Protein AF-0000000086669649 (afdb_homodimer)

Foldseek 3Di:
DPPQDKWWAWKQADQAPVGDIDTDIDGDDDAEAQKFKWFFQWFFDALCNRCVSNCVDVVADADPGETATQKGWTFTCGGHPPDDPHDGGFTWIAGFWDADPVGRVATAGQRIHQDDDPVSVCCCVPPRVYHDRMRMDMHGPLRTGTAPPVLCVVLPDDRQQCRLLQLLQQLLLFCVVQPDAAAFEEEQPQQWFANNVSNLLNCLLRHYAYEHEEADPVSQVLSCPGHNYHYYYQDPDDPCRLVVLLVVQLVVHPVQFGQEYEYAAELPDDPVQSVVQSNQSRHGQLHEYEYEYNHPDDHDHDPVSCVVRVYYYDYTYGHDSVSSVVSSVCDSVPSRDTDVVSPADDEAEDESVPVVVQSVVSNVFGTYRYTYIYRYDHD/DPPQDKWWAWKQADQAPVGDIDTDIDGDDDAEAQKFKWFFQWFFDALCNRCVSNCVDPVADADPGETATQKGWTFTCGGHPPDDPHDGGFTWIAGFWDADPVGRVATAGQRIHQDDDPVSVCCCVPPRVYHDRMRMDMDGPLRTGTAPPVLCVVLPDDRQQCRLLQLLQQLLLFCVVQPDAAAFEEEQPQQWFANNVSNLLNCLLRHYAYEHEEADVVSQVLSVPGHNYHYYYQDPDDPCRLVVLLVVQLVVHPVQFGQEYEYAAELPDDPVQSVVQSNQSRHGQLHEYEYEYNHPDDHDHDPVSCVVRVYYYDYTYGHDSVSSVVSSVCDSVPSRDTDVVSPADDEAEDESVVVVVQSVVSNVFGTYRYTYIYRYDHD

Secondary structure (DSSP, 8-state):
-----EEEEEEB-S--SS---EEEEEE-PPPPTTEEEEEEEEEE--TTHHHHHHTS-TT----SSB-----EEEEEEE--TT-SS--TT-EEEE-SEEE-SS-TT-EEETTTB--SSHHHHHIIIII----SSBSEEEEEGGGEEE--HHHHHHTT--HHHHTHHHHHHHHHHHHHHTT--TT-EEEESS-SBHHHHHHHHHHHHTT-EEEEEES-HHHHHHHTTSTTEEEEEPP--STTHHHHHHHHHHHHS-TT-EEEEEE---TT-S-HHHHHHHHHHTEEEEEEEEE-S---SEEEEEHHHHHHHT-EEEE--S--HHHHHHHHHHHHTTSS--GGGGTPPPPEEE-GGGHHHHHHHHHT--BTT--EEE-PPP-/-----EEEEEEB-S--SS---EEEEEE-PPPPTTEEEEEEEEEE--TTHHHHHHTS-TT----SSB-----EEEEEEE--TT-SS--TT-EEEE-SEEE-SS-TT-EEETTTB--SSHHHHHIIIII----SSBSEEEEEGGGEEE--HHHHHHTT--HHHHTHHHHHHHHHHHHHHTT--TT-EEEESS-SBHHHHHHHHHHHHTT-EEEEEES-HHHHHHHTTSTTEEEEEPP--STTHHHHHHHHHHHHS-TT-EEEEEE---TT-S-HHHHHHHHHHTEEEEEEEEE-S---SEEEEEHHHHHHHT-EEEE--S--HHHHHHHHHHHHHTSS--GGGGTPPPPEEE-GGGHHHHHHHHHT--BTT--EEE-PPP-

Radius of gyration: 30.17 Å; Cα contacts (8 Å, |Δi|>4): 1855; chains: 2; bounding box: 57×90×69 Å

pLDDT: mean 93.97, std 7.59, range [28.56, 98.88]

InterPro domains:
  IPR011032 GroES-like superfamily [SSF50129] (7-192)
  IPR013149 Alcohol dehydrogenase-like, C-terminal [PF00107] (198-332)
  IPR013154 Alcohol dehydrogenase-like, N-terminal [PF08240] (33-147)
  IPR036291 NAD(P)-binding domain superfamily [SSF51735] (168-338)

Structure (mmCIF, N/CA/C/O backbone):
data_AF-0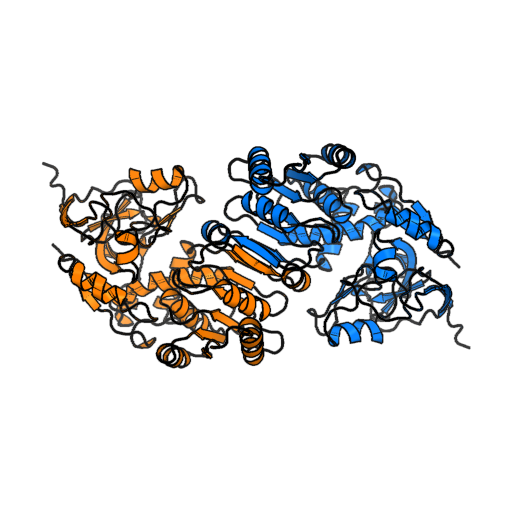000000086669649-model_v1
#
loop_
_entity.id
_entity.type
_entity.pdbx_description
1 polymer 'Alcohol dehydrogenase-like C-terminal domain-containing protein'
#
loop_
_atom_site.group_PDB
_atom_site.id
_atom_site.type_symbol
_atom_site.label_atom_id
_atom_site.label_alt_id
_atom_site.label_comp_id
_atom_site.label_asym_id
_atom_site.label_entity_id
_atom_site.label_seq_id
_atom_site.pdbx_PDB_ins_code
_atom_site.Cartn_x
_atom_site.Cartn_y
_atom_site.Cartn_z
_atom_site.occupancy
_atom_site.B_iso_or_equiv
_atom_site.auth_seq_id
_atom_site.auth_comp_id
_atom_site.auth_asym_id
_atom_site.auth_atom_id
_atom_site.pdbx_PDB_model_num
ATOM 1 N N . MET A 1 1 ? -27.328 37.281 34.406 1 28.8 1 MET A N 1
ATOM 2 C CA . MET A 1 1 ? -26.875 37.875 33.156 1 28.8 1 MET A CA 1
ATOM 3 C C . MET A 1 1 ? -25.594 37.188 32.656 1 28.8 1 MET A C 1
ATOM 5 O O . MET A 1 1 ? -24.531 37.375 33.25 1 28.8 1 MET A O 1
ATOM 9 N N . SER A 1 2 ? -25.594 35.938 32.281 1 37.22 2 SER A N 1
ATOM 10 C CA . SER A 1 2 ? -24.531 34.969 32.094 1 37.22 2 SER A CA 1
ATOM 11 C C . SER A 1 2 ? -23.391 35.562 31.266 1 37.22 2 SER A C 1
ATOM 13 O O . SER A 1 2 ? -23.578 35.969 30.125 1 37.22 2 SER A O 1
ATOM 15 N N . SER A 1 3 ? -22.594 36.438 31.734 1 41.81 3 SER A N 1
ATOM 16 C CA . SER A 1 3 ? -21.516 37.219 31.141 1 41.81 3 SER A CA 1
ATOM 17 C C . SER A 1 3 ? -20.781 36.438 30.062 1 41.81 3 SER A C 1
ATOM 19 O O . SER A 1 3 ? -20.109 35.438 30.344 1 41.81 3 SER A O 1
ATOM 21 N N . THR A 1 4 ? -21.5 36.188 29.016 1 54.47 4 THR A N 1
ATOM 22 C CA . THR A 1 4 ? -20.938 35.469 27.875 1 54.47 4 THR A CA 1
ATOM 23 C C . THR A 1 4 ? -19.547 36 27.516 1 54.47 4 THR A C 1
ATOM 25 O O . THR A 1 4 ? -19.406 37.188 27.203 1 54.47 4 THR A O 1
ATOM 28 N N . ASN A 1 5 ? -18.484 35.438 28.062 1 76.5 5 ASN A N 1
ATOM 29 C CA . ASN A 1 5 ? -17.109 35.844 27.766 1 76.5 5 ASN A CA 1
ATOM 30 C C . ASN A 1 5 ? -16.875 35.969 26.266 1 76.5 5 ASN A C 1
ATOM 32 O O . ASN A 1 5 ? -17.516 35.312 25.469 1 76.5 5 ASN A O 1
ATOM 36 N N . GLN A 1 6 ? -16.594 37.188 25.875 1 88.12 6 GLN A N 1
ATOM 37 C CA . GLN A 1 6 ? -16.234 37.5 24.484 1 88.12 6 GLN A CA 1
ATOM 38 C C . GLN A 1 6 ? -14.734 37.375 24.266 1 88.12 6 GLN A C 1
ATOM 40 O O . GLN A 1 6 ? -13.953 37.406 25.219 1 88.12 6 GLN A O 1
ATOM 45 N N . THR A 1 7 ? -14.422 37 23.031 1 92.19 7 THR A N 1
ATOM 46 C CA . THR A 1 7 ? -13.008 36.906 22.672 1 92.19 7 THR A CA 1
ATOM 47 C C . THR A 1 7 ? -12.75 37.5 21.297 1 92.19 7 THR A C 1
ATOM 49 O O . THR A 1 7 ? -13.656 37.562 20.453 1 92.19 7 THR A O 1
ATOM 52 N N . LYS A 1 8 ? -11.594 38 21.062 1 94.69 8 LYS A N 1
ATOM 53 C CA . LYS A 1 8 ? -11.188 38.5 19.75 1 94.69 8 LYS A CA 1
ATOM 54 C C . LYS A 1 8 ? -11 37.375 18.75 1 94.69 8 LYS A C 1
ATOM 56 O O . LYS A 1 8 ? -10.508 36.281 19.109 1 94.69 8 LYS A O 1
ATOM 61 N N . ALA A 1 9 ? -11.438 37.594 17.5 1 95.88 9 ALA A N 1
ATOM 62 C CA . ALA A 1 9 ? -11.352 36.562 16.453 1 95.88 9 ALA A CA 1
ATOM 63 C C . ALA A 1 9 ? -11.219 37.219 15.07 1 95.88 9 ALA A C 1
ATOM 65 O O . ALA A 1 9 ? -11.539 38.375 14.891 1 95.88 9 ALA A O 1
ATOM 66 N N . LEU A 1 10 ? -10.68 36.5 14.156 1 97.19 10 LEU A N 1
ATOM 67 C CA . LEU A 1 10 ? -10.711 36.812 12.734 1 97.19 10 LEU A CA 1
ATOM 68 C C . LEU A 1 10 ? -11.789 36.031 12.016 1 97.19 10 LEU A C 1
ATOM 70 O O . LEU A 1 10 ? -11.734 34.781 11.977 1 97.19 10 LEU A O 1
ATOM 74 N N . ILE A 1 11 ? -12.719 36.688 11.43 1 97.31 11 ILE A N 1
ATOM 75 C CA . ILE A 1 11 ? -13.812 36.031 10.727 1 97.31 11 ILE A CA 1
ATOM 76 C C . ILE A 1 11 ? -13.656 36.25 9.219 1 97.31 11 ILE A C 1
ATOM 78 O O . ILE A 1 11 ? -13.344 37.344 8.758 1 97.31 11 ILE A O 1
ATOM 82 N N . LEU A 1 12 ? -13.773 35.156 8.469 1 97.31 12 LEU A N 1
ATOM 83 C CA . LEU A 1 12 ? -13.961 35.219 7.023 1 97.31 12 LEU A CA 1
ATOM 84 C C . LEU A 1 12 ? -15.445 35.312 6.676 1 97.31 12 LEU A C 1
ATOM 86 O O . LEU A 1 12 ? -16.156 34.312 6.73 1 97.31 12 LEU A O 1
ATOM 90 N N . PRO A 1 13 ? -15.867 36.469 6.27 1 96.62 13 PRO A N 1
ATOM 91 C CA . PRO A 1 13 ? -17.297 36.562 5.996 1 96.62 13 PRO A CA 1
ATOM 92 C C . PRO A 1 13 ? -17.719 35.844 4.715 1 96.62 13 PRO A C 1
ATOM 94 O O . PRO A 1 13 ? -18.781 35.25 4.664 1 96.62 13 PRO A O 1
ATOM 97 N N . SER A 1 14 ? -16.875 35.969 3.707 1 95.44 14 SER A N 1
ATOM 98 C CA . SER A 1 14 ? -17.078 35.344 2.41 1 95.44 14 SER A CA 1
ATOM 99 C C . SER A 1 14 ? -15.766 35.188 1.654 1 95.44 14 SER A C 1
ATOM 101 O O . SER A 1 14 ? -14.797 35.906 1.927 1 95.44 14 SER A O 1
ATOM 103 N N . VAL A 1 15 ? -15.836 34.219 0.779 1 94.06 15 VAL A N 1
ATOM 104 C CA . VAL A 1 15 ? -14.68 34.062 -0.091 1 94.06 15 VAL A CA 1
ATOM 105 C C . VAL A 1 15 ? -14.664 35.156 -1.15 1 94.06 15 VAL A C 1
ATOM 107 O O . VAL A 1 15 ? -15.625 35.312 -1.909 1 94.06 15 VAL A O 1
ATOM 110 N N . SER A 1 16 ? -13.586 35.938 -1.114 1 92.5 16 SER A N 1
ATOM 111 C CA . SER A 1 16 ? -13.5 37.062 -2.055 1 92.5 16 SER A CA 1
ATOM 112 C C . SER A 1 16 ? -12.055 37.406 -2.369 1 92.5 16 SER A C 1
ATOM 114 O O . SER A 1 16 ? -11.141 37.031 -1.628 1 92.5 16 SER A O 1
ATOM 116 N N . SER A 1 17 ? -11.906 38.094 -3.529 1 90.81 17 SER A N 1
ATOM 117 C CA . SER A 1 17 ? -10.641 38.688 -3.947 1 90.81 17 SER A CA 1
ATOM 118 C C . SER A 1 17 ? -10.812 40.156 -4.328 1 90.81 17 SER A C 1
ATOM 120 O O . SER A 1 17 ? -11.508 40.469 -5.297 1 90.81 17 SER A O 1
ATOM 122 N N . PRO A 1 18 ? -10.273 41.031 -3.51 1 92.69 18 PRO A N 1
ATOM 123 C CA . PRO A 1 18 ? -9.258 40.844 -2.477 1 92.69 18 PRO A CA 1
ATOM 124 C C . PRO A 1 18 ? -9.828 40.219 -1.198 1 92.69 18 PRO A C 1
ATOM 126 O O . PRO A 1 18 ? -11.031 40.312 -0.944 1 92.69 18 PRO A O 1
ATOM 129 N N . LEU A 1 19 ? -8.93 39.594 -0.477 1 95 19 LEU A N 1
ATOM 130 C CA . LEU A 1 19 ? -9.281 38.938 0.781 1 95 19 LEU A CA 1
ATOM 131 C C . LEU A 1 19 ? -9.734 39.969 1.813 1 95 19 LEU A C 1
ATOM 133 O O . LEU A 1 19 ? -9.125 41.031 1.937 1 95 19 LEU A O 1
ATOM 137 N N . SER A 1 20 ? -10.75 39.625 2.467 1 93.62 20 SER A N 1
ATOM 138 C CA . SER A 1 20 ? -11.195 40.469 3.574 1 93.62 20 SER A CA 1
ATOM 139 C C . SER A 1 20 ? -11.516 39.656 4.809 1 93.62 20 SER A C 1
ATOM 141 O O . SER A 1 20 ? -12.391 38.781 4.77 1 93.62 20 SER A O 1
ATOM 143 N N . LEU A 1 21 ? -10.75 39.906 5.859 1 96.88 21 LEU A N 1
ATOM 144 C CA . LEU A 1 21 ? -11.031 39.344 7.172 1 96.88 21 LEU A CA 1
ATOM 145 C C . LEU A 1 21 ? -11.5 40.406 8.148 1 96.88 21 LEU A C 1
ATOM 147 O O . LEU A 1 21 ? -11.016 41.531 8.109 1 96.88 21 LEU A O 1
ATOM 151 N N . THR A 1 22 ? -12.422 40.031 8.969 1 97 22 THR A N 1
ATOM 152 C CA . THR A 1 22 ? -12.93 40.969 9.961 1 97 22 THR A CA 1
ATOM 153 C C . THR A 1 22 ? -12.383 40.625 11.352 1 97 22 THR A C 1
ATOM 155 O O . THR A 1 22 ? -12.609 39.531 11.859 1 97 22 THR A O 1
ATOM 158 N N . HIS A 1 23 ? -11.633 41.531 11.883 1 96.38 23 HIS A N 1
ATOM 159 C CA . HIS A 1 23 ? -11.219 41.438 13.281 1 96.38 23 HIS A CA 1
ATOM 160 C C . HIS A 1 23 ? -12.32 41.906 14.219 1 96.38 23 HIS A C 1
ATOM 162 O O . HIS A 1 23 ? -12.648 43.094 14.227 1 96.38 23 HIS A O 1
ATOM 168 N N . THR A 1 24 ? -12.852 40.969 14.93 1 94.56 24 THR A N 1
ATOM 169 C CA . THR A 1 24 ? -14.016 41.312 15.742 1 94.56 24 THR A CA 1
ATOM 170 C C . THR A 1 24 ? -14.039 40.5 17.031 1 94.56 24 THR A C 1
ATOM 172 O O . THR A 1 24 ? -13.055 39.812 17.359 1 94.56 24 THR A O 1
ATOM 175 N N . THR A 1 25 ? -15.125 40.688 17.797 1 92.94 25 THR A N 1
ATOM 176 C CA . THR A 1 25 ? -15.344 39.906 19.016 1 92.94 25 THR A CA 1
ATOM 177 C C . THR A 1 25 ? -16.469 38.906 18.812 1 92.94 25 THR A C 1
ATOM 179 O O . THR A 1 25 ? -17.484 39.219 18.172 1 92.94 25 THR A O 1
ATOM 182 N N . VAL A 1 26 ? -16.188 37.719 19.328 1 90.62 26 VAL A N 1
ATOM 183 C CA . VAL A 1 26 ? -17.203 36.656 19.25 1 90.62 26 VAL A CA 1
ATOM 184 C C . VAL A 1 26 ? -17.406 36.062 20.625 1 90.62 26 VAL A C 1
ATOM 186 O O . VAL A 1 26 ? -16.531 36.125 21.5 1 90.62 26 VAL A O 1
ATOM 189 N N . PRO A 1 27 ? -18.609 35.5 20.875 1 88.12 27 PRO A N 1
ATOM 190 C CA . PRO A 1 27 ? -18.844 34.844 22.156 1 88.12 27 PRO A CA 1
ATOM 191 C C . PRO A 1 27 ? -18 33.594 22.359 1 88.12 27 PRO A C 1
ATOM 193 O O . PRO A 1 27 ? -17.688 32.906 21.406 1 88.12 27 PRO A O 1
ATOM 196 N N . VAL A 1 28 ? -17.578 33.375 23.562 1 85.62 28 VAL A N 1
ATOM 197 C CA . VAL A 1 28 ? -16.953 32.125 23.969 1 85.62 28 VAL A CA 1
ATOM 198 C C . VAL A 1 28 ? -17.969 31.25 24.672 1 85.62 28 VAL A C 1
ATOM 200 O O . VAL A 1 28 ? -18.422 31.578 25.766 1 85.62 28 VAL A O 1
ATOM 203 N N . PRO A 1 29 ? -18.266 30.156 24.062 1 78.44 29 PRO A N 1
ATOM 204 C CA . PRO A 1 29 ? -19.281 29.328 24.703 1 78.44 29 PRO A CA 1
ATOM 205 C C . PRO A 1 29 ? -18.766 28.578 25.922 1 78.44 29 PRO A C 1
ATOM 207 O O . PRO A 1 29 ? -17.547 28.406 26.078 1 78.44 29 PRO A O 1
ATOM 210 N N . SER A 1 30 ? -19.766 28.281 26.859 1 82.94 30 SER A N 1
ATOM 211 C CA . SER A 1 30 ? -19.422 27.312 27.891 1 82.94 30 SER A CA 1
ATOM 212 C C . SER A 1 30 ? -19.156 25.938 27.312 1 82.94 30 SER A C 1
ATOM 214 O O . SER A 1 30 ? -19.844 25.516 26.375 1 82.94 30 SER A O 1
ATOM 216 N N . PRO A 1 31 ? -18.188 25.281 27.96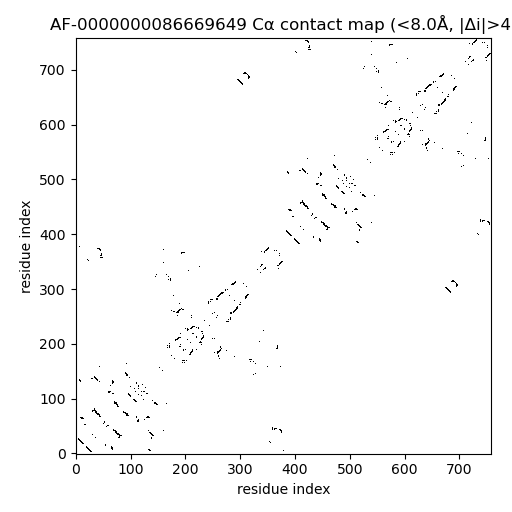9 1 84.75 31 PRO A N 1
ATOM 217 C CA . PRO A 1 31 ? -17.859 23.984 27.375 1 84.75 31 PRO A CA 1
ATOM 218 C C . PRO A 1 31 ? -18.938 22.938 27.609 1 84.75 31 PRO A C 1
ATOM 220 O O . PRO A 1 31 ? -19.469 22.812 28.719 1 84.75 31 PRO A O 1
ATOM 223 N N . LEU A 1 32 ? -19.328 22.281 26.625 1 88.44 32 LEU A N 1
ATOM 224 C CA . LEU A 1 32 ? -20.156 21.094 26.656 1 88.44 32 LEU A CA 1
ATOM 225 C C . LEU A 1 32 ? -19.297 19.828 26.719 1 88.44 32 LEU A C 1
ATOM 227 O O . LEU A 1 32 ? -18.078 19.906 26.578 1 88.44 32 LEU A O 1
ATOM 231 N N . PRO A 1 33 ? -20 18.672 27.078 1 90.38 33 PRO A N 1
ATOM 232 C CA . PRO A 1 33 ? -19.203 17.453 26.969 1 90.38 33 PRO A CA 1
ATOM 233 C C . PRO A 1 33 ? -18.5 17.312 25.609 1 90.38 33 PRO A C 1
ATOM 235 O O . PRO A 1 33 ? -19.109 17.594 24.578 1 90.38 33 PRO A O 1
ATOM 238 N N . GLY A 1 34 ? -17.203 16.984 25.719 1 93.5 34 GLY A N 1
ATOM 239 C CA . GLY A 1 34 ? -16.438 16.797 24.5 1 93.5 34 GLY A CA 1
ATOM 240 C C . GLY A 1 34 ? -15.797 18.094 24 1 93.5 34 GLY A C 1
ATOM 241 O O . GLY A 1 34 ? -15.039 18.078 23.031 1 93.5 34 GLY A O 1
ATOM 242 N N . GLN A 1 35 ? -16.094 19.156 24.719 1 94.56 35 GLN A N 1
ATOM 243 C CA . GLN A 1 35 ? -15.602 20.469 24.281 1 94.56 35 GLN A CA 1
ATOM 244 C C . GLN A 1 35 ? -14.711 21.094 25.359 1 94.56 35 GLN A C 1
ATOM 246 O O . GLN A 1 35 ? -15.094 21.172 26.516 1 94.56 35 GLN A O 1
ATOM 251 N N . THR A 1 36 ? -13.57 21.484 24.922 1 95.19 36 THR A N 1
ATOM 252 C CA . THR A 1 36 ? -12.641 22.188 25.797 1 95.19 36 THR A CA 1
ATOM 253 C C . THR A 1 36 ? -12.422 23.609 25.328 1 95.19 36 THR A C 1
ATOM 255 O O . THR A 1 36 ? -12.273 23.859 24.125 1 95.19 36 THR A O 1
ATOM 258 N N . ILE A 1 37 ? -12.453 24.531 26.266 1 96.06 37 ILE A N 1
ATOM 259 C CA . ILE A 1 37 ? -12.125 25.906 25.938 1 96.06 37 ILE A CA 1
ATOM 260 C C . ILE A 1 37 ? -10.648 26.172 26.219 1 96.06 37 ILE A C 1
ATOM 262 O O . ILE A 1 37 ? -10.148 25.859 27.297 1 96.06 37 ILE A O 1
ATOM 266 N N . VAL A 1 38 ? -10.023 26.719 25.234 1 96.56 38 VAL A N 1
ATOM 267 C CA . VAL A 1 38 ? -8.594 26.969 25.375 1 96.56 38 VAL A CA 1
ATOM 268 C C . VAL A 1 38 ? -8.305 28.438 25.109 1 96.56 38 VAL A C 1
ATOM 270 O O . VAL A 1 38 ? -9.062 29.109 24.406 1 96.56 38 VAL A O 1
ATOM 273 N N . SER A 1 39 ? -7.285 28.953 25.734 1 96.69 39 SER A N 1
ATOM 274 C CA . SER A 1 39 ? -6.688 30.234 25.422 1 96.69 39 SER A CA 1
ATOM 275 C C . SER A 1 39 ? -5.535 30.094 24.422 1 96.69 39 SER A C 1
ATOM 277 O O . SER A 1 39 ? -4.516 29.484 24.75 1 96.69 39 SER A O 1
ATOM 279 N N . VAL A 1 40 ? -5.699 30.688 23.281 1 97.75 40 VAL A N 1
ATOM 280 C CA . VAL A 1 40 ? -4.711 30.516 22.219 1 97.75 40 VAL A CA 1
ATOM 281 C C . VAL A 1 40 ? -3.494 31.391 22.484 1 97.75 40 VAL A C 1
ATOM 283 O O . VAL A 1 40 ? -3.627 32.625 22.641 1 97.75 40 VAL A O 1
ATOM 286 N N . LEU A 1 41 ? -2.395 30.766 22.562 1 98.06 41 LEU A N 1
ATOM 287 C CA . LEU A 1 41 ? -1.149 31.484 22.797 1 98.06 41 LEU A CA 1
ATOM 288 C C . LEU A 1 41 ? -0.455 31.812 21.469 1 98.06 41 LEU A C 1
ATOM 290 O O . LEU A 1 41 ? 0.147 32.875 21.328 1 98.06 41 LEU A O 1
ATOM 294 N N . ALA A 1 42 ? -0.521 30.953 20.531 1 98.25 42 ALA A N 1
ATOM 295 C CA . ALA A 1 42 ? -0.026 31.094 19.156 1 98.25 42 ALA A CA 1
ATOM 296 C C . ALA A 1 42 ? -0.803 30.203 18.203 1 98.25 42 ALA A C 1
ATOM 298 O O . ALA A 1 42 ? -1.136 29.062 18.531 1 98.25 42 ALA A O 1
ATOM 299 N N . SER A 1 43 ? -1.126 30.703 17.047 1 98.38 43 SER A N 1
ATOM 300 C CA . SER A 1 43 ? -1.819 29.922 16.016 1 98.38 43 SER A CA 1
ATOM 301 C C . SER A 1 43 ? -1.081 29.984 14.688 1 98.38 43 SER A C 1
ATOM 303 O O . SER A 1 43 ? -0.495 31.016 14.336 1 98.38 43 SER A O 1
ATOM 305 N N . ALA A 1 44 ? -1.147 28.922 13.977 1 97.88 44 ALA A N 1
ATOM 306 C CA . ALA A 1 44 ? -0.363 28.781 12.758 1 97.88 44 ALA A CA 1
ATOM 307 C C . ALA A 1 44 ? -1.022 29.516 11.594 1 97.88 44 ALA A C 1
ATOM 309 O O . ALA A 1 44 ? -2.25 29.625 11.531 1 97.88 44 ALA A O 1
ATOM 310 N N . ILE A 1 45 ? -0.187 30.047 10.727 1 97.94 45 ILE A N 1
ATOM 311 C CA . ILE A 1 45 ? -0.607 30.578 9.438 1 97.94 45 ILE A CA 1
ATOM 312 C C . ILE A 1 45 ? 0.039 29.781 8.305 1 97.94 45 ILE A C 1
ATOM 314 O O . ILE A 1 45 ? 1.268 29.719 8.211 1 97.94 45 ILE A O 1
ATOM 318 N N . SER A 1 46 ? -0.777 29.141 7.504 1 95.19 46 SER A N 1
ATOM 319 C CA . SER A 1 46 ? -0.255 28.422 6.34 1 95.19 46 SER A CA 1
ATOM 320 C C . SER A 1 46 ? 0.252 29.406 5.285 1 95.19 46 SER A C 1
ATOM 322 O O . SER A 1 46 ? -0.365 30.438 5.047 1 95.19 46 SER A O 1
ATOM 324 N N . PRO A 1 47 ? 1.349 29.016 4.586 1 94.38 47 PRO A N 1
ATOM 325 C CA . PRO A 1 47 ? 1.791 29.859 3.482 1 94.38 47 PRO A CA 1
ATOM 326 C C . PRO A 1 47 ? 0.75 29.969 2.371 1 94.38 47 PRO A C 1
ATOM 328 O O . PRO A 1 47 ? 0.801 30.906 1.563 1 94.38 47 PRO A O 1
ATOM 331 N N . THR A 1 48 ? -0.145 29.031 2.342 1 92.19 48 THR A N 1
ATOM 332 C CA . THR A 1 48 ? -1.156 29.047 1.29 1 92.19 48 THR A CA 1
ATOM 333 C C . THR A 1 48 ? -2.475 29.609 1.811 1 92.19 48 THR A C 1
ATOM 335 O O . THR A 1 48 ? -3.514 29.469 1.163 1 92.19 48 THR A O 1
ATOM 338 N N . ALA A 1 49 ? -2.486 30.25 2.93 1 95.12 49 ALA A N 1
ATOM 339 C CA . ALA A 1 49 ? -3.717 30.734 3.557 1 95.12 49 ALA A CA 1
ATOM 340 C C . ALA A 1 49 ? -4.445 31.719 2.646 1 95.12 49 ALA A C 1
ATOM 342 O O . ALA A 1 49 ? -5.648 31.578 2.408 1 95.12 49 ALA A O 1
ATOM 343 N N . SER A 1 50 ? -3.729 32.625 2.074 1 94.5 50 SER A N 1
ATOM 344 C CA . SER A 1 50 ? -4.367 33.594 1.189 1 94.5 50 SER A CA 1
ATOM 345 C C . SER A 1 50 ? -5.023 32.906 -0.004 1 94.5 50 SER A C 1
ATOM 347 O O . SER A 1 50 ? -6.117 33.281 -0.42 1 94.5 50 SER A O 1
ATOM 349 N N . SER A 1 51 ? -4.379 31.906 -0.483 1 92.12 51 SER A N 1
ATOM 350 C CA . SER A 1 51 ? -4.859 31.219 -1.673 1 92.12 51 SER A CA 1
ATOM 351 C C . SER A 1 51 ? -6.16 30.469 -1.389 1 92.12 51 SER A C 1
ATOM 353 O O . SER A 1 51 ? -7.102 30.531 -2.178 1 92.12 51 SER A O 1
ATOM 355 N N . TYR A 1 52 ? -6.207 29.797 -0.249 1 91.25 52 TYR A N 1
ATOM 356 C CA . TYR A 1 52 ? -7.434 29.031 -0.038 1 91.25 52 TYR A CA 1
ATOM 357 C C . TYR A 1 52 ? -8.547 29.922 0.502 1 91.25 52 TYR A C 1
ATOM 359 O O . TYR A 1 52 ? -9.727 29.672 0.251 1 91.25 52 TYR A O 1
ATOM 367 N N . LEU A 1 53 ? -8.219 31.016 1.146 1 95.56 53 LEU A N 1
ATOM 368 C CA . LEU A 1 53 ? -9.242 31.906 1.699 1 95.56 53 LEU A CA 1
ATOM 369 C C . LEU A 1 53 ? -9.852 32.781 0.61 1 95.56 53 LEU A C 1
ATOM 371 O O . LEU A 1 53 ? -10.969 33.281 0.76 1 95.56 53 LEU A O 1
ATOM 375 N N . THR A 1 54 ? -9.141 32.969 -0.5 1 94.5 54 THR A N 1
ATOM 376 C CA . THR A 1 54 ? -9.656 33.75 -1.612 1 94.5 54 THR A CA 1
ATOM 377 C C . THR A 1 54 ? -10.359 32.844 -2.629 1 94.5 54 THR A C 1
ATOM 379 O O . THR A 1 54 ? -10.977 33.344 -3.574 1 94.5 54 THR A O 1
ATOM 382 N N . GLY A 1 55 ? -10.156 31.547 -2.479 1 90.12 55 GLY A N 1
ATOM 383 C CA . GLY A 1 55 ? -10.773 30.609 -3.406 1 90.12 55 GLY A CA 1
ATOM 384 C C . GLY A 1 55 ? -9.859 30.234 -4.559 1 90.12 55 GLY A C 1
ATOM 385 O O . GLY A 1 55 ? -10.266 29.5 -5.457 1 90.12 55 GLY A O 1
ATOM 386 N N . ALA A 1 56 ? -8.719 30.703 -4.508 1 87.19 56 ALA A N 1
ATOM 387 C CA . ALA A 1 56 ? -7.781 30.359 -5.57 1 87.19 56 ALA A CA 1
ATOM 388 C C . ALA A 1 56 ? -7.383 28.891 -5.5 1 87.19 56 ALA A C 1
ATOM 390 O O . ALA A 1 56 ? -7.164 28.25 -6.531 1 87.19 56 ALA A O 1
ATOM 391 N N . LEU A 1 57 ? -7.23 28.391 -4.344 1 83.44 57 LEU A N 1
ATOM 392 C CA . LEU A 1 57 ? -7.035 26.969 -4.137 1 83.44 57 LEU A CA 1
ATOM 393 C C . LEU A 1 57 ? -8.359 26.266 -3.83 1 83.44 57 LEU A C 1
ATOM 395 O O . LEU A 1 57 ? -8.93 26.453 -2.752 1 83.44 57 LEU A O 1
ATOM 399 N N . THR A 1 58 ? -8.781 25.438 -4.734 1 79.56 58 THR A N 1
ATOM 400 C CA . THR A 1 58 ? -10.148 24.938 -4.684 1 79.56 58 THR A CA 1
ATOM 401 C C . THR A 1 58 ? -10.188 23.531 -4.062 1 79.56 58 THR A C 1
ATOM 403 O O . THR A 1 58 ? -11.266 23 -3.811 1 79.56 58 THR A O 1
ATOM 406 N N . ALA A 1 59 ? -9.07 23.062 -3.73 1 78.44 59 ALA A N 1
ATOM 407 C CA . ALA A 1 59 ? -9.039 21.703 -3.178 1 78.44 59 ALA A CA 1
ATOM 408 C C . ALA A 1 59 ? -9.578 21.688 -1.749 1 78.44 59 ALA A C 1
ATOM 410 O O . ALA A 1 59 ? -9.914 20.625 -1.223 1 78.44 59 ALA A O 1
ATOM 411 N N . LEU A 1 60 ? -9.641 22.781 -1.178 1 84.94 60 LEU A N 1
ATOM 412 C CA . LEU A 1 60 ? -10.172 22.938 0.172 1 84.94 60 LEU A CA 1
ATOM 413 C C . LEU A 1 60 ? -11.516 23.656 0.15 1 84.94 60 LEU A C 1
ATOM 415 O O . LEU A 1 60 ? -11.703 24.594 -0.627 1 84.94 60 LEU A O 1
ATOM 419 N N . SER A 1 61 ? -12.391 23.172 0.963 1 91.12 61 SER A N 1
ATOM 420 C CA . SER A 1 61 ? -13.703 23.797 1.052 1 91.12 61 SER A CA 1
ATOM 421 C C . SER A 1 61 ? -14.102 24.047 2.504 1 91.12 61 SER A C 1
ATOM 423 O O . SER A 1 61 ? -13.703 23.281 3.395 1 91.12 61 SER A O 1
ATOM 425 N N . PHE A 1 62 ? -14.844 25.062 2.756 1 94.12 62 PHE A N 1
ATOM 426 C CA . PHE A 1 62 ? -15.383 25.453 4.051 1 94.12 62 PHE A CA 1
ATOM 427 C C . PHE A 1 62 ? -16.578 26.391 3.877 1 94.12 62 PHE A C 1
ATOM 429 O O . PHE A 1 62 ? -16.688 27.094 2.871 1 94.12 62 PHE A O 1
ATOM 436 N N . PRO A 1 63 ? -17.422 26.375 4.82 1 93.44 63 PRO A N 1
ATOM 437 C CA . PRO A 1 63 ? -18.531 27.312 4.777 1 93.44 63 PRO A CA 1
ATOM 438 C C . PRO A 1 63 ? -18.141 28.719 5.242 1 93.44 63 PRO A C 1
ATOM 440 O O . PRO A 1 63 ? -17.094 28.891 5.875 1 93.44 63 PRO A O 1
ATOM 443 N N . THR A 1 64 ? -18.875 29.734 4.863 1 93.44 64 THR A N 1
ATOM 444 C CA . THR A 1 64 ? -18.734 31.078 5.387 1 93.44 64 THR A CA 1
ATOM 445 C C . THR A 1 64 ? -20.047 31.594 5.945 1 93.44 64 THR A C 1
ATOM 447 O O . THR A 1 64 ? -21.125 31.188 5.492 1 93.44 64 THR A O 1
ATOM 450 N N . PRO A 1 65 ? -19.969 32.438 6.949 1 93.69 65 PRO A N 1
ATOM 451 C CA . PRO A 1 65 ? -18.766 32.938 7.617 1 93.69 65 PRO A CA 1
ATOM 452 C C . PRO A 1 65 ? -18.125 31.906 8.531 1 93.69 65 PRO A C 1
ATOM 454 O O . PRO A 1 65 ? -18.812 31 9.031 1 93.69 65 PRO A O 1
ATOM 457 N N . PHE A 1 66 ? -16.828 31.906 8.68 1 92.25 66 PHE A N 1
ATOM 458 C CA . PHE A 1 66 ? -16.203 31.078 9.703 1 92.25 66 PHE A CA 1
ATOM 459 C C . PHE A 1 66 ? -14.852 31.641 10.125 1 92.25 66 PHE A C 1
ATOM 461 O O . PHE A 1 66 ? -14.359 32.594 9.516 1 92.25 66 PHE A O 1
ATOM 468 N N . VAL A 1 67 ? -14.32 31.25 11.227 1 95.25 67 VAL A N 1
ATOM 469 C CA . VAL A 1 67 ? -13 31.594 11.734 1 95.25 67 VAL A CA 1
ATOM 470 C C . VAL A 1 67 ? -11.969 30.578 11.25 1 95.25 67 VAL A C 1
ATOM 472 O O . VAL A 1 67 ? -12.039 29.391 11.617 1 95.25 67 VAL A O 1
ATOM 475 N N . PRO A 1 68 ? -10.945 31 10.438 1 97.56 68 PRO A N 1
ATOM 476 C CA . PRO A 1 68 ? -9.883 30.078 10.016 1 97.56 68 PRO A CA 1
ATOM 477 C C . PRO A 1 68 ? -8.891 29.766 11.125 1 97.56 68 PRO A C 1
ATOM 479 O O . PRO A 1 68 ? -9 30.312 12.227 1 97.56 68 PRO A O 1
ATOM 482 N N . GLY A 1 69 ? -7.887 28.984 10.82 1 97.62 69 GLY A N 1
ATOM 483 C CA . GLY A 1 69 ? -6.828 28.578 11.734 1 97.62 69 GLY A CA 1
ATOM 484 C C . GLY A 1 69 ? -6.844 27.094 12.055 1 97.62 69 GLY A C 1
ATOM 485 O O . GLY A 1 69 ? -7.797 26.594 12.648 1 97.62 69 GLY A O 1
ATOM 486 N N . HIS A 1 70 ? -5.738 26.422 11.797 1 97.5 70 HIS A N 1
ATOM 487 C CA . HIS A 1 70 ? -5.816 24.969 11.789 1 97.5 70 HIS A CA 1
ATOM 488 C C . HIS A 1 70 ? -4.918 24.359 12.867 1 97.5 70 HIS A C 1
ATOM 490 O O . HIS A 1 70 ? -4.816 23.141 12.984 1 97.5 70 HIS A O 1
ATOM 496 N N . ALA A 1 71 ? -4.23 25.188 13.656 1 98.12 71 ALA A N 1
ATOM 497 C CA . ALA A 1 71 ? -3.373 24.672 14.719 1 98.12 71 ALA A CA 1
ATOM 498 C C . ALA A 1 71 ? -3.016 25.766 15.719 1 98.12 71 ALA A C 1
ATOM 500 O O . ALA A 1 71 ? -2.875 26.938 15.344 1 98.12 71 ALA A O 1
ATOM 501 N N . ALA A 1 72 ? -2.816 25.312 16.984 1 98.56 72 ALA A N 1
ATOM 502 C CA . ALA A 1 72 ? -2.465 26.312 18 1 98.56 72 ALA A CA 1
ATOM 503 C C . ALA A 1 72 ? -1.758 25.656 19.188 1 98.56 72 ALA A C 1
ATOM 505 O O . ALA A 1 72 ? -1.959 24.469 19.453 1 98.56 72 ALA A O 1
ATOM 506 N N . ILE A 1 73 ? -0.879 26.391 19.734 1 98.69 73 ILE A N 1
ATOM 507 C CA . ILE A 1 73 ? -0.471 26.172 21.125 1 98.69 73 ILE A CA 1
ATOM 508 C C . ILE A 1 73 ? -1.361 27 22.047 1 98.69 73 ILE A C 1
ATOM 510 O O . ILE A 1 73 ? -1.575 28.188 21.828 1 98.69 73 ILE A O 1
ATOM 514 N N . ALA A 1 74 ? -1.869 26.297 23.047 1 98.12 74 ALA A N 1
ATOM 515 C CA . ALA A 1 74 ? -2.877 26.953 23.859 1 98.12 74 ALA A CA 1
ATOM 516 C C . ALA A 1 74 ? -2.785 26.5 25.312 1 98.12 74 ALA A C 1
ATOM 518 O O . ALA A 1 74 ? -2.035 25.578 25.641 1 98.12 74 ALA A O 1
ATOM 519 N N . ARG A 1 75 ? -3.482 27.234 26.094 1 97.5 75 ARG A N 1
ATOM 520 C CA . ARG A 1 75 ? -3.682 26.859 27.484 1 97.5 75 ARG A CA 1
ATOM 521 C C . ARG A 1 75 ? -5.141 26.5 27.75 1 97.5 75 ARG A C 1
ATOM 523 O O . ARG A 1 75 ? -6.047 27.203 27.297 1 97.5 75 ARG A O 1
ATOM 530 N N . VAL A 1 76 ? -5.289 25.406 28.5 1 97.06 76 VAL A N 1
ATOM 531 C CA . VAL A 1 76 ? -6.652 25.016 28.844 1 97.06 76 VAL A CA 1
ATOM 532 C C . VAL A 1 76 ? -7.27 26.047 29.781 1 97.06 76 VAL A C 1
ATOM 534 O O . VAL A 1 76 ? -6.723 26.344 30.844 1 97.06 76 VAL A O 1
ATOM 537 N N . LEU A 1 77 ? -8.375 26.641 29.359 1 95.38 77 LEU A N 1
ATOM 538 C CA . LEU A 1 77 ? -9.133 27.547 30.219 1 95.38 77 LEU A CA 1
ATOM 539 C C . LEU A 1 77 ? -10.172 26.781 31.031 1 95.38 77 LEU A C 1
ATOM 541 O O . LEU A 1 77 ? -10.203 26.875 32.25 1 95.38 77 LEU A O 1
ATOM 545 N N . GLN A 1 78 ? -11.008 26.094 30.328 1 95.25 78 GLN A N 1
ATOM 546 C CA . GLN A 1 78 ? -12.055 25.281 30.906 1 95.25 78 GLN A CA 1
ATOM 547 C C . GLN A 1 78 ? -12.125 23.906 30.25 1 95.25 78 GLN A C 1
ATOM 549 O O . GLN A 1 78 ? -12.562 23.781 29.094 1 95.25 78 GLN A O 1
ATOM 554 N N . PRO A 1 79 ? -11.695 22.875 30.969 1 94.75 79 PRO A N 1
ATOM 555 C CA . PRO A 1 79 ? -11.805 21.531 30.406 1 94.75 79 PRO A CA 1
ATOM 556 C C . PRO A 1 79 ? -13.25 21.094 30.188 1 94.75 79 PRO A C 1
ATOM 558 O O . PRO A 1 79 ? -14.156 21.594 30.859 1 94.75 79 PRO A O 1
ATOM 561 N N . ALA A 1 80 ? -13.391 20.156 29.234 1 91.88 80 ALA A N 1
ATOM 562 C CA . ALA A 1 80 ? -14.703 19.531 29.094 1 91.88 80 ALA A CA 1
ATOM 563 C C . ALA A 1 80 ? -15.133 18.875 30.406 1 91.88 80 ALA A C 1
ATOM 565 O O . ALA A 1 80 ? -14.32 18.281 31.109 1 91.88 80 ALA A O 1
ATOM 566 N N . PRO A 1 81 ? -16.438 18.938 30.641 1 92 81 PRO A N 1
ATOM 567 C CA . PRO A 1 81 ? -16.906 18.297 31.875 1 92 81 PRO A CA 1
ATOM 568 C C . PRO A 1 81 ? -16.578 16.812 31.938 1 92 81 PRO A C 1
ATOM 570 O O . PRO A 1 81 ? -16.5 16.25 33.031 1 92 81 PRO A O 1
ATOM 573 N N . ASP A 1 82 ? -16.391 16.219 30.828 1 91.12 82 ASP A N 1
ATOM 574 C CA . ASP A 1 82 ? -16.109 14.781 30.797 1 91.12 82 ASP A CA 1
ATOM 575 C C . ASP A 1 82 ? -14.633 14.508 30.562 1 91.12 82 ASP A C 1
ATOM 577 O O . ASP A 1 82 ? -14.25 13.375 30.25 1 91.12 82 ASP A O 1
ATOM 581 N N . ALA A 1 83 ? -13.859 15.531 30.594 1 91.88 83 ALA A N 1
ATOM 582 C CA . ALA A 1 83 ? -12.406 15.344 30.531 1 91.88 83 ALA A CA 1
ATOM 583 C C . ALA A 1 83 ? -11.859 14.875 31.875 1 91.88 83 ALA A C 1
ATOM 585 O O . ALA A 1 83 ? -12.227 15.414 32.938 1 91.88 83 ALA A O 1
ATOM 586 N N . VAL A 1 84 ? -10.969 13.883 31.859 1 91.88 84 VAL A N 1
ATOM 587 C CA . VAL A 1 84 ? -10.492 13.312 33.125 1 91.88 84 VAL A CA 1
ATOM 588 C C . VAL A 1 84 ? -9.016 13.656 33.312 1 91.88 84 VAL A C 1
ATOM 590 O O . VAL A 1 84 ? -8.5 13.562 34.438 1 91.88 84 VAL A O 1
ATOM 593 N N . SER A 1 85 ? -8.391 14.086 32.312 1 92.88 85 SER A N 1
ATOM 594 C CA . SER A 1 85 ? -6.949 14.273 32.438 1 92.88 85 SER A CA 1
ATOM 595 C C . SER A 1 85 ? -6.559 15.727 32.188 1 92.88 85 SER A C 1
ATOM 597 O O . SER A 1 85 ? -5.574 16.219 32.75 1 92.88 85 SER A O 1
ATOM 599 N N . LEU A 1 86 ? -7.277 16.469 31.391 1 95.69 86 LEU A N 1
ATOM 600 C CA . LEU A 1 86 ? -6.973 17.875 31.109 1 95.69 86 LEU A CA 1
ATOM 601 C C . LEU A 1 86 ? -7.281 18.75 32.312 1 95.69 86 LEU A C 1
ATOM 603 O O . LEU A 1 86 ? -8.297 18.562 32.969 1 95.69 86 LEU A O 1
ATOM 607 N N . GLN A 1 87 ? -6.371 19.734 32.562 1 95.81 87 GLN A N 1
ATOM 608 C CA . GLN A 1 87 ? -6.527 20.656 33.688 1 95.81 87 GLN A CA 1
ATOM 609 C C . GLN A 1 87 ? -6.453 22.109 33.219 1 95.81 87 GLN A C 1
ATOM 611 O O . GLN A 1 87 ? -5.75 22.422 32.281 1 95.81 87 GLN A O 1
ATOM 616 N N . PRO A 1 88 ? -7.176 22.953 34.031 1 96.25 88 PRO A N 1
ATOM 617 C CA . PRO A 1 88 ? -7.016 24.375 33.719 1 96.25 88 PRO A CA 1
ATOM 618 C C . PRO A 1 88 ? -5.562 24.844 33.844 1 96.25 88 PRO A C 1
ATOM 620 O O . PRO A 1 88 ? -4.844 24.422 34.75 1 96.25 88 PRO A O 1
ATOM 623 N N . GLY A 1 89 ? -5.152 25.578 32.812 1 97.31 89 GLY A N 1
ATOM 624 C CA . GLY A 1 89 ? -3.803 26.125 32.844 1 97.31 89 GLY A CA 1
ATOM 625 C C . GLY A 1 89 ? -2.811 25.266 32.094 1 97.31 89 GLY A C 1
ATOM 626 O O . GLY A 1 89 ? -1.706 25.703 31.766 1 97.31 89 GLY A O 1
ATOM 627 N N . GLN A 1 90 ? -3.205 24.109 31.75 1 97.81 90 GLN A N 1
ATOM 628 C CA . GLN A 1 90 ? -2.314 23.156 31.094 1 97.81 90 GLN A CA 1
ATOM 629 C C . GLN A 1 90 ? -1.987 23.594 29.672 1 97.81 90 GLN A C 1
ATOM 631 O O . GLN A 1 90 ? -2.867 24.062 28.938 1 97.81 90 GLN A O 1
ATOM 636 N N . LEU A 1 91 ? -0.695 23.484 29.297 1 98.56 91 LEU A N 1
ATOM 637 C CA . LEU A 1 91 ? -0.272 23.75 27.922 1 98.56 91 LEU A CA 1
ATOM 638 C C . LEU A 1 91 ? -0.64 22.594 27 1 98.56 91 LEU A C 1
ATOM 640 O O . LEU A 1 91 ? -0.417 21.422 27.344 1 98.56 91 LEU A O 1
ATOM 644 N N . VAL A 1 92 ? -1.229 22.891 25.844 1 98.75 92 VAL A N 1
ATOM 645 C CA . VAL A 1 92 ? -1.651 21.844 24.922 1 98.75 92 VAL A CA 1
ATOM 646 C C . VAL A 1 92 ? -1.342 22.25 23.484 1 98.75 92 VAL A C 1
ATOM 648 O O . VAL A 1 92 ? -1.265 23.438 23.172 1 98.75 92 VAL A O 1
ATOM 651 N N . LEU A 1 93 ? -1.063 21.328 22.641 1 98.81 93 LEU A N 1
ATOM 652 C CA . LEU A 1 93 ? -1.166 21.453 21.203 1 98.81 93 LEU A CA 1
ATOM 653 C C . LEU A 1 93 ? -2.58 21.141 20.719 1 98.81 93 LEU A C 1
ATOM 655 O O . LEU A 1 93 ? -3.137 20.094 21.078 1 98.81 93 LEU A O 1
ATOM 659 N N . VAL A 1 94 ? -3.188 22.016 20.016 1 98.5 94 VAL A N 1
ATOM 660 C CA . VAL A 1 94 ? -4.465 21.734 19.375 1 98.5 94 VAL A CA 1
ATOM 661 C C . VAL A 1 94 ? -4.242 21.438 17.891 1 98.5 94 VAL A C 1
ATOM 663 O O . VAL A 1 94 ? -3.793 22.297 17.141 1 98.5 94 VAL A O 1
ATOM 666 N N . ASP A 1 95 ? -4.527 20.219 17.469 1 97.62 95 ASP A N 1
ATOM 667 C CA . ASP A 1 95 ? -4.379 19.875 16.047 1 97.62 95 ASP A CA 1
ATOM 668 C C . ASP A 1 95 ? -5.723 19.938 15.328 1 97.62 95 ASP A C 1
ATOM 670 O O . ASP A 1 95 ? -6.766 20.125 15.961 1 97.62 95 ASP A O 1
ATOM 674 N N . SER A 1 96 ? -5.672 19.781 14.031 1 95.94 96 SER A N 1
ATOM 675 C CA . SER A 1 96 ? -6.863 20.094 13.242 1 95.94 96 SER A CA 1
ATOM 676 C C . SER A 1 96 ? -7.547 18.828 12.75 1 95.94 96 SER A C 1
ATOM 678 O O . SER A 1 96 ? -8.656 18.875 12.211 1 95.94 96 SER A O 1
ATOM 680 N N . TYR A 1 97 ? -6.922 17.719 12.859 1 97.31 97 TYR A N 1
ATOM 681 C CA . TYR A 1 97 ? -7.496 16.5 12.273 1 97.31 97 TYR A CA 1
ATOM 682 C C . TYR A 1 97 ? -8.547 15.898 13.195 1 97.31 97 TYR A C 1
ATOM 684 O O . TYR A 1 97 ? -8.234 15.078 14.062 1 97.31 97 TYR A O 1
ATOM 692 N N . VAL A 1 98 ? -9.844 16.234 12.969 1 96.56 98 VAL A N 1
ATOM 693 C CA . VAL A 1 98 ? -10.945 15.914 13.867 1 96.56 98 VAL A CA 1
ATOM 694 C C . VAL A 1 98 ? -11.773 14.781 13.289 1 96.56 98 VAL A C 1
ATOM 696 O O . VAL A 1 98 ? -12.234 14.859 12.141 1 96.56 98 VAL A O 1
ATOM 699 N N . ALA A 1 99 ? -11.938 13.789 14.055 1 94.12 99 ALA A N 1
ATOM 700 C CA . ALA A 1 99 ? -12.781 12.664 13.648 1 94.12 99 ALA A CA 1
ATOM 701 C C . ALA A 1 99 ? -14.164 12.758 14.297 1 94.12 99 ALA A C 1
ATOM 703 O O . ALA A 1 99 ? -14.289 13.18 15.453 1 94.12 99 ALA A O 1
ATOM 704 N N . ALA A 1 100 ? -15.18 12.336 13.531 1 93.56 100 ALA A N 1
ATOM 705 C CA . ALA A 1 100 ? -16.469 12.117 14.172 1 93.56 100 ALA A CA 1
ATOM 706 C C . ALA A 1 100 ? -16.375 11.023 15.234 1 93.56 100 ALA A C 1
ATOM 708 O O . ALA A 1 100 ? -15.773 9.977 15.008 1 93.56 100 ALA A O 1
ATOM 709 N N . ARG A 1 101 ? -17.031 11.273 16.328 1 90.25 101 ARG A N 1
ATOM 710 C CA . ARG A 1 101 ? -16.875 10.375 17.469 1 90.25 101 ARG A CA 1
ATOM 711 C C . ARG A 1 101 ? -17.594 9.055 17.234 1 90.25 101 ARG A C 1
ATOM 713 O O . ARG A 1 101 ? -17.172 8.008 17.75 1 90.25 101 ARG A O 1
ATOM 720 N N . ASP A 1 102 ? -18.688 9.047 16.422 1 90.25 102 ASP A N 1
ATOM 721 C CA . ASP A 1 102 ? -19.438 7.812 16.188 1 90.25 102 ASP A CA 1
ATOM 722 C C . ASP A 1 102 ? -19.016 7.152 14.875 1 90.25 102 ASP A C 1
ATOM 724 O O . ASP A 1 102 ? -19.438 6.039 14.57 1 90.25 102 ASP A O 1
ATOM 728 N N . ASP A 1 103 ? -18.172 7.848 14.07 1 89.88 103 ASP A N 1
ATOM 729 C CA . ASP A 1 103 ? -17.672 7.297 12.812 1 89.88 103 ASP A CA 1
ATOM 730 C C . ASP A 1 103 ? -16.25 7.773 12.539 1 89.88 103 ASP A C 1
ATOM 732 O O . ASP A 1 103 ? -16.047 8.812 11.914 1 89.88 103 ASP A O 1
ATOM 736 N N . PRO A 1 104 ? -15.266 6.969 12.844 1 86.81 104 PRO A N 1
ATOM 737 C CA . PRO A 1 104 ? -13.867 7.395 12.758 1 86.81 104 PRO A CA 1
ATOM 738 C C . PRO A 1 104 ? -13.375 7.543 11.312 1 86.81 104 PRO A C 1
ATOM 740 O O . PRO A 1 104 ? -12.273 8.039 11.086 1 86.81 104 PRO A O 1
ATOM 743 N N . ASP A 1 105 ? -14.211 7.234 10.352 1 86.44 105 ASP A N 1
ATOM 744 C CA . ASP A 1 105 ? -13.844 7.414 8.953 1 86.44 105 ASP A CA 1
ATOM 745 C C . ASP A 1 105 ? -14.195 8.82 8.469 1 86.44 105 ASP A C 1
ATOM 747 O O . ASP A 1 105 ? -13.766 9.234 7.391 1 86.44 105 ASP A O 1
ATOM 751 N N . VAL A 1 106 ? -14.961 9.516 9.266 1 90.94 106 VAL A N 1
ATOM 752 C CA . VAL A 1 106 ? -15.367 10.867 8.922 1 90.94 106 VAL A CA 1
ATOM 753 C C . VAL A 1 106 ? -14.484 11.883 9.648 1 90.94 106 VAL A C 1
ATOM 755 O O . VAL A 1 106 ? -14.594 12.039 10.867 1 90.94 106 VAL A O 1
ATOM 758 N N . HIS A 1 107 ? -13.602 12.5 8.859 1 94.81 107 HIS A N 1
ATOM 759 C CA . HIS A 1 107 ? -12.672 13.477 9.422 1 94.81 107 HIS A CA 1
ATOM 760 C C . HIS A 1 107 ? -12.82 14.836 8.75 1 94.81 107 HIS A C 1
ATOM 762 O O . HIS A 1 107 ? -13.102 14.914 7.551 1 94.81 107 HIS A O 1
ATOM 768 N N . ILE A 1 108 ? -12.648 15.836 9.5 1 95.94 108 ILE A N 1
ATOM 769 C CA . ILE A 1 108 ? -12.531 17.188 8.977 1 95.94 108 ILE A CA 1
ATOM 770 C C . ILE A 1 108 ? -11.211 17.812 9.438 1 95.94 108 ILE A C 1
ATOM 772 O O . ILE A 1 108 ? -10.516 17.234 10.281 1 95.94 108 ILE A O 1
ATOM 776 N N . LEU A 1 109 ? -10.828 18.891 8.836 1 96.88 109 LEU A N 1
ATOM 777 C CA . LEU A 1 109 ? -9.75 19.734 9.344 1 96.88 109 LEU A CA 1
ATOM 778 C C . LEU A 1 109 ? -10.305 21.016 9.977 1 96.88 109 LEU A C 1
ATOM 780 O O . LEU A 1 109 ? -10.789 21.891 9.266 1 96.88 109 LEU A O 1
ATOM 784 N N . LEU A 1 110 ? -10.164 21.047 11.25 1 96.56 110 LEU A N 1
ATOM 785 C CA . LEU A 1 110 ? -10.656 22.203 12 1 96.56 110 LEU A CA 1
ATOM 786 C C . LEU A 1 110 ? -10.109 23.5 11.43 1 96.56 110 LEU A C 1
ATOM 788 O O . LEU A 1 110 ? -8.898 23.625 11.219 1 96.56 110 LEU A O 1
ATOM 792 N N . GLY A 1 111 ? -11.047 24.422 11.078 1 96.19 111 GLY A N 1
ATOM 793 C CA . GLY A 1 111 ? -10.648 25.75 10.633 1 96.19 111 GLY A CA 1
ATOM 794 C C . GLY A 1 111 ? -10.039 25.75 9.242 1 96.19 111 GLY A C 1
ATOM 795 O O . GLY A 1 111 ? -9.383 26.719 8.844 1 96.19 111 GLY A O 1
ATOM 796 N N . LEU A 1 112 ? -10.258 24.641 8.469 1 95.75 112 LEU A N 1
ATOM 797 C CA . LEU A 1 112 ? -9.539 24.578 7.203 1 95.75 112 LEU A CA 1
ATOM 798 C C . LEU A 1 112 ? -10.383 23.891 6.137 1 95.75 112 LEU A C 1
ATOM 800 O O . LEU A 1 112 ? -10.57 24.438 5.043 1 95.75 112 LEU A O 1
ATOM 804 N N . HIS A 1 113 ? -10.938 22.672 6.395 1 95.06 113 HIS A N 1
ATOM 805 C CA . HIS A 1 113 ? -11.562 21.891 5.332 1 95.06 113 HIS A CA 1
ATOM 806 C C . HIS A 1 113 ? -12.734 21.078 5.859 1 95.06 113 HIS A C 1
ATOM 808 O O . HIS A 1 113 ? -12.57 20.281 6.793 1 95.06 113 HIS A O 1
ATOM 814 N N . ASP A 1 114 ? -13.867 21.172 5.156 1 94.75 114 ASP A N 1
ATOM 815 C CA . ASP A 1 114 ? -15.086 20.547 5.676 1 94.75 114 ASP A CA 1
ATOM 816 C C . ASP A 1 114 ? -15.336 19.188 5.008 1 94.75 114 ASP A C 1
ATOM 818 O O . ASP A 1 114 ? -16.391 18.578 5.211 1 94.75 114 ASP A O 1
ATOM 822 N N . GLY A 1 115 ? -14.43 18.75 4.172 1 90.88 115 GLY A N 1
ATOM 823 C CA . GLY A 1 115 ? -14.484 17.391 3.646 1 90.88 115 GLY A CA 1
ATOM 824 C C . GLY A 1 115 ? -15.391 17.266 2.436 1 90.88 115 GLY A C 1
ATOM 825 O O . GLY A 1 115 ? -15.883 18.266 1.906 1 90.88 115 GLY A O 1
ATOM 826 N N . ALA A 1 116 ? -15.641 15.977 2.041 1 86.75 116 ALA A N 1
ATOM 827 C CA . ALA A 1 116 ? -16.234 15.734 0.73 1 86.75 116 ALA A CA 1
ATOM 828 C C . ALA A 1 116 ? -17.688 15.312 0.863 1 86.75 116 ALA A C 1
ATOM 830 O O . ALA A 1 116 ? -18.516 15.617 -0.004 1 86.75 116 ALA A O 1
ATOM 831 N N . THR A 1 117 ? -18.062 14.656 1.86 1 89.81 117 THR A N 1
ATOM 832 C CA . THR A 1 117 ? -19.391 14.047 1.953 1 89.81 117 THR A CA 1
ATOM 833 C C . THR A 1 117 ? -20.312 14.891 2.822 1 89.81 117 THR A C 1
ATOM 835 O O . THR A 1 117 ? -19.844 15.758 3.566 1 89.81 117 THR A O 1
ATOM 838 N N . PRO A 1 118 ? -21.609 14.609 2.791 1 93 118 PRO A N 1
ATOM 839 C CA . PRO A 1 118 ? -22.562 15.336 3.648 1 93 118 PRO A CA 1
ATOM 840 C C . PRO A 1 118 ? -22.25 15.164 5.133 1 93 118 PRO A C 1
ATOM 842 O O . PRO A 1 118 ? -22.453 16.094 5.918 1 93 118 PRO A O 1
ATOM 845 N N . GLN A 1 119 ? -21.75 14.008 5.48 1 92.88 119 GLN A N 1
ATOM 846 C CA . GLN A 1 119 ? -21.422 13.758 6.879 1 92.88 119 GLN A CA 1
ATOM 847 C C . GLN A 1 119 ? -20.266 14.648 7.344 1 92.88 119 GLN A C 1
ATOM 849 O O . GLN A 1 119 ? -20.297 15.172 8.461 1 92.88 119 GLN A O 1
ATOM 854 N N . HIS A 1 120 ? -19.328 14.836 6.492 1 94.5 120 HIS A N 1
ATOM 855 C CA . HIS A 1 120 ? -18.219 15.742 6.797 1 94.5 120 HIS A CA 1
ATOM 856 C C . HIS A 1 120 ? -18.719 17.172 6.992 1 94.5 120 HIS A C 1
ATOM 858 O O . HIS A 1 120 ? -18.375 17.828 7.977 1 94.5 120 HIS A O 1
ATOM 864 N N . LYS A 1 121 ? -19.531 17.547 6.047 1 95.44 121 LYS A N 1
ATOM 865 C CA . LYS A 1 121 ? -20.031 18.922 6.051 1 95.44 121 LYS A CA 1
ATOM 866 C C . LYS A 1 121 ? -20.891 19.188 7.289 1 95.44 121 LYS A C 1
ATOM 868 O O . LYS A 1 121 ? -20.812 20.266 7.871 1 95.44 121 LYS A O 1
ATOM 873 N N . GLU A 1 122 ? -21.641 18.234 7.629 1 94.81 122 GLU A N 1
ATOM 874 C CA . GLU A 1 122 ? -22.453 18.359 8.836 1 94.81 122 GLU A CA 1
ATOM 875 C C . GLU A 1 122 ? -21.578 18.484 10.078 1 94.81 122 GLU A C 1
ATOM 877 O O . GLU A 1 122 ? -21.859 19.328 10.945 1 94.81 122 GLU A O 1
ATOM 882 N N . LEU A 1 123 ? -20.531 17.688 10.18 1 93.94 123 LEU A N 1
ATOM 883 C CA . LEU A 1 123 ? -19.625 17.734 11.312 1 93.94 123 LEU A CA 1
ATOM 884 C C . LEU A 1 123 ? -18.969 19.094 11.43 1 93.94 123 LEU A C 1
ATOM 886 O O . LEU A 1 123 ? -18.891 19.672 12.523 1 93.94 123 LEU A O 1
ATOM 890 N N . PHE A 1 124 ? -18.578 19.641 10.328 1 95.5 124 PHE A N 1
ATOM 891 C CA . PHE A 1 124 ? -17.906 20.938 10.305 1 95.5 124 PHE A CA 1
ATOM 892 C C . PHE A 1 124 ? -18.891 22.062 10.617 1 95.5 124 PHE A C 1
ATOM 894 O O . PHE A 1 124 ? -18.672 22.844 11.555 1 95.5 124 PHE A O 1
ATOM 901 N N . ARG A 1 125 ? -19.969 22.125 9.961 1 92.56 125 ARG A N 1
ATOM 902 C CA . ARG A 1 125 ? -20.938 23.203 10.039 1 92.56 125 ARG A CA 1
ATOM 903 C C . ARG A 1 125 ? -21.625 23.234 11.398 1 92.56 125 ARG A C 1
ATOM 905 O O . ARG A 1 125 ? -21.781 24.297 12 1 92.56 125 ARG A O 1
ATOM 912 N N . ASP A 1 126 ? -21.984 22.094 11.859 1 91.62 126 ASP A N 1
ATOM 913 C CA . ASP A 1 126 ? -22.906 22.047 12.984 1 91.62 126 ASP A CA 1
ATOM 914 C C . ASP A 1 126 ? -22.172 21.828 14.297 1 91.62 126 ASP A C 1
ATOM 916 O O . ASP A 1 126 ? -22.688 22.156 15.375 1 91.62 126 ASP A O 1
ATOM 920 N N . VAL A 1 127 ? -20.938 21.281 14.18 1 90.25 127 VAL A N 1
ATOM 921 C CA . VAL A 1 127 ? -20.297 20.891 15.438 1 90.25 127 VAL A CA 1
ATOM 922 C C . VAL A 1 127 ? -19.031 21.703 15.664 1 90.25 127 VAL A C 1
ATOM 924 O O . VAL A 1 127 ? -18.828 22.25 16.75 1 90.25 127 VAL A O 1
ATOM 927 N N . TRP A 1 128 ? -18.188 21.797 14.664 1 92.88 128 TRP A N 1
ATOM 928 C CA . TRP A 1 128 ? -16.922 22.484 14.805 1 92.88 128 TRP A CA 1
ATOM 929 C C . TRP A 1 128 ? -16.75 23.547 13.719 1 92.88 128 TRP A C 1
ATOM 931 O O . TRP A 1 128 ? -15.797 23.484 12.938 1 92.88 128 TRP A O 1
ATOM 941 N N . PRO A 1 129 ? -17.5 24.578 13.781 1 89.06 129 PRO A N 1
ATOM 942 C CA . PRO A 1 129 ? -17.562 25.516 12.656 1 89.06 129 PRO A CA 1
ATOM 943 C C . PRO A 1 129 ? -16.391 26.5 12.648 1 89.06 129 PRO A C 1
ATOM 945 O O . PRO A 1 129 ? -16.172 27.203 11.664 1 89.06 129 PRO A O 1
ATOM 948 N N . HIS A 1 130 ? -15.617 26.609 13.75 1 91.06 130 HIS A N 1
ATOM 949 C CA . HIS A 1 130 ? -14.641 27.688 13.828 1 91.06 130 HIS A CA 1
ATOM 950 C C . HIS A 1 130 ? -13.258 27.156 14.18 1 91.06 130 HIS A C 1
ATOM 952 O O . HIS A 1 130 ? -13.133 26.203 14.969 1 91.06 130 HIS A O 1
ATOM 958 N N . GLY A 1 131 ? -12.258 27.875 13.609 1 96.25 131 GLY A N 1
ATOM 959 C CA . GLY A 1 131 ? -10.867 27.5 13.836 1 96.25 131 GLY A CA 1
ATOM 960 C C . GLY A 1 131 ? -10.211 28.281 14.953 1 96.25 131 GLY A C 1
ATOM 961 O O . GLY A 1 131 ? -10.859 28.609 15.953 1 96.25 131 GLY A O 1
ATOM 962 N N . LEU A 1 132 ? -8.961 28.562 14.805 1 97.56 132 LEU A N 1
ATOM 963 C CA . LEU A 1 132 ? -8.156 28.922 15.969 1 97.56 132 LEU A CA 1
ATOM 964 C C . LEU A 1 132 ? -7.57 30.312 15.828 1 97.56 132 LEU A C 1
ATOM 966 O O . LEU A 1 132 ? -6.77 30.75 16.656 1 97.56 132 LEU A O 1
ATOM 970 N N . TRP A 1 133 ? -7.926 31.062 14.773 1 97.94 133 TRP A N 1
ATOM 971 C CA . TRP A 1 133 ? -7.508 32.438 14.695 1 97.94 133 TRP A CA 1
ATOM 972 C C . TRP A 1 133 ? -8.367 33.344 15.594 1 97.94 133 TRP A C 1
ATOM 974 O O . TRP A 1 133 ? -9.008 34.281 15.125 1 97.94 133 TRP A O 1
ATOM 984 N N . LYS A 1 134 ? -8.32 33.125 16.859 1 95.69 134 LYS A N 1
ATOM 985 C CA . LYS A 1 134 ? -9.039 33.812 17.938 1 95.69 134 LYS A CA 1
ATOM 986 C C . LYS A 1 134 ? -8.281 33.656 19.266 1 95.69 134 LYS A C 1
ATOM 988 O O . LYS A 1 134 ? -7.344 32.875 19.375 1 95.69 134 LYS A O 1
ATOM 993 N N . ALA A 1 135 ? -8.68 34.469 20.203 1 96.12 135 ALA A N 1
ATOM 994 C CA . ALA A 1 135 ? -7.98 34.469 21.484 1 96.12 135 ALA A CA 1
ATOM 995 C C . ALA A 1 135 ? -8.414 33.312 22.359 1 96.12 135 ALA A C 1
ATOM 997 O O . ALA A 1 135 ? -7.602 32.719 23.078 1 96.12 135 ALA A O 1
ATOM 998 N N . ALA A 1 136 ? -9.672 32.969 22.344 1 95.31 136 ALA A N 1
ATOM 999 C CA . ALA A 1 136 ? -10.219 31.797 23.016 1 95.31 136 ALA A CA 1
ATOM 1000 C C . ALA A 1 136 ? -11.023 30.938 22.047 1 95.31 136 ALA A C 1
ATOM 1002 O O . ALA A 1 136 ? -11.742 31.453 21.188 1 95.31 136 ALA A O 1
ATOM 1003 N N . ALA A 1 137 ? -10.891 29.625 22.219 1 94.88 137 ALA A N 1
ATOM 1004 C CA . ALA A 1 137 ? -11.531 28.75 21.234 1 94.88 137 ALA A CA 1
ATOM 1005 C C . ALA A 1 137 ? -12.109 27.516 21.922 1 94.88 137 ALA A C 1
ATOM 1007 O O . ALA A 1 137 ? -11.547 27.016 22.891 1 94.88 137 ALA A O 1
ATOM 1008 N N . SER A 1 138 ? -13.227 27.078 21.391 1 94.81 138 SER A N 1
ATOM 1009 C CA . SER A 1 138 ? -13.773 25.766 21.734 1 94.81 138 SER A CA 1
ATOM 1010 C C . SER A 1 138 ? -13.234 24.688 20.797 1 94.81 138 SER A C 1
ATOM 1012 O O . SER A 1 138 ? -13.336 24.812 19.578 1 94.81 138 SER A O 1
ATOM 1014 N N . VAL A 1 139 ? -12.648 23.625 21.344 1 96.31 139 VAL A N 1
ATOM 1015 C CA . VAL A 1 139 ? -12.039 22.594 20.516 1 96.31 139 VAL A CA 1
ATOM 1016 C C . VAL A 1 139 ? -12.414 21.203 21.062 1 96.31 139 VAL A C 1
ATOM 1018 O O . VAL A 1 139 ? -12.773 21.078 22.234 1 96.31 139 VAL A O 1
ATOM 1021 N N . PRO A 1 140 ? -12.398 20.156 20.172 1 95.75 140 PRO A N 1
ATOM 1022 C CA . PRO A 1 140 ? -12.641 18.812 20.703 1 95.75 140 PRO A CA 1
ATOM 1023 C C . PRO A 1 140 ? -11.602 18.375 21.734 1 95.75 140 PRO A C 1
ATOM 1025 O O . PRO A 1 140 ? -10.406 18.609 21.547 1 95.75 140 PRO A O 1
ATOM 1028 N N . VAL A 1 141 ? -12.039 17.688 22.719 1 95.5 141 VAL A N 1
ATOM 1029 C CA . VAL A 1 141 ? -11.164 17.281 23.812 1 95.5 141 VAL A CA 1
ATOM 1030 C C . VAL A 1 141 ? -10.062 16.375 23.281 1 95.5 141 VAL A C 1
ATOM 1032 O O . VAL A 1 141 ? -8.922 16.438 23.75 1 95.5 141 VAL A O 1
ATOM 1035 N N . GLU A 1 142 ? -10.359 15.508 22.266 1 94.75 142 GLU A N 1
ATOM 1036 C CA . GLU A 1 142 ? -9.406 14.531 21.75 1 94.75 142 GLU A CA 1
ATOM 1037 C C . GLU A 1 142 ? -8.344 15.195 20.891 1 94.75 142 GLU A C 1
ATOM 1039 O O . GLU A 1 142 ? -7.316 14.578 20.578 1 94.75 142 GLU A O 1
ATOM 1044 N N . ASN A 1 143 ? -8.57 16.469 20.531 1 97.19 143 ASN A N 1
ATOM 1045 C CA . ASN A 1 143 ? -7.598 17.172 19.703 1 97.19 143 ASN A CA 1
ATOM 1046 C C . ASN A 1 143 ? -6.738 18.125 20.547 1 97.19 143 ASN A C 1
ATOM 1048 O O . ASN A 1 143 ? -5.953 18.906 20 1 97.19 143 ASN A O 1
ATOM 1052 N N . CYS A 1 144 ? -6.914 18.062 21.859 1 97.31 144 CYS A N 1
ATOM 1053 C CA . CYS A 1 144 ? -6.051 18.766 22.797 1 97.31 144 CYS A CA 1
ATOM 1054 C C . CYS A 1 144 ? -4.965 17.844 23.328 1 97.31 144 CYS A C 1
ATOM 1056 O O . CYS A 1 144 ? -5.242 16.969 24.156 1 97.31 144 CYS A O 1
ATOM 1058 N N . HIS A 1 145 ? -3.766 18.078 22.938 1 98.44 145 HIS A N 1
ATOM 1059 C CA . HIS A 1 145 ? -2.666 17.219 23.344 1 98.44 145 HIS A CA 1
ATOM 1060 C C . HIS A 1 145 ? -1.798 17.875 24.391 1 98.44 145 HIS A C 1
ATOM 1062 O O . HIS A 1 145 ? -1.156 18.891 24.125 1 98.44 145 HIS A O 1
ATOM 1068 N N . PRO A 1 146 ? -1.734 17.266 25.531 1 98 146 PRO A N 1
ATOM 1069 C CA . PRO A 1 146 ? -0.946 17.875 26.594 1 98 146 PRO A CA 1
ATOM 1070 C C . PRO A 1 146 ? 0.544 17.938 26.266 1 98 146 PRO A C 1
ATOM 1072 O O . PRO A 1 146 ? 1.086 17.016 25.656 1 98 146 PRO A O 1
ATOM 1075 N N . LEU A 1 147 ? 1.148 19.031 26.703 1 98.62 147 LEU A N 1
ATOM 1076 C CA . LEU A 1 147 ? 2.584 19.25 26.562 1 98.62 147 LEU A CA 1
ATOM 1077 C C . LEU A 1 147 ? 3.256 19.375 27.922 1 98.62 147 LEU A C 1
ATOM 1079 O O . LEU A 1 147 ? 2.703 20 28.828 1 98.62 147 LEU A O 1
ATOM 1083 N N . ASP A 1 148 ? 4.391 18.812 28.078 1 98.25 148 ASP A N 1
ATOM 1084 C CA . ASP A 1 148 ? 5.199 19.031 29.281 1 98.25 148 ASP A CA 1
ATOM 1085 C C . ASP A 1 148 ? 5.883 20.391 29.234 1 98.25 148 ASP A C 1
ATOM 1087 O O . ASP A 1 148 ? 7 20.516 28.734 1 98.25 148 ASP A O 1
ATOM 1091 N N . GLU A 1 149 ? 5.223 21.312 29.781 1 97.62 149 GLU A N 1
ATOM 1092 C CA . GLU A 1 149 ? 5.66 22.703 29.672 1 97.62 149 GLU A CA 1
ATOM 1093 C C . GLU A 1 149 ? 7.035 22.906 30.297 1 97.62 149 GLU A C 1
ATOM 1095 O O . GLU A 1 149 ? 7.891 23.594 29.734 1 97.62 149 GLU A O 1
ATOM 1100 N N . ASP A 1 150 ? 7.215 22.312 31.406 1 97.62 150 ASP A N 1
ATOM 1101 C CA . ASP A 1 150 ? 8.5 22.453 32.094 1 97.62 150 ASP A CA 1
ATOM 1102 C C . ASP A 1 150 ? 9.641 21.906 31.234 1 97.62 150 ASP A C 1
ATOM 1104 O O . ASP A 1 150 ? 10.672 22.562 31.078 1 97.62 150 ASP A O 1
ATOM 1108 N N . ARG A 1 151 ? 9.438 20.75 30.688 1 97.38 151 ARG A N 1
ATOM 1109 C CA . ARG A 1 151 ? 10.445 20.125 29.844 1 97.38 151 ARG A CA 1
ATOM 1110 C C . ARG A 1 151 ? 10.719 20.969 28.609 1 97.38 151 ARG A C 1
ATOM 1112 O O . ARG A 1 151 ? 11.875 21.172 28.219 1 97.38 151 ARG A O 1
ATOM 1119 N N . LEU A 1 152 ? 9.695 21.484 28.062 1 97.88 152 LEU A N 1
ATOM 1120 C CA . LEU A 1 152 ? 9.82 22.234 26.812 1 97.88 152 LEU A CA 1
ATOM 1121 C C . LEU A 1 152 ? 10.461 23.594 27.062 1 97.88 152 LEU A C 1
ATOM 1123 O O . LEU A 1 152 ? 11.25 24.078 26.25 1 97.88 152 LEU A O 1
ATOM 1127 N N . CYS A 1 153 ? 10.141 24.141 28.188 1 96.38 153 CYS A N 1
ATOM 1128 C CA . CYS A 1 153 ? 10.797 25.375 28.594 1 96.38 153 CYS A CA 1
ATOM 1129 C C . CYS A 1 153 ? 12.281 25.141 28.828 1 96.38 153 CYS A C 1
ATOM 1131 O O . CYS A 1 153 ? 13.109 25.969 28.453 1 96.38 153 CYS A O 1
ATOM 1133 N N . ALA A 1 154 ? 12.578 24.062 29.453 1 97.06 154 ALA A N 1
ATOM 1134 C CA . ALA A 1 154 ? 13.977 23.734 29.719 1 97.06 154 ALA A CA 1
ATOM 1135 C C . ALA A 1 154 ? 14.75 23.547 28.406 1 97.06 154 ALA A C 1
ATOM 1137 O O . ALA A 1 154 ? 15.945 23.844 28.344 1 97.06 154 ALA A O 1
ATOM 1138 N N . LEU A 1 155 ? 14.086 23.172 27.391 1 96.12 155 LEU A N 1
ATOM 1139 C CA . LEU A 1 155 ? 14.711 22.984 26.078 1 96.12 155 LEU A CA 1
ATOM 1140 C C . LEU A 1 155 ? 14.773 24.297 25.312 1 96.12 155 LEU A C 1
ATOM 1142 O O . LEU A 1 155 ? 15.375 24.359 24.234 1 96.12 155 LEU A O 1
ATOM 1146 N N . GLY A 1 156 ? 14.07 25.297 25.875 1 96.25 156 GLY A N 1
ATOM 1147 C CA . GLY A 1 156 ? 14.195 26.641 25.344 1 96.25 156 GLY A CA 1
ATOM 1148 C C . GLY A 1 156 ? 13.227 26.938 24.219 1 96.25 156 GLY A C 1
ATOM 1149 O O . GLY A 1 156 ? 13.469 27.828 23.391 1 96.25 156 GLY A O 1
ATOM 1150 N N . TYR A 1 157 ? 12.188 26.25 24.094 1 97.25 157 TYR A N 1
ATOM 1151 C CA . TYR A 1 157 ? 11.266 26.422 22.969 1 97.25 157 TYR A CA 1
ATOM 1152 C C . TYR A 1 157 ? 10.211 27.484 23.297 1 97.25 157 TYR A C 1
ATOM 1154 O O . TYR A 1 157 ? 9.656 27.484 24.391 1 97.25 157 TYR A O 1
ATOM 1162 N N . SER A 1 158 ? 9.969 28.406 22.344 1 97.12 158 SER A N 1
ATOM 1163 C CA . SER A 1 158 ? 8.844 29.328 22.438 1 97.12 158 SER A CA 1
ATOM 1164 C C . SER A 1 158 ? 7.543 28.672 22 1 97.12 158 SER A C 1
ATOM 1166 O O . SER A 1 158 ? 7.562 27.594 21.391 1 97.12 158 SER A O 1
ATOM 1168 N N . TYR A 1 159 ? 6.41 29.281 22.312 1 97.25 159 TYR A N 1
ATOM 1169 C CA . TYR A 1 159 ? 5.117 28.766 21.875 1 97.25 159 TYR A CA 1
ATOM 1170 C C . TYR A 1 159 ? 5.039 28.734 20.344 1 97.25 159 TYR A C 1
ATOM 1172 O O . TYR A 1 159 ? 4.504 27.781 19.766 1 97.25 159 TYR A O 1
ATOM 1180 N N . ALA A 1 160 ? 5.586 29.719 19.719 1 96.88 160 ALA A N 1
ATOM 1181 C CA . ALA A 1 160 ? 5.594 29.781 18.25 1 96.88 160 ALA A CA 1
ATOM 1182 C C . ALA A 1 160 ? 6.387 28.609 17.672 1 96.88 160 ALA A C 1
ATOM 1184 O O . ALA A 1 160 ? 5.977 28.016 16.672 1 96.88 160 ALA A O 1
ATOM 1185 N N . GLU A 1 161 ? 7.492 28.312 18.266 1 97.25 161 GLU A N 1
ATOM 1186 C CA . GLU A 1 161 ? 8.312 27.203 17.781 1 97.25 161 GLU A CA 1
ATOM 1187 C C . GLU A 1 161 ? 7.602 25.859 18 1 97.25 161 GLU A C 1
ATOM 1189 O O . GLU A 1 161 ? 7.738 24.953 17.172 1 97.25 161 GLU A O 1
ATOM 1194 N N . LEU A 1 162 ? 6.801 25.766 19.047 1 97.94 162 LEU A N 1
ATOM 1195 C CA . LEU A 1 162 ? 6.098 24.531 19.359 1 97.94 162 LEU A CA 1
ATOM 1196 C C . LEU A 1 162 ? 5.035 24.219 18.312 1 97.94 162 LEU A C 1
ATOM 1198 O O . LEU A 1 162 ? 4.617 23.078 18.156 1 97.94 162 LEU A O 1
ATOM 1202 N N . LEU A 1 163 ? 4.621 25.219 17.547 1 97.31 163 LEU A N 1
ATOM 1203 C CA . LEU A 1 163 ? 3.635 25 16.5 1 97.31 163 LEU A CA 1
ATOM 1204 C C . LEU A 1 163 ? 4.188 24.078 15.406 1 97.31 163 LEU A C 1
ATOM 1206 O O . LEU A 1 163 ? 3.424 23.516 14.633 1 97.31 163 LEU A O 1
ATOM 1210 N N . TYR A 1 164 ? 5.504 23.969 15.383 1 97.44 164 TYR A N 1
ATOM 1211 C CA . TYR A 1 164 ? 6.141 23.094 14.414 1 97.44 164 TYR A CA 1
ATOM 1212 C C . TYR A 1 164 ? 5.719 21.641 14.625 1 97.44 164 TYR A C 1
ATOM 1214 O O . TYR A 1 164 ? 5.836 20.812 13.719 1 97.44 164 TYR A O 1
ATOM 1222 N N . LEU A 1 165 ? 5.168 21.328 15.828 1 98.06 165 LEU A N 1
ATOM 1223 C CA . LEU A 1 165 ? 4.688 19.984 16.156 1 98.06 165 LEU A CA 1
ATOM 1224 C C . LEU A 1 165 ? 3.625 19.531 15.156 1 98.06 165 LEU A C 1
ATOM 1226 O O . LEU A 1 165 ? 3.533 18.359 14.836 1 98.06 165 LEU A O 1
ATOM 1230 N N . ASN A 1 166 ? 2.873 20.453 14.672 1 96.62 166 ASN A N 1
ATOM 1231 C CA . ASN A 1 166 ? 1.84 20.109 13.703 1 96.62 166 ASN A CA 1
ATOM 1232 C C . ASN A 1 166 ? 2.445 19.609 12.391 1 96.62 166 ASN A C 1
ATOM 1234 O O . ASN A 1 166 ? 1.937 18.672 11.773 1 96.62 166 ASN A O 1
ATOM 1238 N N . ARG A 1 167 ? 3.49 20.234 11.914 1 96.88 167 ARG A N 1
ATOM 1239 C CA . ARG A 1 167 ? 4.18 19.797 10.703 1 96.88 167 ARG A CA 1
ATOM 1240 C C . ARG A 1 167 ? 4.832 18.438 10.898 1 96.88 167 ARG A C 1
ATOM 1242 O O . ARG A 1 167 ? 4.789 17.594 10 1 96.88 167 ARG A O 1
ATOM 1249 N N . LEU A 1 168 ? 5.402 18.281 12.102 1 98.19 168 LEU A N 1
ATOM 1250 C CA . LEU A 1 168 ? 6.027 17 12.414 1 98.19 168 LEU A CA 1
ATOM 1251 C C . LEU A 1 168 ? 4.988 15.891 12.453 1 98.19 168 LEU A C 1
ATOM 1253 O O . LEU A 1 168 ? 5.277 14.75 12.078 1 98.19 168 LEU A O 1
ATOM 1257 N N . ALA A 1 169 ? 3.771 16.219 12.945 1 98.31 169 ALA A N 1
ATOM 1258 C CA . ALA A 1 169 ? 2.723 15.211 13 1 98.31 169 ALA A CA 1
ATOM 1259 C C . ALA A 1 169 ? 2.354 14.719 11.602 1 98.31 169 ALA A C 1
ATOM 1261 O O . ALA A 1 169 ? 2.209 13.516 11.375 1 98.31 169 ALA A O 1
ATOM 1262 N N . VAL A 1 170 ? 2.242 15.648 10.672 1 97.88 170 VAL A N 1
ATOM 1263 C CA . VAL A 1 170 ? 1.941 15.289 9.297 1 97.88 170 VAL A CA 1
ATOM 1264 C C . VAL A 1 170 ? 3.066 14.422 8.734 1 97.88 170 VAL A C 1
ATOM 1266 O O . VAL A 1 170 ? 2.811 13.359 8.156 1 97.88 170 VAL A O 1
ATOM 1269 N N . ALA A 1 171 ? 4.305 14.836 8.938 1 98.25 171 ALA A N 1
ATOM 1270 C CA . ALA A 1 171 ? 5.469 14.086 8.477 1 98.25 171 ALA A CA 1
ATOM 1271 C C . ALA A 1 171 ? 5.48 12.68 9.07 1 98.25 171 ALA A C 1
ATOM 1273 O O . ALA A 1 171 ? 5.777 11.703 8.375 1 98.25 171 ALA A O 1
ATOM 1274 N N . TYR A 1 172 ? 5.156 12.641 10.352 1 98.5 172 TYR A N 1
ATOM 1275 C CA . TYR A 1 172 ? 5.199 11.367 11.055 1 98.5 172 TYR A CA 1
ATOM 1276 C C . TYR A 1 172 ? 4.137 10.406 10.523 1 98.5 172 TYR A C 1
ATOM 1278 O O . TYR A 1 172 ? 4.352 9.195 10.484 1 98.5 172 TYR A O 1
ATOM 1286 N N . GLY A 1 173 ? 2.996 10.961 10.125 1 98.25 173 GLY A N 1
ATOM 1287 C CA . GLY A 1 173 ? 2.025 10.117 9.445 1 98.25 173 GLY A CA 1
ATOM 1288 C C . GLY A 1 173 ? 2.611 9.367 8.266 1 98.25 173 GLY A C 1
ATOM 1289 O O . GLY A 1 173 ? 2.354 8.172 8.094 1 98.25 173 GLY A O 1
ATOM 1290 N N . GLY A 1 174 ? 3.424 10.031 7.461 1 98.44 174 GLY A N 1
ATOM 1291 C CA . GLY A 1 174 ? 4.09 9.398 6.328 1 98.44 174 GLY A CA 1
ATOM 1292 C C . GLY A 1 174 ? 5.145 8.391 6.742 1 98.44 174 GLY A C 1
ATOM 1293 O O . GLY A 1 174 ? 5.211 7.293 6.188 1 98.44 174 GLY A O 1
ATOM 1294 N N . VAL A 1 175 ? 5.961 8.781 7.719 1 98 175 VAL A N 1
ATOM 1295 C CA . VAL A 1 175 ? 7.043 7.934 8.203 1 98 175 VAL A CA 1
ATOM 1296 C C . VAL A 1 175 ? 6.473 6.621 8.734 1 98 175 VAL A C 1
ATOM 1298 O O . VAL A 1 175 ? 7 5.543 8.445 1 98 175 VAL A O 1
ATOM 1301 N N . ARG A 1 176 ? 5.367 6.734 9.461 1 97.38 176 ARG A N 1
ATOM 1302 C CA . ARG A 1 176 ? 4.734 5.535 10 1 97.38 176 ARG A CA 1
ATOM 1303 C C . ARG A 1 176 ? 4.043 4.742 8.898 1 97.38 176 ARG A C 1
ATOM 1305 O O . ARG A 1 176 ? 4.012 3.51 8.938 1 97.38 176 ARG A O 1
ATOM 1312 N N . ALA A 1 177 ? 3.516 5.453 7.938 1 97.81 177 ALA A N 1
ATOM 1313 C CA . ALA A 1 177 ? 2.82 4.789 6.836 1 97.81 177 ALA A CA 1
ATOM 1314 C C . ALA A 1 177 ? 3.766 3.871 6.066 1 97.81 177 ALA A C 1
ATOM 1316 O O . ALA A 1 177 ? 3.363 2.799 5.609 1 97.81 177 ALA A O 1
ATOM 1317 N N . VAL A 1 178 ? 5.043 4.25 5.953 1 98.25 178 VAL A N 1
ATOM 1318 C CA . VAL A 1 178 ? 5.988 3.443 5.188 1 98.25 178 VAL A CA 1
ATOM 1319 C C . VAL A 1 178 ? 6.789 2.551 6.137 1 98.25 178 VAL A C 1
ATOM 1321 O O . VAL A 1 178 ? 7.719 1.862 5.711 1 98.25 178 VAL A O 1
ATOM 1324 N N . GLY A 1 179 ? 6.531 2.584 7.445 1 97.88 179 GLY A N 1
ATOM 1325 C CA . GLY A 1 179 ? 7.199 1.726 8.406 1 97.88 179 GLY A CA 1
ATOM 1326 C C . GLY A 1 179 ? 8.703 1.941 8.461 1 97.88 179 GLY A C 1
ATOM 1327 O O . GLY A 1 179 ? 9.469 0.979 8.508 1 97.88 179 GLY A O 1
ATOM 1328 N N . LEU A 1 180 ? 9.117 3.162 8.359 1 97.5 180 LEU A N 1
ATOM 1329 C CA . LEU A 1 180 ? 10.539 3.482 8.312 1 97.5 180 LEU A CA 1
ATOM 1330 C C . LEU A 1 180 ? 11.227 3.115 9.625 1 97.5 180 LEU A C 1
ATOM 1332 O O . LEU A 1 180 ? 10.703 3.396 10.703 1 97.5 180 LEU A O 1
ATOM 1336 N N . LYS A 1 181 ? 12.391 2.475 9.531 1 95.81 181 LYS A N 1
ATOM 1337 C CA . LYS A 1 181 ? 13.195 2.102 10.695 1 95.81 181 LYS A CA 1
ATOM 1338 C C . LYS A 1 181 ? 14.578 2.746 10.625 1 95.81 181 LYS A C 1
ATOM 1340 O O . LYS A 1 181 ? 15.023 3.164 9.555 1 95.81 181 LYS A O 1
ATOM 1345 N N . ALA A 1 182 ? 15.164 2.812 11.812 1 95.88 182 ALA A N 1
ATOM 1346 C CA . ALA A 1 182 ? 16.531 3.297 11.875 1 95.88 182 ALA A CA 1
ATOM 1347 C C . ALA A 1 182 ? 17.438 2.492 10.945 1 95.88 182 ALA A C 1
ATOM 1349 O O . ALA A 1 182 ? 17.312 1.271 10.844 1 95.88 182 ALA A O 1
ATOM 1350 N N . GLY A 1 183 ? 18.344 3.197 10.25 1 96.81 183 GLY A N 1
ATOM 1351 C CA . GLY A 1 183 ? 19.297 2.553 9.367 1 96.81 183 GLY A CA 1
ATOM 1352 C C . GLY A 1 183 ? 18.797 2.418 7.938 1 96.81 183 GLY A C 1
ATOM 1353 O O . GLY A 1 183 ? 19.594 2.213 7.016 1 96.81 183 GLY A O 1
ATOM 1354 N N . GLN A 1 184 ? 17.469 2.486 7.73 1 97.94 184 GLN A N 1
ATOM 1355 C CA . GLN A 1 184 ? 16.906 2.418 6.383 1 97.94 184 GLN A CA 1
ATOM 1356 C C . GLN A 1 184 ? 17.078 3.746 5.652 1 97.94 184 GLN A C 1
ATOM 1358 O O . GLN A 1 184 ? 17.391 4.766 6.27 1 97.94 184 GLN A O 1
ATOM 1363 N N . THR A 1 185 ? 16.891 3.713 4.336 1 98.56 185 THR A N 1
ATOM 1364 C CA . THR A 1 185 ? 17.062 4.898 3.504 1 98.56 185 THR A CA 1
ATOM 1365 C C . THR A 1 185 ? 15.711 5.406 3.004 1 98.56 185 THR A C 1
ATOM 1367 O O . THR A 1 185 ? 14.938 4.648 2.406 1 98.56 185 THR A O 1
ATOM 1370 N N . LEU A 1 186 ? 15.469 6.66 3.232 1 98.81 186 LEU A N 1
ATOM 1371 C CA . LEU A 1 186 ? 14.242 7.332 2.811 1 98.81 186 LEU A CA 1
ATOM 1372 C C . LEU A 1 186 ? 14.539 8.406 1.769 1 98.81 186 LEU A C 1
ATOM 1374 O O . LEU A 1 186 ? 15.453 9.211 1.948 1 98.81 186 LEU A O 1
ATOM 1378 N N . VAL A 1 187 ? 13.781 8.367 0.668 1 98.88 187 VAL A N 1
ATOM 1379 C CA . VAL A 1 187 ? 13.766 9.484 -0.272 1 98.88 187 VAL A CA 1
ATOM 1380 C C . VAL A 1 187 ? 12.609 10.43 0.064 1 98.88 187 VAL A C 1
ATOM 1382 O O . VAL A 1 187 ? 11.477 9.992 0.25 1 98.88 187 VAL A O 1
ATOM 1385 N N . VAL A 1 188 ? 12.898 11.656 0.221 1 98.81 188 VAL A N 1
ATOM 1386 C CA . VAL A 1 188 ? 11.875 12.695 0.314 1 98.81 188 VAL A CA 1
ATOM 1387 C C . VAL A 1 188 ? 11.984 13.633 -0.883 1 98.81 188 VAL A C 1
ATOM 1389 O O . VAL A 1 188 ? 13 14.305 -1.066 1 98.81 188 VAL A O 1
ATOM 1392 N N . ALA A 1 189 ? 10.945 13.641 -1.719 1 97.38 189 ALA A N 1
ATOM 1393 C CA . ALA A 1 189 ? 10.938 14.453 -2.932 1 97.38 189 ALA A CA 1
ATOM 1394 C C . ALA A 1 189 ? 9.539 15 -3.219 1 97.38 189 ALA A C 1
ATOM 1396 O O . ALA A 1 189 ? 8.609 14.227 -3.467 1 97.38 189 ALA A O 1
ATOM 1397 N N . PRO A 1 190 ? 9.359 16.375 -3.232 1 95.81 190 PRO A N 1
ATOM 1398 C CA . PRO A 1 190 ? 10.367 17.375 -2.885 1 95.81 190 PRO A CA 1
ATOM 1399 C C . PRO A 1 190 ? 10.648 17.438 -1.386 1 95.81 190 PRO A C 1
ATOM 1401 O O . PRO A 1 190 ? 9.867 16.906 -0.587 1 95.81 190 PRO A O 1
ATOM 1404 N N . ALA A 1 191 ? 11.773 18.062 -1.073 1 97.69 191 ALA A N 1
ATOM 1405 C CA . ALA A 1 191 ? 12.188 17.984 0.326 1 97.69 191 ALA A CA 1
ATOM 1406 C C . ALA A 1 191 ? 12.258 19.375 0.958 1 97.69 191 ALA A C 1
ATOM 1408 O O . ALA A 1 191 ? 12.484 19.5 2.164 1 97.69 191 ALA A O 1
ATOM 1409 N N . THR A 1 192 ? 11.984 20.422 0.21 1 96 192 THR A N 1
ATOM 1410 C CA . THR A 1 192 ? 12.383 21.734 0.696 1 96 192 THR A CA 1
ATOM 1411 C C . THR A 1 192 ? 11.18 22.516 1.217 1 96 192 THR A C 1
ATOM 1413 O O . THR A 1 192 ? 11.312 23.656 1.655 1 96 192 THR A O 1
ATOM 1416 N N . GLY A 1 193 ? 10.031 21.891 1.209 1 94.88 193 GLY A N 1
ATOM 1417 C CA . GLY A 1 193 ? 8.836 22.531 1.709 1 94.88 193 GLY A CA 1
ATOM 1418 C C . GLY A 1 193 ? 8.672 22.406 3.213 1 94.88 193 GLY A C 1
ATOM 1419 O O . GLY A 1 193 ? 9.508 21.812 3.885 1 94.88 193 GLY A O 1
ATOM 1420 N N . GLN A 1 194 ? 7.602 23 3.703 1 94.44 194 GLN A N 1
ATOM 1421 C CA . GLN A 1 194 ? 7.355 23.016 5.141 1 94.44 194 GLN A CA 1
ATOM 1422 C C . GLN A 1 194 ? 7.16 21.594 5.676 1 94.44 194 GLN A C 1
ATOM 1424 O O . GLN A 1 194 ? 7.812 21.188 6.641 1 94.44 194 GLN A O 1
ATOM 1429 N N . TYR A 1 195 ? 6.32 20.859 5.004 1 96.12 195 TYR A N 1
ATOM 1430 C CA . TYR A 1 195 ? 6.02 19.531 5.492 1 96.12 195 TYR A CA 1
ATOM 1431 C C . TYR A 1 195 ? 7.086 18.531 5.043 1 96.12 195 TYR A C 1
ATOM 1433 O O . TYR A 1 195 ? 7.477 17.641 5.805 1 96.12 195 TYR A O 1
ATOM 1441 N N . SER A 1 196 ? 7.578 18.688 3.854 1 97.56 196 SER A N 1
ATOM 1442 C CA . SER A 1 196 ? 8.57 17.75 3.346 1 97.56 196 SER A CA 1
ATOM 1443 C C . SER A 1 196 ? 9.906 17.906 4.07 1 97.56 196 SER A C 1
ATOM 1445 O O . SER A 1 196 ? 10.594 16.906 4.332 1 97.56 196 SER A O 1
ATOM 1447 N N . GLY A 1 197 ? 10.258 19.125 4.375 1 97.44 197 GLY A N 1
ATOM 1448 C CA . GLY A 1 197 ? 11.445 19.328 5.195 1 97.44 197 GLY A CA 1
ATOM 1449 C C . GLY A 1 197 ? 11.312 18.734 6.582 1 97.44 197 GLY A C 1
ATOM 1450 O O . GLY A 1 197 ? 12.289 18.203 7.133 1 97.44 197 GLY A O 1
ATOM 1451 N N . ALA A 1 198 ? 10.125 18.797 7.109 1 97.88 198 ALA A N 1
ATOM 1452 C CA . ALA A 1 198 ? 9.867 18.172 8.406 1 97.88 198 ALA A CA 1
ATOM 1453 C C . ALA A 1 198 ? 10.055 16.672 8.328 1 97.88 198 ALA A C 1
ATOM 1455 O O . ALA A 1 198 ? 10.531 16.047 9.281 1 97.88 198 ALA A O 1
ATOM 1456 N N . ALA A 1 199 ? 9.695 16.094 7.215 1 98.56 199 ALA A N 1
ATOM 1457 C CA . ALA A 1 199 ? 9.891 14.656 7.031 1 98.56 199 ALA A CA 1
ATOM 1458 C C . ALA A 1 199 ? 11.375 14.305 7.023 1 98.56 199 ALA A C 1
ATOM 1460 O O . ALA A 1 199 ? 11.781 13.297 7.602 1 98.56 199 ALA A O 1
ATOM 1461 N N . VAL A 1 200 ? 12.164 15.156 6.418 1 98.44 200 VAL A N 1
ATOM 1462 C CA . VAL A 1 200 ? 13.609 14.945 6.367 1 98.44 200 VAL A CA 1
ATOM 1463 C C . VAL A 1 200 ? 14.188 14.992 7.781 1 98.44 200 VAL A C 1
ATOM 1465 O O . VAL A 1 200 ? 14.906 14.078 8.195 1 98.44 200 VAL A O 1
ATOM 1468 N N . GLU A 1 201 ? 13.844 16.016 8.5 1 97.31 201 GLU A N 1
ATOM 1469 C CA . GLU A 1 201 ? 14.398 16.219 9.828 1 97.31 201 GLU A CA 1
ATOM 1470 C C . GLU A 1 201 ? 13.977 15.102 10.781 1 97.31 201 GLU A C 1
ATOM 1472 O O . GLU A 1 201 ? 14.781 14.602 11.562 1 97.31 201 GLU A O 1
ATOM 1477 N N . LEU A 1 202 ? 12.711 14.75 10.68 1 97.75 202 LEU A N 1
ATOM 1478 C CA . LEU A 1 202 ? 12.172 13.703 11.539 1 97.75 202 LEU A CA 1
ATOM 1479 C C . LEU A 1 202 ? 12.828 12.359 11.234 1 97.75 202 LEU A C 1
ATOM 1481 O O . LEU A 1 202 ? 13.273 11.656 12.148 1 97.75 202 LEU A O 1
ATOM 1485 N N . ALA A 1 203 ? 12.93 11.992 9.984 1 98.44 203 ALA A N 1
ATOM 1486 C CA . ALA A 1 203 ? 13.547 10.727 9.586 1 98.44 203 ALA A CA 1
ATOM 1487 C C . ALA A 1 203 ? 15.008 10.656 10.023 1 98.44 203 ALA A C 1
ATOM 1489 O O . ALA A 1 203 ? 15.461 9.633 10.539 1 98.44 203 ALA A O 1
ATOM 1490 N N . SER A 1 204 ? 15.703 11.727 9.828 1 97.88 204 SER A N 1
ATOM 1491 C CA . SER A 1 204 ? 17.094 11.805 10.266 1 97.88 204 SER A CA 1
ATOM 1492 C C . SER A 1 204 ? 17.203 11.617 11.773 1 97.88 204 SER A C 1
ATOM 1494 O O . SER A 1 204 ? 18.062 10.867 12.25 1 97.88 204 SER A O 1
ATOM 1496 N N . ALA A 1 205 ? 16.359 12.242 12.469 1 97 205 ALA A N 1
ATOM 1497 C CA . ALA A 1 205 ? 16.406 12.234 13.922 1 97 205 ALA A CA 1
ATOM 1498 C C . ALA A 1 205 ? 16.172 10.836 14.477 1 97 205 ALA A C 1
ATOM 1500 O O . ALA A 1 205 ? 16.719 10.469 15.516 1 97 205 ALA A O 1
ATOM 1501 N N . ILE A 1 206 ? 15.391 10.039 13.789 1 96.31 206 ILE A N 1
ATOM 1502 C CA . ILE A 1 206 ? 15.078 8.727 14.344 1 96.31 206 ILE A CA 1
ATOM 1503 C C . ILE A 1 206 ? 16.062 7.695 13.805 1 96.31 206 ILE A C 1
ATOM 1505 O O . ILE A 1 206 ? 15.883 6.492 14.016 1 96.31 206 ILE A O 1
ATOM 1509 N N . GLY A 1 207 ? 17.016 8.148 13.031 1 97.5 207 GLY A N 1
ATOM 1510 C CA . GLY A 1 207 ? 18.156 7.281 12.742 1 97.5 207 GLY A CA 1
ATOM 1511 C C . GLY A 1 207 ? 18.156 6.754 11.32 1 97.5 207 GLY A C 1
ATOM 1512 O O . GLY A 1 207 ? 18.938 5.863 10.977 1 97.5 207 GLY A O 1
ATOM 1513 N N . ALA A 1 208 ? 17.328 7.285 10.492 1 98 208 ALA A N 1
ATOM 1514 C CA . ALA A 1 208 ? 17.312 6.852 9.094 1 98 208 ALA A CA 1
ATOM 1515 C C . ALA A 1 208 ? 18.297 7.66 8.258 1 98 208 ALA A C 1
ATOM 1517 O O . ALA A 1 208 ? 18.719 8.75 8.664 1 98 208 ALA A O 1
ATOM 1518 N N . ASN A 1 209 ? 18.703 7.07 7.125 1 98.25 209 ASN A N 1
ATOM 1519 C CA . ASN A 1 209 ? 19.375 7.816 6.062 1 98.25 209 ASN A CA 1
ATOM 1520 C C . ASN A 1 209 ? 18.359 8.5 5.141 1 98.25 209 ASN A C 1
ATOM 1522 O O . ASN A 1 209 ? 17.328 7.918 4.812 1 98.25 209 ASN A O 1
ATOM 1526 N N . VAL A 1 210 ? 18.672 9.75 4.809 1 98.81 210 VAL A N 1
ATOM 1527 C CA . VAL A 1 210 ? 17.688 10.477 4.012 1 98.81 210 VAL A CA 1
ATOM 1528 C C . VAL A 1 210 ? 18.344 11.039 2.758 1 98.81 210 VAL A C 1
ATOM 1530 O O . VAL A 1 210 ? 19.453 11.578 2.824 1 98.81 210 VAL A O 1
ATOM 1533 N N . ILE A 1 211 ? 17.734 10.828 1.605 1 98.81 211 ILE A N 1
ATOM 1534 C CA . ILE A 1 211 ? 18.047 11.555 0.381 1 98.81 211 ILE A CA 1
ATOM 1535 C C . ILE A 1 211 ? 17 12.641 0.148 1 98.81 211 ILE A C 1
ATOM 1537 O O . ILE A 1 211 ? 15.859 12.344 -0.216 1 98.81 211 ILE A O 1
ATOM 1541 N N . ALA A 1 212 ? 17.391 13.867 0.368 1 98.75 212 ALA A N 1
ATOM 1542 C CA . ALA A 1 212 ? 16.516 15.023 0.201 1 98.75 212 ALA A CA 1
ATOM 1543 C C . ALA A 1 212 ? 16.625 15.602 -1.205 1 98.75 212 ALA A C 1
ATOM 1545 O O . ALA A 1 212 ? 17.703 16.062 -1.604 1 98.75 212 ALA A O 1
ATOM 1546 N N . VAL A 1 213 ? 15.5 15.617 -1.919 1 98.06 213 VAL A N 1
ATOM 1547 C CA . VAL A 1 213 ? 15.492 16.062 -3.311 1 98.06 213 VAL A CA 1
ATOM 1548 C C . VAL A 1 213 ? 14.742 17.375 -3.434 1 98.06 213 VAL A C 1
ATOM 1550 O O . VAL A 1 213 ? 13.688 17.562 -2.828 1 98.06 213 VAL A O 1
ATOM 1553 N N . GLY A 1 214 ? 15.25 18.312 -4.121 1 95.06 214 GLY A N 1
ATOM 1554 C CA . GLY A 1 214 ? 14.547 19.562 -4.32 1 95.06 214 GLY A CA 1
ATOM 1555 C C . GLY A 1 214 ? 15.219 20.469 -5.336 1 95.06 214 GLY A C 1
ATOM 1556 O O . GLY A 1 214 ? 16.234 20.094 -5.934 1 95.06 214 GLY A O 1
ATOM 1557 N N . ARG A 1 215 ? 14.688 21.625 -5.551 1 91.25 215 ARG A N 1
ATOM 1558 C CA . ARG A 1 215 ? 15.195 22.578 -6.551 1 91.25 215 ARG A CA 1
ATOM 1559 C C . ARG A 1 215 ? 15.953 23.719 -5.891 1 91.25 215 ARG A C 1
ATOM 1561 O O . ARG A 1 215 ? 16.844 24.312 -6.504 1 91.25 215 ARG A O 1
ATOM 1568 N N . ASN A 1 216 ? 15.617 24.031 -4.645 1 91.38 216 ASN A N 1
ATOM 1569 C CA . ASN A 1 216 ? 16.203 25.172 -3.949 1 91.38 216 ASN A CA 1
ATOM 1570 C C . ASN A 1 216 ? 17.547 24.812 -3.32 1 91.38 216 ASN A C 1
ATOM 1572 O O . ASN A 1 216 ? 17.594 24.125 -2.293 1 91.38 216 ASN A O 1
ATOM 1576 N N . PRO A 1 217 ? 18.625 25.344 -3.881 1 93.12 217 PRO A N 1
ATOM 1577 C CA . PRO A 1 217 ? 19.938 24.938 -3.389 1 93.12 217 PRO A CA 1
ATOM 1578 C C . PRO A 1 217 ? 20.219 25.422 -1.968 1 93.12 217 PRO A C 1
ATOM 1580 O O . PRO A 1 217 ? 20.891 24.734 -1.195 1 93.12 217 PRO A O 1
ATOM 1583 N N . ASP A 1 218 ? 19.719 26.562 -1.666 1 94.38 218 ASP A N 1
ATOM 1584 C CA . ASP A 1 218 ? 19.969 27.109 -0.332 1 94.38 218 ASP A CA 1
ATOM 1585 C C . ASP A 1 218 ? 19.297 26.25 0.738 1 94.38 218 ASP A C 1
ATOM 1587 O O . ASP A 1 218 ? 19.922 25.906 1.748 1 94.38 218 ASP A O 1
ATOM 1591 N N . THR A 1 219 ? 18.109 25.891 0.5 1 94.75 219 THR A N 1
ATOM 1592 C CA . THR A 1 219 ? 17.406 25.047 1.458 1 94.75 219 THR A CA 1
ATOM 1593 C C . THR A 1 219 ? 18.031 23.656 1.509 1 94.75 219 THR A C 1
ATOM 1595 O O . THR A 1 219 ? 18.172 23.062 2.584 1 94.75 219 THR A O 1
ATOM 1598 N N . LEU A 1 220 ? 18.438 23.125 0.391 1 97.12 220 LEU A N 1
ATOM 1599 C CA . LEU A 1 220 ? 19.094 21.812 0.35 1 97.12 220 LEU A CA 1
ATOM 1600 C C . LEU A 1 220 ? 20.391 21.844 1.15 1 97.12 220 LEU A C 1
ATOM 1602 O O . LEU A 1 220 ? 20.703 20.875 1.867 1 97.12 220 LEU A O 1
ATOM 1606 N N . ARG A 1 221 ? 21.109 22.906 1.03 1 96.12 221 ARG A N 1
ATOM 1607 C CA . ARG A 1 221 ? 22.359 23.047 1.793 1 96.12 221 ARG A CA 1
ATOM 1608 C C . ARG A 1 221 ? 22.078 23.016 3.293 1 96.12 221 ARG A C 1
ATOM 1610 O O . ARG A 1 221 ? 22.797 22.344 4.043 1 96.12 221 ARG A O 1
ATOM 1617 N N . LYS A 1 222 ? 21.078 23.688 3.682 1 94.75 222 LYS A N 1
ATOM 1618 C CA . LYS A 1 222 ? 20.734 23.672 5.098 1 94.75 222 LYS A CA 1
ATOM 1619 C C . LYS A 1 222 ? 20.344 22.281 5.562 1 94.75 222 LYS A C 1
ATOM 1621 O O . LYS A 1 222 ? 20.766 21.828 6.629 1 94.75 222 LYS A O 1
ATOM 1626 N N . LEU A 1 223 ? 19.562 21.594 4.754 1 96.94 223 LEU A N 1
ATOM 1627 C CA . LEU A 1 223 ? 19.109 20.25 5.098 1 96.94 223 LEU A CA 1
ATOM 1628 C C . LEU A 1 223 ? 20.297 19.281 5.184 1 96.94 223 LEU A C 1
ATOM 1630 O O . LEU A 1 223 ? 20.281 18.344 5.984 1 96.94 223 LEU A O 1
ATOM 1634 N N . SER A 1 224 ? 21.359 19.516 4.41 1 96.81 224 SER A N 1
ATOM 1635 C CA . SER A 1 224 ? 22.516 18.625 4.359 1 96.81 224 SER A CA 1
ATOM 1636 C C . SER A 1 224 ? 23.281 18.656 5.68 1 96.81 224 SER A C 1
ATOM 1638 O O . SER A 1 224 ? 24.109 17.766 5.934 1 96.81 224 SER A O 1
ATOM 1640 N N . HIS A 1 225 ? 23 19.625 6.527 1 95.81 225 HIS A N 1
ATOM 1641 C CA . HIS A 1 225 ? 23.688 19.734 7.809 1 95.81 225 HIS A CA 1
ATOM 1642 C C . HIS A 1 225 ? 23.047 18.812 8.844 1 95.81 225 HIS A C 1
ATOM 1644 O O . HIS A 1 225 ? 23.625 18.594 9.914 1 95.81 225 HIS A O 1
ATOM 1650 N N . LEU A 1 226 ? 21.891 18.281 8.555 1 96.31 226 LEU A N 1
ATOM 1651 C CA . LEU A 1 226 ? 21.281 17.312 9.453 1 96.31 226 LEU A CA 1
ATOM 1652 C C . LEU A 1 226 ? 22.016 15.977 9.375 1 96.31 226 LEU A C 1
ATOM 1654 O O . LEU A 1 226 ? 22.594 15.633 8.336 1 96.31 226 LEU A O 1
ATOM 1658 N N . PRO A 1 227 ? 22 15.195 10.398 1 95.06 227 PRO A N 1
ATOM 1659 C CA . PRO A 1 227 ? 22.703 13.906 10.383 1 95.06 227 PRO A CA 1
ATOM 1660 C C . PRO A 1 227 ? 22.156 12.961 9.305 1 95.06 227 PRO A C 1
ATOM 1662 O O . PRO A 1 227 ? 20.953 12.82 9.156 1 95.06 227 PRO A O 1
ATOM 1665 N N . ARG A 1 228 ? 23.031 12.383 8.508 1 96.94 228 ARG A N 1
ATOM 1666 C CA . ARG A 1 228 ? 22.734 11.312 7.559 1 96.94 228 ARG A CA 1
ATOM 1667 C C . ARG A 1 228 ? 21.797 11.805 6.453 1 96.94 228 ARG A C 1
ATOM 1669 O O . ARG A 1 228 ? 20.906 11.078 6.023 1 96.94 228 ARG A O 1
ATOM 1676 N N . VAL A 1 229 ? 21.875 13.055 6.125 1 98.25 229 VAL A N 1
ATOM 1677 C CA . VAL A 1 229 ? 21.094 13.602 5.023 1 98.25 229 VAL A CA 1
ATOM 1678 C C . VAL A 1 229 ? 22 13.906 3.84 1 98.25 229 VAL A C 1
ATOM 1680 O O . VAL A 1 229 ? 22.969 14.656 3.977 1 98.25 229 VAL A O 1
ATOM 1683 N N . ARG A 1 230 ? 21.766 13.297 2.76 1 98.06 230 ARG A N 1
ATOM 1684 C CA . ARG A 1 230 ? 22.328 13.656 1.466 1 98.06 230 ARG A CA 1
ATOM 1685 C C . ARG A 1 230 ? 21.312 14.406 0.611 1 98.06 230 ARG A C 1
ATOM 1687 O O . ARG A 1 230 ? 20.109 14.188 0.742 1 98.06 230 ARG A O 1
ATOM 1694 N N . THR A 1 231 ? 21.797 15.273 -0.238 1 98.25 231 THR A N 1
ATOM 1695 C CA . THR A 1 231 ? 20.875 16.078 -1.035 1 98.25 231 THR A CA 1
ATOM 1696 C C . THR A 1 231 ? 21.078 15.82 -2.525 1 98.25 231 THR A C 1
ATOM 1698 O O . THR A 1 231 ? 22.156 15.383 -2.939 1 98.25 231 THR A O 1
ATOM 1701 N N . LEU A 1 232 ? 20.031 15.984 -3.275 1 97.56 232 LEU A N 1
ATOM 1702 C CA . LEU A 1 232 ? 20.016 15.844 -4.727 1 97.56 232 LEU A CA 1
ATOM 1703 C C . LEU A 1 232 ? 19.203 16.953 -5.375 1 97.56 232 LEU A C 1
ATOM 1705 O O . LEU A 1 232 ? 18.031 17.141 -5.035 1 97.56 232 LEU A O 1
ATOM 1709 N N . THR A 1 233 ? 19.828 17.672 -6.293 1 95.5 233 THR A N 1
ATOM 1710 C CA . THR A 1 233 ? 19.094 18.703 -7.039 1 95.5 233 THR A CA 1
ATOM 1711 C C . THR A 1 233 ? 18.328 18.078 -8.203 1 95.5 233 THR A C 1
ATOM 1713 O O . THR A 1 233 ? 18.859 17.219 -8.914 1 95.5 233 THR A O 1
ATOM 1716 N N . LEU A 1 234 ? 17.141 18.5 -8.352 1 92.5 234 LEU A N 1
ATOM 1717 C CA . LEU A 1 234 ? 16.328 17.984 -9.445 1 92.5 234 LEU A CA 1
ATOM 1718 C C . LEU A 1 234 ? 16.969 18.297 -10.797 1 92.5 234 LEU A C 1
ATOM 1720 O O . LEU A 1 234 ? 17.484 19.406 -10.992 1 92.5 234 LEU A O 1
ATOM 1724 N N . PRO A 1 235 ? 16.875 17.359 -11.633 1 89.38 235 PRO A N 1
ATOM 1725 C CA . PRO A 1 235 ? 17.406 17.641 -12.969 1 89.38 235 PRO A CA 1
ATOM 1726 C C . PRO A 1 235 ? 16.609 18.719 -13.703 1 89.38 235 PRO A C 1
ATOM 1728 O O . PRO A 1 235 ? 15.398 18.844 -13.508 1 89.38 235 PRO A O 1
ATOM 1731 N N . SER A 1 236 ? 17.297 19.453 -14.547 1 80 236 SER A N 1
ATOM 1732 C CA . SER A 1 236 ? 16.672 20.547 -15.289 1 80 236 SER A CA 1
ATOM 1733 C C . SER A 1 236 ? 16.047 20.062 -16.594 1 80 236 SER A C 1
ATOM 1735 O O . SER A 1 236 ? 15.141 20.688 -17.125 1 80 236 SER A O 1
ATOM 1737 N N . ASP A 1 237 ? 16.594 18.969 -17.062 1 73.88 237 ASP A N 1
ATOM 1738 C CA . ASP A 1 237 ? 16.203 18.469 -18.375 1 73.88 237 ASP A CA 1
ATOM 1739 C C . ASP A 1 237 ? 14.836 17.766 -18.312 1 73.88 237 ASP A C 1
ATOM 1741 O O . ASP A 1 237 ? 14.641 16.859 -17.5 1 73.88 237 ASP A O 1
ATOM 1745 N N . SER A 1 238 ? 14.125 18.141 -19.297 1 72.56 238 SER A N 1
ATOM 1746 C CA . SER A 1 238 ? 12.758 17.641 -19.297 1 72.56 238 SER A CA 1
ATOM 1747 C C . SER A 1 238 ? 12.672 16.266 -19.969 1 72.56 238 SER A C 1
ATOM 1749 O O . SER A 1 238 ? 11.922 15.398 -19.531 1 72.56 238 SER A O 1
ATOM 1751 N N . ALA A 1 239 ? 13.523 15.922 -21 1 80.69 239 ALA A N 1
ATOM 1752 C CA . ALA A 1 239 ? 13.305 14.727 -21.812 1 80.69 239 ALA A CA 1
ATOM 1753 C C . ALA A 1 239 ? 13.734 13.469 -21.047 1 80.69 239 ALA A C 1
ATOM 1755 O O . ALA A 1 239 ? 13.055 12.438 -21.109 1 80.69 239 ALA A O 1
ATOM 1756 N N . SER A 1 240 ? 14.648 13.727 -20.25 1 90.75 240 SER A N 1
ATOM 1757 C CA . SER A 1 240 ? 15.172 12.547 -19.578 1 90.75 240 SER A CA 1
ATOM 1758 C C . SER A 1 240 ? 15.047 12.688 -18.062 1 90.75 240 SER A C 1
ATOM 1760 O O . SER A 1 240 ? 15.828 12.094 -17.312 1 90.75 240 SER A O 1
ATOM 1762 N N . PHE A 1 241 ? 14.18 13.508 -17.625 1 92.75 241 PHE A N 1
ATOM 1763 C CA . PHE A 1 241 ? 14.023 13.859 -16.219 1 92.75 241 PHE A CA 1
ATOM 1764 C C . PHE A 1 241 ? 13.875 12.609 -15.367 1 92.75 241 PHE A C 1
ATOM 1766 O O . PHE A 1 241 ? 14.641 12.398 -14.422 1 92.75 241 PHE A O 1
ATOM 1773 N N . GLN A 1 242 ? 12.945 11.742 -15.734 1 92.62 242 GLN A N 1
ATOM 1774 C CA . GLN A 1 242 ? 12.641 10.57 -14.914 1 92.62 242 GLN A CA 1
ATOM 1775 C C . GLN A 1 242 ? 13.828 9.625 -14.836 1 92.62 242 GLN A C 1
ATOM 1777 O O . GLN A 1 242 ? 14.211 9.188 -13.75 1 92.62 242 GLN A O 1
ATOM 1782 N N . GLU A 1 243 ? 14.406 9.344 -15.969 1 94.06 243 GLU A N 1
ATOM 1783 C CA . GLU A 1 243 ? 15.555 8.438 -16.016 1 94.06 243 GLU A CA 1
ATOM 1784 C C . GLU A 1 243 ? 16.734 9.008 -15.242 1 94.06 243 GLU A C 1
ATOM 1786 O O . GLU A 1 243 ? 17.406 8.281 -14.508 1 94.06 243 GLU A O 1
ATOM 1791 N N . THR A 1 244 ? 16.969 10.281 -15.461 1 95.38 244 THR A N 1
ATOM 1792 C CA . THR A 1 244 ? 18.094 10.938 -14.797 1 95.38 244 THR A CA 1
ATOM 1793 C C . THR A 1 244 ? 17.891 10.945 -13.281 1 95.38 244 THR A C 1
ATOM 1795 O O . THR A 1 244 ? 18.812 10.633 -12.531 1 95.38 244 THR A O 1
ATOM 1798 N N . LEU A 1 245 ? 16.719 11.289 -12.852 1 96.25 245 LEU A N 1
ATOM 1799 C CA . LEU A 1 245 ? 16.438 11.32 -11.414 1 96.25 245 LEU A CA 1
ATOM 1800 C C . LEU A 1 245 ? 16.531 9.922 -10.812 1 96.25 245 LEU A C 1
ATOM 1802 O O . LEU A 1 245 ? 17.156 9.734 -9.766 1 96.25 245 LEU A O 1
ATOM 1806 N N . THR A 1 246 ? 15.93 8.938 -11.477 1 96.69 246 THR A N 1
ATOM 1807 C CA . THR A 1 246 ? 15.984 7.562 -10.992 1 96.69 246 THR A CA 1
ATOM 1808 C C . THR A 1 246 ? 17.422 7.098 -10.844 1 96.69 246 THR A C 1
ATOM 1810 O O . THR A 1 246 ? 17.812 6.551 -9.805 1 96.69 246 THR A O 1
ATOM 1813 N N . SER A 1 247 ? 18.234 7.34 -11.859 1 95.88 247 SER A N 1
ATOM 1814 C CA . SER A 1 247 ? 19.625 6.914 -11.844 1 95.88 247 SER A CA 1
ATOM 1815 C C . SER A 1 247 ? 20.406 7.617 -10.734 1 95.88 247 SER A C 1
ATOM 1817 O O . SER A 1 247 ? 21.219 6.996 -10.055 1 95.88 247 SER A O 1
ATOM 1819 N N . SER A 1 248 ? 20.188 8.891 -10.57 1 96.38 248 SER A N 1
ATOM 1820 C CA . SER A 1 248 ? 20.859 9.656 -9.523 1 96.38 248 SER A CA 1
ATOM 1821 C C . SER A 1 248 ? 20.484 9.148 -8.141 1 96.38 248 SER A C 1
ATOM 1823 O O . SER A 1 248 ? 21.328 9.039 -7.254 1 96.38 248 SER A O 1
ATOM 1825 N N . LEU A 1 249 ? 19.188 8.883 -7.949 1 97.88 249 LEU A N 1
ATOM 1826 C CA . LEU A 1 249 ? 18.719 8.352 -6.672 1 97.88 249 LEU A CA 1
ATOM 1827 C C . LEU A 1 249 ? 19.344 6.988 -6.387 1 97.88 249 LEU A C 1
ATOM 1829 O O . LEU A 1 249 ? 19.781 6.723 -5.262 1 97.88 249 LEU A O 1
ATOM 1833 N N . ARG A 1 250 ? 19.391 6.125 -7.352 1 96.19 250 ARG A N 1
ATOM 1834 C CA . ARG A 1 250 ? 19.969 4.797 -7.188 1 96.19 250 ARG A CA 1
ATOM 1835 C C . ARG A 1 250 ? 21.469 4.883 -6.867 1 96.19 250 ARG A C 1
ATOM 1837 O O . ARG A 1 250 ? 21.984 4.059 -6.117 1 96.19 250 ARG A O 1
ATOM 1844 N N . ALA A 1 251 ? 22.125 5.879 -7.438 1 95.81 251 ALA A N 1
ATOM 1845 C CA . ALA A 1 251 ? 23.547 6.082 -7.18 1 95.81 251 ALA A CA 1
ATOM 1846 C C . ALA A 1 251 ? 23.797 6.5 -5.73 1 95.81 251 ALA A C 1
ATOM 1848 O O . ALA A 1 251 ? 24.828 6.172 -5.148 1 95.81 251 ALA A O 1
ATOM 1849 N N . LEU A 1 252 ? 22.828 7.18 -5.145 1 96.25 252 LEU A N 1
ATOM 1850 C CA . LEU A 1 252 ? 22.984 7.684 -3.783 1 96.25 252 LEU A CA 1
ATOM 1851 C C . LEU A 1 252 ? 22.484 6.664 -2.766 1 96.25 252 LEU A C 1
ATOM 1853 O O . LEU A 1 252 ? 22.844 6.723 -1.59 1 96.25 252 LEU A O 1
ATOM 1857 N N . ALA A 1 253 ? 21.594 5.781 -3.201 1 94.56 253 ALA A N 1
ATOM 1858 C CA . ALA A 1 253 ? 21.016 4.773 -2.32 1 94.56 253 ALA A CA 1
ATOM 1859 C C . ALA A 1 253 ? 21.922 3.553 -2.209 1 94.56 253 ALA A C 1
ATOM 1861 O O . ALA A 1 253 ? 22.859 3.393 -3 1 94.56 253 ALA A O 1
ATOM 1862 N N . PRO A 1 254 ? 21.641 2.723 -1.203 1 87.69 254 PRO A N 1
ATOM 1863 C CA . PRO A 1 254 ? 22.359 1.444 -1.199 1 87.69 254 PRO A CA 1
ATOM 1864 C C . PRO A 1 254 ? 22.141 0.638 -2.477 1 87.69 254 PRO A C 1
ATOM 1866 O O . PRO A 1 254 ? 21.234 0.943 -3.25 1 87.69 254 PRO A O 1
ATOM 1869 N N . ARG A 1 255 ? 22.906 -0.311 -2.68 1 79.19 255 ARG A N 1
ATOM 1870 C CA . ARG A 1 255 ? 22.953 -1.068 -3.928 1 79.19 255 ARG A CA 1
ATOM 1871 C C . ARG A 1 255 ? 21.562 -1.589 -4.301 1 79.19 255 ARG A C 1
ATOM 1873 O O . ARG A 1 255 ? 21.188 -1.583 -5.473 1 79.19 255 ARG A O 1
ATOM 1880 N N . LYS A 1 256 ? 20.766 -1.872 -3.471 1 86.81 256 LYS A N 1
ATOM 1881 C CA . LYS A 1 256 ? 19.469 -2.453 -3.803 1 86.81 256 LYS A CA 1
ATOM 1882 C C . LYS A 1 256 ? 18.391 -1.374 -3.93 1 86.81 256 LYS A C 1
ATOM 1884 O O . LYS A 1 256 ? 17.25 -1.664 -4.289 1 86.81 256 LYS A O 1
ATOM 1889 N N . GLY A 1 257 ? 18.766 -0.035 -3.67 1 95.25 257 GLY A N 1
ATOM 1890 C CA . GLY A 1 257 ? 17.797 1.034 -3.766 1 95.25 257 GLY A CA 1
ATOM 1891 C C . GLY A 1 257 ? 17.312 1.531 -2.412 1 95.25 257 GLY A C 1
ATOM 1892 O O . GLY A 1 257 ? 17.734 1.016 -1.374 1 95.25 257 GLY A O 1
ATOM 1893 N N . ALA A 1 258 ? 16.484 2.516 -2.42 1 98.38 258 ALA A N 1
ATOM 1894 C CA . ALA A 1 258 ? 15.945 3.096 -1.191 1 98.38 258 ALA A CA 1
ATOM 1895 C C . ALA A 1 258 ? 14.852 2.211 -0.599 1 98.38 258 ALA A C 1
ATOM 1897 O O . ALA A 1 258 ? 14.164 1.493 -1.327 1 98.38 258 ALA A O 1
ATOM 1898 N N . ASP A 1 259 ? 14.625 2.291 0.681 1 98.25 259 ASP A N 1
ATOM 1899 C CA . ASP A 1 259 ? 13.625 1.487 1.375 1 98.25 259 ASP A CA 1
ATOM 1900 C C . ASP A 1 259 ? 12.242 2.113 1.258 1 98.25 259 ASP A C 1
ATOM 1902 O O . ASP A 1 259 ? 11.234 1.403 1.211 1 98.25 259 ASP A O 1
ATOM 1906 N N . ALA A 1 260 ? 12.266 3.467 1.209 1 98.81 260 ALA A N 1
ATOM 1907 C CA . ALA A 1 260 ? 10.977 4.156 1.263 1 98.81 260 ALA A CA 1
ATOM 1908 C C . ALA A 1 260 ? 11.047 5.5 0.545 1 98.81 260 ALA A C 1
ATOM 1910 O O . ALA A 1 260 ? 12.133 6.043 0.33 1 98.81 260 ALA A O 1
ATOM 1911 N N . TYR A 1 261 ? 9.875 5.969 0.174 1 98.81 261 TYR A N 1
ATOM 1912 C CA . TYR A 1 261 ? 9.664 7.27 -0.448 1 98.81 261 TYR A CA 1
ATOM 1913 C C . TYR A 1 261 ? 8.445 7.969 0.149 1 98.81 261 TYR A C 1
ATOM 1915 O O . TYR A 1 261 ? 7.406 7.344 0.365 1 98.81 261 TYR A O 1
ATOM 1923 N N . ILE A 1 262 ? 8.609 9.273 0.469 1 98.81 262 ILE A N 1
ATOM 1924 C CA . ILE A 1 262 ? 7.488 10.086 0.918 1 98.81 262 ILE A CA 1
ATOM 1925 C C . ILE A 1 262 ? 7.316 11.289 -0.01 1 98.81 262 ILE A C 1
ATOM 1927 O O . ILE A 1 262 ? 8.25 12.07 -0.197 1 98.81 262 ILE A O 1
ATOM 1931 N N . ASP A 1 263 ? 6.137 11.367 -0.568 1 98.31 263 ASP A N 1
ATOM 1932 C CA . ASP A 1 263 ? 5.75 12.5 -1.4 1 98.31 263 ASP A CA 1
ATOM 1933 C C . ASP A 1 263 ? 4.926 13.508 -0.605 1 98.31 263 ASP A C 1
ATOM 1935 O O . ASP A 1 263 ? 3.861 13.172 -0.08 1 98.31 263 ASP A O 1
ATOM 1939 N N . LEU A 1 264 ? 5.367 14.672 -0.524 1 97.06 264 LEU A N 1
ATOM 1940 C CA . LEU A 1 264 ? 4.641 15.797 0.055 1 97.06 264 LEU A CA 1
ATOM 1941 C C . LEU A 1 264 ? 4.633 16.984 -0.901 1 97.06 264 LEU A C 1
ATOM 1943 O O . LEU A 1 264 ? 4.871 18.125 -0.488 1 97.06 264 LEU A O 1
ATOM 1947 N N . SER A 1 265 ? 4.375 16.688 -2.154 1 94 265 SER A N 1
ATOM 1948 C CA . SER A 1 265 ? 4.367 17.703 -3.205 1 94 265 SER A CA 1
ATOM 1949 C C . SER A 1 265 ? 3.328 18.781 -2.922 1 94 265 SER A C 1
ATOM 1951 O O . SER A 1 265 ? 2.205 18.484 -2.514 1 94 265 SER A O 1
ATOM 1953 N N . PRO A 1 266 ? 3.713 19.984 -3.143 1 88.38 266 PRO A N 1
ATOM 1954 C CA . PRO A 1 266 ? 2.719 21.062 -3.062 1 88.38 266 PRO A CA 1
ATOM 1955 C C . PRO A 1 266 ? 1.783 21.094 -4.27 1 88.38 266 PRO A C 1
ATOM 1957 O O . PRO A 1 266 ? 2.125 20.562 -5.332 1 88.38 266 PRO A O 1
ATOM 1960 N N . PRO A 1 267 ? 0.696 21.719 -4.102 1 83.5 267 PRO A N 1
ATOM 1961 C CA . PRO A 1 267 ? -0.244 21.781 -5.223 1 83.5 267 PRO A CA 1
ATOM 1962 C C . PRO A 1 267 ? 0.298 22.609 -6.395 1 83.5 267 PRO A C 1
ATOM 1964 O O . PRO A 1 267 ? -0.209 22.5 -7.512 1 83.5 267 PRO A O 1
ATOM 1967 N N . THR A 1 268 ? 1.298 23.344 -6.188 1 77.44 268 THR A N 1
ATOM 1968 C CA . THR A 1 268 ? 1.812 24.25 -7.203 1 77.44 268 THR A CA 1
ATOM 1969 C C . THR A 1 268 ? 2.916 23.594 -8.016 1 77.44 268 THR A C 1
ATOM 1971 O O . THR A 1 268 ? 3.412 24.172 -8.984 1 77.44 268 THR A O 1
ATOM 1974 N N . LEU A 1 269 ? 3.283 22.391 -7.594 1 80 269 LEU A N 1
ATOM 1975 C CA . LEU A 1 269 ? 4.363 21.719 -8.305 1 80 269 LEU A CA 1
ATOM 1976 C C . LEU A 1 269 ? 3.928 21.328 -9.711 1 80 269 LEU A C 1
ATOM 1978 O O . LEU A 1 269 ? 2.859 20.75 -9.898 1 80 269 LEU A O 1
ATOM 1982 N N . ALA A 1 270 ? 4.902 21.719 -10.617 1 78.44 270 ALA A N 1
ATOM 1983 C CA . ALA A 1 270 ? 4.633 21.375 -12.008 1 78.44 270 ALA A CA 1
ATOM 1984 C C . ALA A 1 270 ? 4.879 19.891 -12.266 1 78.44 270 ALA A C 1
ATOM 1986 O O . ALA A 1 270 ? 5.926 19.359 -11.898 1 78.44 270 ALA A O 1
ATOM 1987 N N . ASP A 1 271 ? 3.982 19.094 -12.719 1 81.38 271 ASP A N 1
ATOM 1988 C CA . ASP A 1 271 ? 3.986 17.703 -13.156 1 81.38 271 ASP A CA 1
ATOM 1989 C C . ASP A 1 271 ? 4.523 16.781 -12.07 1 81.38 271 ASP A C 1
ATOM 1991 O O . ASP A 1 271 ? 5.527 16.094 -12.266 1 81.38 271 ASP A O 1
ATOM 1995 N N . PRO A 1 272 ? 3.975 16.781 -10.984 1 88.62 272 PRO A N 1
ATOM 1996 C CA . PRO A 1 272 ? 4.422 15.93 -9.875 1 88.62 272 PRO A CA 1
ATOM 1997 C C . PRO A 1 272 ? 4.48 14.453 -10.242 1 88.62 272 PRO A C 1
ATOM 1999 O O . PRO A 1 272 ? 5.234 13.688 -9.633 1 88.62 272 PRO A O 1
ATOM 2002 N N . GLY A 1 273 ? 3.84 14.062 -11.266 1 91.62 273 GLY A N 1
ATOM 2003 C CA . GLY A 1 273 ? 3.775 12.664 -11.664 1 91.62 273 GLY A CA 1
ATOM 2004 C C . GLY A 1 273 ? 5.125 12.094 -12.062 1 91.62 273 GLY A C 1
ATOM 2005 O O . GLY A 1 273 ? 5.461 10.969 -11.688 1 91.62 273 GLY A O 1
ATOM 2006 N N . ARG A 1 274 ? 5.957 12.805 -12.797 1 92.25 274 ARG A N 1
ATOM 2007 C CA . ARG A 1 274 ? 7.258 12.32 -13.258 1 92.25 274 ARG A CA 1
ATOM 2008 C C . ARG A 1 274 ? 8.203 12.094 -12.078 1 92.25 274 ARG A C 1
ATOM 2010 O O . ARG A 1 274 ? 8.961 11.125 -12.07 1 92.25 274 ARG A O 1
ATOM 2017 N N . GLN A 1 275 ? 8.125 13 -11.133 1 94.5 275 GLN A N 1
ATOM 2018 C CA . GLN A 1 275 ? 8.969 12.859 -9.945 1 94.5 275 GLN A CA 1
ATOM 2019 C C . GLN A 1 275 ? 8.555 11.648 -9.117 1 94.5 275 GLN A C 1
ATOM 2021 O O . GLN A 1 275 ? 9.398 10.875 -8.68 1 94.5 275 GLN A O 1
ATOM 2026 N N . ILE A 1 276 ? 7.258 11.531 -8.969 1 96.75 276 ILE A N 1
ATOM 2027 C CA . ILE A 1 276 ? 6.727 10.422 -8.18 1 96.75 276 ILE A CA 1
ATOM 2028 C C . ILE A 1 276 ? 7.125 9.094 -8.82 1 96.75 276 ILE A C 1
ATOM 2030 O O . ILE A 1 276 ? 7.617 8.195 -8.141 1 96.75 276 ILE A O 1
ATOM 2034 N N . ARG A 1 277 ? 7.004 8.984 -10.078 1 95.88 277 ARG A N 1
ATOM 2035 C CA . ARG A 1 277 ? 7.352 7.762 -10.805 1 95.88 277 ARG A CA 1
ATOM 2036 C C . ARG A 1 277 ? 8.836 7.453 -10.672 1 95.88 277 ARG A C 1
ATOM 2038 O O . ARG A 1 277 ? 9.227 6.305 -10.445 1 95.88 277 ARG A O 1
ATOM 2045 N N . ALA A 1 278 ? 9.641 8.453 -10.82 1 96.5 278 ALA A N 1
ATOM 2046 C CA . ALA A 1 278 ? 11.086 8.273 -10.711 1 96.5 278 ALA A CA 1
ATOM 2047 C C . ALA A 1 278 ? 11.477 7.785 -9.32 1 96.5 278 ALA A C 1
ATOM 2049 O O . ALA A 1 278 ? 12.328 6.91 -9.18 1 96.5 278 ALA A O 1
ATOM 2050 N N . CYS A 1 279 ? 10.859 8.367 -8.312 1 98.06 279 CYS A N 1
ATOM 2051 C CA . CYS A 1 279 ? 11.18 8 -6.938 1 98.06 279 CYS A CA 1
ATOM 2052 C C . CYS A 1 279 ? 10.727 6.578 -6.637 1 98.06 279 CYS A C 1
ATOM 2054 O O . CYS A 1 279 ? 11.438 5.824 -5.965 1 98.06 279 CYS A O 1
ATOM 2056 N N . ILE A 1 280 ? 9.57 6.203 -7.121 1 97.88 280 ILE A N 1
ATOM 2057 C CA . ILE A 1 280 ? 9.086 4.84 -6.93 1 97.88 280 ILE A CA 1
ATOM 2058 C C . ILE A 1 280 ? 10.008 3.861 -7.656 1 97.88 280 ILE A C 1
ATOM 2060 O O . ILE A 1 280 ? 10.328 2.797 -7.129 1 97.88 280 ILE A O 1
ATOM 2064 N N . ALA A 1 281 ? 10.453 4.234 -8.836 1 96.5 281 ALA A N 1
ATOM 2065 C CA . ALA A 1 281 ? 11.352 3.389 -9.617 1 96.5 281 ALA A CA 1
ATOM 2066 C C . ALA A 1 281 ? 12.68 3.184 -8.906 1 96.5 281 ALA A C 1
ATOM 2068 O O . ALA A 1 281 ? 13.344 2.162 -9.094 1 96.5 281 ALA A O 1
ATOM 2069 N N . ALA A 1 282 ? 13.047 4.07 -8.016 1 97.56 282 ALA A N 1
ATOM 2070 C CA . ALA A 1 282 ? 14.344 4.043 -7.348 1 97.56 282 ALA A CA 1
ATOM 2071 C C . ALA A 1 282 ? 14.289 3.205 -6.074 1 97.56 282 ALA A C 1
ATOM 2073 O O . ALA A 1 282 ? 15.312 2.973 -5.434 1 97.56 282 ALA A O 1
ATOM 2074 N N . LEU A 1 283 ? 13.141 2.717 -5.707 1 97.88 283 LEU A N 1
ATOM 2075 C CA . LEU A 1 283 ? 12.984 1.912 -4.5 1 97.88 283 LEU A CA 1
ATOM 2076 C C . LEU A 1 283 ? 13.594 0.527 -4.688 1 97.88 283 LEU A C 1
ATOM 2078 O O . LEU A 1 283 ? 13.672 0.026 -5.812 1 97.88 283 LEU A O 1
ATOM 2082 N N . ARG A 1 284 ? 14 -0.073 -3.627 1 96.12 284 ARG A N 1
ATOM 2083 C CA . ARG A 1 284 ? 14.383 -1.481 -3.656 1 96.12 284 ARG A CA 1
ATOM 2084 C C . ARG A 1 284 ? 13.148 -2.379 -3.771 1 96.12 284 ARG A C 1
ATOM 2086 O O . ARG A 1 284 ? 12.023 -1.928 -3.555 1 96.12 284 ARG A O 1
ATOM 2093 N N . ASP A 1 285 ? 13.344 -3.619 -4.082 1 94.19 285 ASP A N 1
ATOM 2094 C CA . ASP A 1 285 ? 12.242 -4.574 -4.02 1 94.19 285 ASP A CA 1
ATOM 2095 C C . ASP A 1 285 ? 11.625 -4.605 -2.625 1 94.19 285 ASP A C 1
ATOM 2097 O O . ASP A 1 285 ? 12.336 -4.602 -1.62 1 94.19 285 ASP A O 1
ATOM 2101 N N . GLY A 1 286 ? 10.312 -4.57 -2.607 1 96.19 286 GLY A N 1
ATOM 2102 C CA . GLY A 1 286 ? 9.617 -4.504 -1.334 1 96.19 286 GLY A CA 1
ATOM 2103 C C . GLY A 1 286 ? 9.539 -3.098 -0.769 1 96.19 286 GLY A C 1
ATOM 2104 O O . GLY A 1 286 ? 9.055 -2.9 0.347 1 96.19 286 GLY A O 1
ATOM 2105 N N . GLY A 1 287 ? 10.062 -2.096 -1.538 1 97.75 287 GLY A N 1
ATOM 2106 C CA . GLY A 1 287 ? 10.023 -0.715 -1.084 1 97.75 287 GLY A CA 1
ATOM 2107 C C . GLY A 1 287 ? 8.617 -0.19 -0.891 1 97.75 287 GLY A C 1
ATOM 2108 O O . GLY A 1 287 ? 7.652 -0.779 -1.39 1 97.75 287 GLY A O 1
ATOM 2109 N N . ARG A 1 288 ? 8.508 0.912 -0.191 1 98.5 288 ARG A N 1
ATOM 2110 C CA . ARG A 1 288 ? 7.227 1.502 0.175 1 98.5 288 ARG A CA 1
ATOM 2111 C C . ARG A 1 288 ? 7.211 2.998 -0.115 1 98.5 288 ARG A C 1
ATOM 2113 O O . ARG A 1 288 ? 8.203 3.693 0.119 1 98.5 288 ARG A O 1
ATOM 2120 N N . ALA A 1 289 ? 6.039 3.453 -0.613 1 98.75 289 ALA A N 1
ATOM 2121 C CA . ALA A 1 289 ? 5.852 4.879 -0.881 1 98.75 289 ALA A CA 1
ATOM 2122 C C . ALA A 1 289 ? 4.598 5.406 -0.191 1 98.75 289 ALA A C 1
ATOM 2124 O O . ALA A 1 289 ? 3.557 4.746 -0.193 1 98.75 289 ALA A O 1
ATOM 2125 N N . ALA A 1 290 ? 4.719 6.512 0.415 1 98.75 290 ALA A N 1
ATOM 2126 C CA . ALA A 1 290 ? 3.57 7.25 0.94 1 98.75 290 ALA A CA 1
ATOM 2127 C C . ALA A 1 290 ? 3.303 8.508 0.118 1 98.75 290 ALA A C 1
ATOM 2129 O O . ALA A 1 290 ? 4.18 9.359 -0.021 1 98.75 290 ALA A O 1
ATOM 2130 N N . LEU A 1 291 ? 2.133 8.609 -0.415 1 98.31 291 LEU A N 1
ATOM 2131 C CA . LEU A 1 291 ? 1.702 9.781 -1.179 1 98.31 291 LEU A CA 1
ATOM 2132 C C . LEU A 1 291 ? 0.815 10.688 -0.333 1 98.31 291 LEU A C 1
ATOM 2134 O O . LEU A 1 291 ? -0.322 10.328 -0.017 1 98.31 291 LEU A O 1
ATOM 2138 N N . MET A 1 292 ? 1.335 11.867 -0.035 1 97.69 292 MET A N 1
ATOM 2139 C CA . MET A 1 292 ? 0.658 12.781 0.88 1 97.69 292 MET A CA 1
ATOM 2140 C C . MET A 1 292 ? 0.506 14.164 0.255 1 97.69 292 MET A C 1
ATOM 2142 O O . MET A 1 292 ? -0.083 15.062 0.859 1 97.69 292 MET A O 1
ATOM 2146 N N . GLY A 1 293 ? 0.983 14.383 -0.912 1 93.88 293 GLY A N 1
ATOM 2147 C CA . GLY A 1 293 ? 1.089 15.711 -1.492 1 93.88 293 GLY A CA 1
ATOM 2148 C C . GLY A 1 293 ? -0.221 16.219 -2.062 1 93.88 293 GLY A C 1
ATOM 2149 O O . GLY A 1 293 ? -1.2 15.477 -2.143 1 93.88 293 GLY A O 1
ATOM 2150 N N . GLY A 1 294 ? -0.203 17.5 -2.443 1 89.25 294 GLY A N 1
ATOM 2151 C CA . GLY A 1 294 ? -1.325 18.125 -3.119 1 89.25 294 GLY A CA 1
ATOM 2152 C C . GLY A 1 294 ? -1.275 17.969 -4.629 1 89.25 294 GLY A C 1
ATOM 2153 O O . GLY A 1 294 ? -1.224 18.969 -5.355 1 89.25 294 GLY A O 1
ATOM 2154 N N . VAL A 1 295 ? -1.319 16.766 -5.109 1 88.31 295 VAL A N 1
ATOM 2155 C CA . VAL A 1 295 ? -1.263 16.422 -6.527 1 88.31 295 VAL A CA 1
ATOM 2156 C C . VAL A 1 295 ? -2.678 16.25 -7.074 1 88.31 295 VAL A C 1
ATOM 2158 O O . VAL A 1 295 ? -3.469 15.477 -6.523 1 88.31 295 VAL A O 1
ATOM 2161 N N . ALA A 1 296 ? -2.857 17.031 -8.148 1 85.19 296 ALA A N 1
ATOM 2162 C CA . ALA A 1 296 ? -4.172 16.938 -8.773 1 85.19 296 ALA A CA 1
ATOM 2163 C C . ALA A 1 296 ? -4.191 15.836 -9.844 1 85.19 296 ALA A C 1
ATOM 2165 O O . ALA A 1 296 ? -3.199 15.633 -10.547 1 85.19 296 ALA A O 1
ATOM 2166 N N . GLY A 1 297 ? -5.125 15.008 -9.867 1 88.38 297 GLY A N 1
ATOM 2167 C CA . GLY A 1 297 ? -5.344 14.07 -10.953 1 88.38 297 GLY A CA 1
ATOM 2168 C C . GLY A 1 297 ? -4.672 12.727 -10.734 1 88.38 297 GLY A C 1
ATOM 2169 O O . GLY A 1 297 ? -4.418 12.336 -9.594 1 88.38 297 GLY A O 1
ATOM 2170 N N . ASP A 1 298 ? -4.379 12.086 -11.883 1 92.06 298 ASP A N 1
ATOM 2171 C CA . ASP A 1 298 ? -3.863 10.719 -11.836 1 92.06 298 ASP A CA 1
ATOM 2172 C C . ASP A 1 298 ? -2.342 10.695 -11.961 1 92.06 298 ASP A C 1
ATOM 2174 O O . ASP A 1 298 ? -1.759 11.555 -12.633 1 92.06 298 ASP A O 1
ATOM 2178 N N . VAL A 1 299 ? -1.766 9.812 -11.258 1 93.75 299 VAL A N 1
ATOM 2179 C CA . VAL A 1 299 ? -0.354 9.484 -11.422 1 93.75 299 VAL A CA 1
ATOM 2180 C C . VAL A 1 299 ? -0.219 8.094 -12.047 1 93.75 299 VAL A C 1
ATOM 2182 O O . VAL A 1 299 ? -0.805 7.129 -11.555 1 93.75 299 VAL A O 1
ATOM 2185 N N . GLY A 1 300 ? 0.468 8.008 -13.125 1 93.81 300 GLY A N 1
ATOM 2186 C CA . GLY A 1 300 ? 0.72 6.719 -13.742 1 93.81 300 GLY A CA 1
ATOM 2187 C C . GLY A 1 300 ? 1.765 5.898 -13.008 1 93.81 300 GLY A C 1
ATOM 2188 O O . GLY A 1 300 ? 2.895 6.355 -12.812 1 93.81 300 GLY A O 1
ATOM 2189 N N . ILE A 1 301 ? 1.388 4.75 -12.562 1 93.62 301 ILE A N 1
ATOM 2190 C CA . ILE A 1 301 ? 2.316 3.846 -11.898 1 93.62 301 ILE A CA 1
ATOM 2191 C C . ILE A 1 301 ? 2.51 2.59 -12.742 1 93.62 301 ILE A C 1
ATOM 2193 O O . ILE A 1 301 ? 1.537 1.993 -13.211 1 93.62 301 ILE A O 1
ATOM 2197 N N . SER A 1 302 ? 3.707 2.242 -12.984 1 94.12 302 SER A N 1
ATOM 2198 C CA . SER A 1 302 ? 4.004 1.044 -13.766 1 94.12 302 SER A CA 1
ATOM 2199 C C . SER A 1 302 ? 3.498 -0.211 -13.062 1 94.12 302 SER A C 1
ATOM 2201 O O . SER A 1 302 ? 4.059 -0.623 -12.039 1 94.12 302 SER A O 1
ATOM 2203 N N . HIS A 1 303 ? 2.52 -0.816 -13.633 1 94.69 303 HIS A N 1
ATOM 2204 C CA . HIS A 1 303 ? 1.938 -2.02 -13.055 1 94.69 303 HIS A CA 1
ATOM 2205 C C . HIS A 1 303 ? 2.967 -3.141 -12.961 1 94.69 303 HIS A C 1
ATOM 2207 O O . HIS A 1 303 ? 3.189 -3.695 -11.883 1 94.69 303 HIS A O 1
ATOM 2213 N N . PRO A 1 304 ? 3.729 -3.471 -14.031 1 92.56 304 PRO A N 1
ATOM 2214 C CA . PRO A 1 304 ? 4.711 -4.555 -13.914 1 92.56 304 PRO A CA 1
ATOM 2215 C C . PRO A 1 304 ? 5.789 -4.266 -12.875 1 92.56 304 PRO A C 1
ATOM 2217 O O . PRO A 1 304 ? 6.195 -5.168 -12.133 1 92.56 304 PRO A O 1
ATOM 2220 N N . SER A 1 305 ? 6.16 -3.031 -12.805 1 92.75 305 SER A N 1
ATOM 2221 C CA . SER A 1 305 ? 7.23 -2.678 -11.875 1 92.75 305 SER A CA 1
ATOM 2222 C C . SER A 1 305 ? 6.816 -2.918 -10.43 1 92.75 305 SER A C 1
ATOM 2224 O O . SER A 1 305 ? 7.539 -3.568 -9.672 1 92.75 305 SER A O 1
ATOM 2226 N N . ILE A 1 306 ? 5.633 -2.443 -10.07 1 95.19 306 ILE A N 1
ATOM 2227 C CA . ILE A 1 306 ? 5.27 -2.572 -8.664 1 95.19 306 ILE A CA 1
ATOM 2228 C C . ILE A 1 306 ? 4.91 -4.023 -8.359 1 95.19 306 ILE A C 1
ATOM 2230 O O . ILE A 1 306 ? 5.172 -4.516 -7.258 1 95.19 306 ILE A O 1
ATOM 2234 N N . MET A 1 307 ? 4.375 -4.719 -9.312 1 95.06 307 MET A N 1
ATOM 2235 C CA . MET A 1 307 ? 3.982 -6.109 -9.094 1 95.06 307 MET A CA 1
ATOM 2236 C C . MET A 1 307 ? 5.207 -7 -8.914 1 95.06 307 MET A C 1
ATOM 2238 O O . MET A 1 307 ? 5.344 -7.672 -7.887 1 95.06 307 MET A O 1
ATOM 2242 N N . PHE A 1 308 ? 6.168 -6.938 -9.844 1 92.81 308 PHE A N 1
ATOM 2243 C CA . PHE A 1 308 ? 7.328 -7.824 -9.797 1 92.81 308 PHE A CA 1
ATOM 2244 C C . PHE A 1 308 ? 8.211 -7.508 -8.602 1 92.81 308 PHE A C 1
ATOM 2246 O O . PHE A 1 308 ? 8.906 -8.383 -8.086 1 92.81 308 PHE A O 1
ATOM 2253 N N . ARG A 1 309 ? 8.094 -6.266 -8.141 1 94.38 309 ARG A N 1
ATOM 2254 C CA . ARG A 1 309 ? 9.023 -5.82 -7.109 1 94.38 309 ARG A CA 1
ATOM 2255 C C . ARG A 1 309 ? 8.328 -5.723 -5.754 1 94.38 309 ARG A C 1
ATOM 2257 O O . ARG A 1 309 ? 8.93 -5.281 -4.773 1 94.38 309 ARG A O 1
ATOM 2264 N N . ASN A 1 310 ? 7.09 -6.059 -5.695 1 97.06 310 ASN A N 1
ATOM 2265 C CA . ASN A 1 310 ? 6.316 -6.043 -4.457 1 97.06 310 ASN A CA 1
ATOM 2266 C C . ASN A 1 310 ? 6.344 -4.668 -3.797 1 97.06 310 ASN A C 1
ATOM 2268 O O . ASN A 1 310 ? 6.559 -4.559 -2.588 1 97.06 310 ASN A O 1
ATOM 2272 N N . ILE A 1 311 ? 6.188 -3.607 -4.602 1 97.88 311 ILE A N 1
ATOM 2273 C CA . ILE A 1 311 ? 6.191 -2.238 -4.098 1 97.88 311 ILE A CA 1
ATOM 2274 C C . ILE A 1 311 ? 4.82 -1.898 -3.521 1 97.88 311 ILE A C 1
ATOM 2276 O O . ILE A 1 311 ? 3.789 -2.234 -4.109 1 97.88 311 ILE A O 1
ATOM 2280 N N . THR A 1 312 ? 4.801 -1.229 -2.404 1 98.62 312 THR A N 1
ATOM 2281 C CA . THR A 1 312 ? 3.572 -0.728 -1.805 1 98.62 312 THR A CA 1
ATOM 2282 C C . THR A 1 312 ? 3.471 0.787 -1.962 1 98.62 312 THR A C 1
ATOM 2284 O O . THR A 1 312 ? 4.414 1.514 -1.638 1 98.62 312 THR A O 1
ATOM 2287 N N . VAL A 1 313 ? 2.355 1.217 -2.504 1 98.44 313 VAL A N 1
ATOM 2288 C CA . VAL A 1 313 ? 2.018 2.635 -2.588 1 98.44 313 VAL A CA 1
ATOM 2289 C C . VAL A 1 313 ? 0.805 2.932 -1.71 1 98.44 313 VAL A C 1
ATOM 2291 O O . VAL A 1 313 ? -0.28 2.391 -1.937 1 98.44 313 VAL A O 1
ATOM 2294 N N . LYS A 1 314 ? 1.019 3.758 -0.735 1 98.19 314 LYS A N 1
ATOM 2295 C CA . LYS A 1 314 ? -0.06 4.109 0.185 1 98.19 314 LYS A CA 1
ATOM 2296 C C . LYS A 1 314 ? -0.385 5.598 0.109 1 98.19 314 LYS A C 1
ATOM 2298 O O . LYS A 1 314 ? 0.512 6.438 0.199 1 98.19 314 LYS A O 1
ATOM 2303 N N . GLY A 1 315 ? -1.648 5.871 -0.151 1 98.12 315 GLY A N 1
ATOM 2304 C CA . GLY A 1 315 ? -2.1 7.207 0.207 1 98.12 315 GLY A CA 1
ATOM 2305 C C . GLY A 1 315 ? -2.203 7.418 1.706 1 98.12 315 GLY A C 1
ATOM 2306 O O . GLY A 1 315 ? -2.709 6.559 2.428 1 98.12 315 GLY A O 1
ATOM 2307 N N . GLN A 1 316 ? -1.729 8.508 2.117 1 97.69 316 GLN A N 1
ATOM 2308 C CA . GLN A 1 316 ? -1.741 8.805 3.547 1 97.69 316 GLN A CA 1
ATOM 2309 C C . GLN A 1 316 ? -2.26 10.211 3.812 1 97.69 316 GLN A C 1
ATOM 2311 O O . GLN A 1 316 ? -1.699 11.188 3.312 1 97.69 316 GLN A O 1
ATOM 2316 N N . TYR A 1 317 ? -3.32 10.266 4.586 1 96.06 317 TYR A N 1
ATOM 2317 C CA . TYR A 1 317 ? -3.893 11.547 4.969 1 96.06 317 TYR A CA 1
ATOM 2318 C C . TYR A 1 317 ? -3.617 11.852 6.438 1 96.06 317 TYR A C 1
ATOM 2320 O O . TYR A 1 317 ? -4.07 11.125 7.324 1 96.06 317 TYR A O 1
ATOM 2328 N N . MET A 1 318 ? -2.842 12.805 6.648 1 96.69 318 MET A N 1
ATOM 2329 C CA . MET A 1 318 ? -2.568 13.359 7.969 1 96.69 318 MET A CA 1
ATOM 2330 C C . MET A 1 318 ? -1.936 12.305 8.875 1 96.69 318 MET A C 1
ATOM 2332 O O . MET A 1 318 ? -0.838 11.82 8.602 1 96.69 318 MET A O 1
ATOM 2336 N N . TYR A 1 319 ? -2.477 12.133 10.07 1 97.75 319 TYR A N 1
ATOM 2337 C CA . TYR A 1 319 ? -1.919 11.328 11.156 1 97.75 319 TYR A CA 1
ATOM 2338 C C . TYR A 1 319 ? -3.016 10.852 12.102 1 97.75 319 TYR A C 1
ATOM 2340 O O . TYR A 1 319 ? -4.195 11.141 11.883 1 97.75 319 TYR A O 1
ATOM 2348 N N . THR A 1 320 ? -2.623 10.023 13.07 1 95.38 320 THR A N 1
ATOM 2349 C CA . THR A 1 320 ? -3.539 9.609 14.125 1 95.38 320 THR A CA 1
ATOM 2350 C C . THR A 1 320 ? -3.24 10.352 15.43 1 95.38 320 THR A C 1
ATOM 2352 O O . THR A 1 320 ? -2.168 10.938 15.578 1 95.38 320 THR A O 1
ATOM 2355 N N . ARG A 1 321 ? -4.191 10.305 16.297 1 95.12 321 ARG A N 1
ATOM 2356 C CA . ARG A 1 321 ? -4.012 10.898 17.625 1 95.12 321 ARG A CA 1
ATOM 2357 C C . ARG A 1 321 ? -2.793 10.305 18.328 1 95.12 321 ARG A C 1
ATOM 2359 O O . ARG A 1 321 ? -2.01 11.039 18.938 1 95.12 321 ARG A O 1
ATOM 2366 N N . GLU A 1 322 ? -2.637 9 18.203 1 95.88 322 GLU A N 1
ATOM 2367 C CA . GLU A 1 322 ? -1.496 8.328 18.812 1 95.88 322 GLU A CA 1
ATOM 2368 C C . GLU A 1 322 ? -0.179 8.836 18.234 1 95.88 322 GLU A C 1
ATOM 2370 O O . GLU A 1 322 ? 0.798 9.016 18.969 1 95.88 322 GLU A O 1
ATOM 2375 N N . GLN A 1 323 ? -0.245 9.133 17.031 1 97.5 323 GLN A N 1
ATOM 2376 C CA . GLN A 1 323 ? 0.972 9.578 16.359 1 97.5 323 GLN A CA 1
ATOM 2377 C C . GLN A 1 323 ? 1.346 11 16.781 1 97.5 323 GLN A C 1
ATOM 2379 O O . GLN A 1 323 ? 2.529 11.328 16.875 1 97.5 323 GLN A O 1
ATOM 2384 N N . VAL A 1 324 ? 0.374 11.805 17.062 1 98.25 324 VAL A N 1
ATOM 2385 C CA . VAL A 1 324 ? 0.669 13.117 17.609 1 98.25 324 VAL A CA 1
ATOM 2386 C C . VAL A 1 324 ? 1.386 12.961 18.953 1 98.25 324 VAL A C 1
ATOM 2388 O O . VAL A 1 324 ? 2.385 13.641 19.219 1 98.25 324 VAL A O 1
ATOM 2391 N N . GLY A 1 325 ? 0.899 12.062 19.75 1 97.81 325 GLY A N 1
ATOM 2392 C CA . GLY A 1 325 ? 1.565 11.781 21.016 1 97.81 325 GLY A CA 1
ATOM 2393 C C . GLY A 1 325 ? 3.004 11.328 20.844 1 97.81 325 GLY A C 1
ATOM 2394 O O . GLY A 1 325 ? 3.887 11.758 21.578 1 97.81 325 GLY A O 1
ATOM 2395 N N . ASP A 1 326 ? 3.225 10.492 19.859 1 97.75 326 ASP A N 1
ATOM 2396 C CA . ASP A 1 326 ? 4.574 10.016 19.578 1 97.75 326 ASP A CA 1
ATOM 2397 C C . ASP A 1 326 ? 5.504 11.18 19.219 1 97.75 326 ASP A C 1
ATOM 2399 O O . ASP A 1 326 ? 6.641 11.242 19.703 1 97.75 326 ASP A O 1
ATOM 2403 N N . VAL A 1 327 ? 4.996 12.07 18.422 1 98.44 327 VAL A N 1
ATOM 2404 C CA . VAL A 1 327 ? 5.797 13.211 17.984 1 98.44 327 VAL A CA 1
ATOM 2405 C C . VAL A 1 327 ? 6.125 14.102 19.172 1 98.44 327 VAL A C 1
ATOM 2407 O O . VAL A 1 327 ? 7.262 14.562 19.328 1 98.44 327 VAL A O 1
ATOM 2410 N N . ILE A 1 328 ? 5.156 14.305 20 1 98.62 328 ILE A N 1
ATOM 2411 C CA . ILE A 1 328 ? 5.363 15.117 21.188 1 98.62 328 ILE A CA 1
ATOM 2412 C C . ILE A 1 328 ? 6.441 14.484 22.062 1 98.62 328 ILE A C 1
ATOM 2414 O O . ILE A 1 328 ? 7.355 15.164 22.531 1 98.62 328 ILE A O 1
ATOM 2418 N N . ARG A 1 329 ? 6.398 13.18 22.188 1 98.06 329 ARG A N 1
ATOM 2419 C CA . ARG A 1 329 ? 7.395 12.469 22.984 1 98.06 329 ARG A CA 1
ATOM 24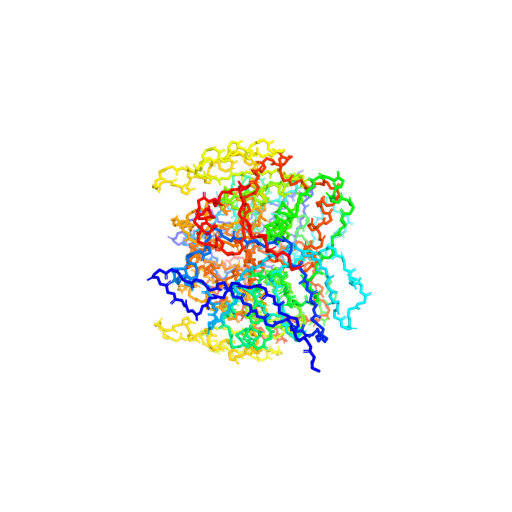20 C C . ARG A 1 329 ? 8.789 12.625 22.391 1 98.06 329 ARG A C 1
ATOM 2422 O O . ARG A 1 329 ? 9.773 12.781 23.109 1 98.06 329 ARG A O 1
ATOM 2429 N N . LEU A 1 330 ? 8.852 12.578 21.125 1 98 330 LEU A N 1
ATOM 2430 C CA . LEU A 1 330 ? 10.133 12.719 20.438 1 98 330 LEU A CA 1
ATOM 2431 C C . LEU A 1 330 ? 10.742 14.094 20.703 1 98 330 LEU A C 1
ATOM 2433 O O . LEU A 1 330 ? 11.945 14.219 20.906 1 98 330 LEU A O 1
ATOM 2437 N N . VAL A 1 331 ? 9.93 15.109 20.719 1 98.31 331 VAL A N 1
ATOM 2438 C CA . VAL A 1 331 ? 10.414 16.469 20.922 1 98.31 331 VAL A CA 1
ATOM 2439 C C . VAL A 1 331 ? 10.734 16.688 22.391 1 98.31 331 VAL A C 1
ATOM 2441 O O . VAL A 1 331 ? 11.781 17.25 22.734 1 98.31 331 VAL A O 1
ATOM 2444 N N . GLU A 1 332 ? 9.891 16.188 23.25 1 98.31 332 GLU A N 1
ATOM 2445 C CA . GLU A 1 332 ? 10.094 16.359 24.688 1 98.31 332 GLU A CA 1
ATOM 2446 C C . GLU A 1 332 ? 11.352 15.625 25.156 1 98.31 332 GLU A C 1
ATOM 2448 O O . GLU A 1 332 ? 12.031 16.078 26.094 1 98.31 332 GLU A O 1
ATOM 2453 N N . SER A 1 333 ? 11.688 14.539 24.469 1 97.44 333 SER A N 1
ATOM 2454 C CA . SER A 1 333 ? 12.867 13.766 24.844 1 97.44 333 SER A CA 1
ATOM 2455 C C . SER A 1 333 ? 14.141 14.375 24.25 1 97.44 333 SER A C 1
ATOM 2457 O O . SER A 1 333 ? 15.25 14 24.625 1 97.44 333 SER A O 1
ATOM 2459 N N . GLY A 1 334 ? 13.945 15.227 23.281 1 96.06 334 GLY A N 1
ATOM 2460 C CA . GLY A 1 334 ? 15.094 15.867 22.656 1 96.06 334 GLY A CA 1
ATOM 2461 C C . GLY A 1 334 ? 15.594 15.125 21.438 1 96.06 334 GLY A C 1
ATOM 2462 O O . GLY A 1 334 ? 16.578 15.523 20.828 1 96.06 334 GLY A O 1
ATOM 2463 N N . VAL A 1 335 ? 14.914 14.086 21.047 1 95.88 335 VAL A N 1
ATOM 2464 C CA . VAL A 1 335 ? 15.305 13.328 19.859 1 95.88 335 VAL A CA 1
ATOM 2465 C C . VAL A 1 335 ? 15.109 14.188 18.609 1 95.88 335 VAL A C 1
ATOM 2467 O O . VAL A 1 335 ? 15.977 14.227 17.734 1 95.88 335 VAL A O 1
ATOM 2470 N N . VAL A 1 336 ? 13.992 14.828 18.578 1 97.31 336 VAL A N 1
ATOM 2471 C CA . VAL A 1 336 ? 13.742 15.812 17.531 1 97.31 336 VAL A CA 1
ATOM 2472 C C . VAL A 1 336 ? 13.875 17.219 18.109 1 97.31 336 VAL A C 1
ATOM 2474 O O . VAL A 1 336 ? 13.25 17.547 19.125 1 97.31 336 VAL A O 1
ATOM 2477 N N . LYS A 1 337 ? 14.648 18 17.484 1 95.81 337 LYS A N 1
ATOM 2478 C CA . LYS A 1 337 ? 14.875 19.375 17.953 1 95.81 337 LYS A CA 1
ATOM 2479 C C . LYS A 1 337 ? 14.039 20.375 17.172 1 95.81 337 LYS A C 1
ATOM 2481 O O . LYS A 1 337 ? 13.68 20.125 16.016 1 95.81 337 LYS A O 1
ATOM 2486 N N . LEU A 1 338 ? 13.742 21.5 17.812 1 96.94 338 LEU A N 1
ATOM 2487 C CA . LEU A 1 338 ? 13.031 22.609 17.172 1 96.94 338 LEU A CA 1
ATOM 2488 C C . LEU A 1 338 ? 13.883 23.875 17.172 1 96.94 338 LEU A C 1
ATOM 2490 O O . LEU A 1 338 ? 14.906 23.938 17.844 1 96.94 338 LEU A O 1
ATOM 2494 N N . GLY A 1 339 ? 13.484 24.797 16.359 1 94.5 339 GLY A N 1
ATOM 2495 C CA . GLY A 1 339 ? 14.109 26.109 16.375 1 94.5 339 GLY A CA 1
ATOM 2496 C C . GLY A 1 339 ? 15.508 26.125 15.789 1 94.5 339 GLY A C 1
ATOM 2497 O O . GLY A 1 339 ? 15.789 25.391 14.844 1 94.5 339 GLY A O 1
ATOM 2498 N N . GLU A 1 340 ? 16.344 26.938 16.375 1 91.12 340 GLU A N 1
ATOM 2499 C CA . GLU A 1 340 ? 17.688 27.156 15.844 1 91.12 340 GLU A CA 1
ATOM 2500 C C . GLU A 1 340 ? 18.516 25.891 15.898 1 91.12 340 GLU A C 1
ATOM 2502 O O . GLU A 1 340 ? 19.344 25.641 15.023 1 91.12 340 GLU A O 1
ATOM 2507 N N . ALA A 1 341 ? 18.266 25.141 16.938 1 88.5 341 ALA A N 1
ATOM 2508 C CA . ALA A 1 341 ? 19.016 23.906 17.094 1 88.5 341 ALA A CA 1
ATOM 2509 C C . ALA A 1 341 ? 18.75 22.953 15.93 1 88.5 341 ALA A C 1
ATOM 2511 O O . ALA A 1 341 ? 19.609 22.125 15.594 1 88.5 341 ALA A O 1
ATOM 2512 N N . ALA A 1 342 ? 17.641 23.078 15.266 1 91.88 342 ALA A N 1
ATOM 2513 C CA . ALA A 1 342 ? 17.312 22.25 14.117 1 91.88 342 ALA A CA 1
ATOM 2514 C C . ALA A 1 342 ? 17.641 22.969 12.805 1 91.88 342 ALA A C 1
ATOM 2516 O O . ALA A 1 342 ? 17.484 22.391 11.727 1 91.88 342 ALA A O 1
ATOM 2517 N N . GLY A 1 343 ? 18.047 24.188 12.922 1 92 343 GLY A N 1
ATOM 2518 C CA . GLY A 1 343 ? 18.328 24.969 11.734 1 92 343 GLY A CA 1
ATOM 2519 C C . GLY A 1 343 ? 17.156 25.797 11.258 1 92 343 GLY A C 1
ATOM 2520 O O . GLY A 1 343 ? 17.156 26.297 10.133 1 92 343 GLY A O 1
ATOM 2521 N N . HIS A 1 344 ? 16.094 25.922 12.055 1 96.19 344 HIS A N 1
ATOM 2522 C CA . HIS A 1 344 ? 14.922 26.719 11.695 1 96.19 344 HIS A CA 1
ATOM 2523 C C . HIS A 1 344 ? 15.188 28.203 11.875 1 96.19 344 HIS A C 1
ATOM 2525 O O . HIS A 1 344 ? 16.016 28.594 12.703 1 96.19 344 HIS A O 1
ATOM 2531 N N . GLY A 1 345 ? 14.5 28.984 11.086 1 94.31 345 GLY A N 1
ATOM 2532 C CA . GLY A 1 345 ? 14.477 30.422 11.352 1 94.31 345 GLY A CA 1
ATOM 2533 C C . GLY A 1 345 ? 13.5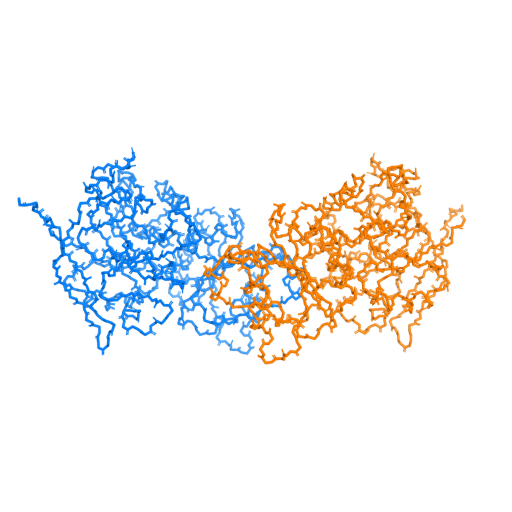62 30.797 12.5 1 94.31 345 GLY A C 1
ATOM 2534 O O . GLY A 1 345 ? 12.695 30.016 12.898 1 94.31 345 GLY A O 1
ATOM 2535 N N . LYS A 1 346 ? 13.742 32 12.984 1 95.19 346 LYS A N 1
ATOM 2536 C CA . LYS A 1 346 ? 12.844 32.5 14.023 1 95.19 346 LYS A CA 1
ATOM 2537 C C . LYS A 1 346 ? 11.445 32.75 13.469 1 95.19 346 LYS A C 1
ATOM 2539 O O . LYS A 1 346 ? 11.297 33.406 12.438 1 95.19 346 LYS A O 1
ATOM 2544 N N . PRO A 1 347 ? 10.477 32.219 14.109 1 96.62 347 PRO A N 1
ATOM 2545 C CA . PRO A 1 347 ? 9.117 32.531 13.656 1 96.62 347 PRO A CA 1
ATOM 2546 C C . PRO A 1 347 ? 8.781 34 13.75 1 96.62 347 PRO A C 1
ATOM 2548 O O . PRO A 1 347 ? 9.219 34.688 14.68 1 96.62 347 PRO A O 1
ATOM 2551 N N . VAL A 1 348 ? 8.023 34.5 12.781 1 97.62 348 VAL A N 1
ATOM 2552 C CA . VAL A 1 348 ? 7.543 35.875 12.805 1 97.62 348 VAL A CA 1
ATOM 2553 C C . VAL A 1 348 ? 6.125 35.906 13.367 1 97.62 348 VAL A C 1
ATOM 2555 O O . VAL A 1 348 ? 5.258 35.156 12.938 1 97.62 348 VAL A O 1
ATOM 2558 N N . ALA A 1 349 ? 5.93 36.812 14.312 1 97.94 349 ALA A N 1
ATOM 2559 C CA . ALA A 1 349 ? 4.645 36.844 15 1 97.94 349 ALA A CA 1
ATOM 2560 C C . ALA A 1 349 ? 3.898 38.156 14.695 1 97.94 349 ALA A C 1
ATOM 2562 O O . ALA A 1 349 ? 4.512 39.219 14.586 1 97.94 349 ALA A O 1
ATOM 2563 N N . PHE A 1 350 ? 2.633 38.031 14.547 1 98.12 350 PHE A N 1
ATOM 2564 C CA . PHE A 1 350 ? 1.729 39.188 14.359 1 98.12 350 PHE A CA 1
ATOM 2565 C C . PHE A 1 350 ? 0.528 39.062 15.289 1 98.12 350 PHE A C 1
ATOM 2567 O O . PHE A 1 350 ? 0.172 37.969 15.734 1 98.12 350 PHE A O 1
ATOM 2574 N N . GLY A 1 351 ? -0.058 40.219 15.617 1 97.38 351 GLY A N 1
ATOM 2575 C CA . GLY A 1 351 ? -1.386 40.188 16.203 1 97.38 351 GLY A CA 1
ATOM 2576 C C . GLY A 1 351 ? -2.48 39.875 15.203 1 97.38 351 GLY A C 1
ATOM 2577 O O . GLY A 1 351 ? -2.264 39.969 13.992 1 97.38 351 GLY A O 1
ATOM 2578 N N . LEU A 1 352 ? -3.674 39.531 15.727 1 97.5 352 LEU A N 1
ATOM 2579 C CA . LEU A 1 352 ? -4.789 39.219 14.836 1 97.5 352 LEU A CA 1
ATOM 2580 C C . LEU A 1 352 ? -5.148 40.406 13.969 1 97.5 352 LEU A C 1
ATOM 2582 O O . LEU A 1 352 ? -5.477 40.25 12.789 1 97.5 352 LEU A O 1
ATOM 2586 N N . ALA A 1 353 ? -5.012 41.562 14.5 1 96.12 353 ALA A N 1
ATOM 2587 C CA . ALA A 1 353 ? -5.422 42.781 13.812 1 96.12 353 ALA A CA 1
ATOM 2588 C C . ALA A 1 353 ? -4.539 43.062 12.594 1 96.12 353 ALA A C 1
ATOM 2590 O O . ALA A 1 353 ? -4.953 43.75 11.656 1 96.12 353 ALA A O 1
ATOM 2591 N N . ASP A 1 354 ? -3.365 42.5 12.594 1 97.31 354 ASP A N 1
ATOM 2592 C CA . ASP A 1 354 ? -2.406 42.719 11.516 1 97.31 354 ASP A CA 1
ATOM 2593 C C . ASP A 1 354 ? -2.439 41.562 10.516 1 97.31 354 ASP A C 1
ATOM 2595 O O . ASP A 1 354 ? -1.406 41.188 9.961 1 97.31 354 ASP A O 1
ATOM 2599 N N . TRP A 1 355 ? -3.602 40.969 10.336 1 97.62 355 TRP A N 1
ATOM 2600 C CA . TRP A 1 355 ? -3.742 39.75 9.555 1 97.62 355 TRP A CA 1
ATOM 2601 C C . TRP A 1 355 ? -3.24 39.938 8.133 1 97.62 355 TRP A C 1
ATOM 2603 O O . TRP A 1 355 ? -2.676 39.031 7.531 1 97.62 355 TRP A O 1
ATOM 2613 N N . ASP A 1 356 ? -3.43 41.156 7.551 1 97.19 356 ASP A N 1
ATOM 2614 C CA . ASP A 1 356 ? -3.025 41.375 6.168 1 97.19 356 ASP A CA 1
ATOM 2615 C C . ASP A 1 356 ? -1.511 41.281 6.012 1 97.19 356 ASP A C 1
ATOM 2617 O O . ASP A 1 356 ? -1.023 40.562 5.121 1 97.19 356 ASP A O 1
ATOM 2621 N N . SER A 1 357 ? -0.792 41.938 6.898 1 97.75 357 SER A N 1
ATOM 2622 C CA . SER A 1 357 ? 0.664 41.844 6.898 1 97.75 357 SER A CA 1
ATOM 2623 C C . SER A 1 357 ? 1.13 40.438 7.188 1 97.75 357 SER A C 1
ATOM 2625 O O . SER A 1 357 ? 2.088 39.969 6.578 1 97.75 357 SER A O 1
ATOM 2627 N N . ALA A 1 358 ? 0.459 39.781 8.055 1 98.31 358 ALA A N 1
ATOM 2628 C CA . ALA A 1 358 ? 0.817 38.438 8.453 1 98.31 358 ALA A CA 1
ATOM 2629 C C . ALA A 1 358 ? 0.688 37.469 7.277 1 98.31 358 ALA A C 1
ATOM 2631 O O . ALA A 1 358 ? 1.588 36.656 7.027 1 98.31 358 ALA A O 1
ATOM 2632 N N . LEU A 1 359 ? -0.421 37.531 6.559 1 97.81 359 LEU A N 1
ATOM 2633 C CA . LEU A 1 359 ? -0.665 36.594 5.453 1 97.81 359 LEU A CA 1
ATOM 2634 C C . LEU A 1 359 ? 0.29 36.875 4.297 1 97.81 359 LEU A C 1
ATOM 2636 O O . LEU A 1 359 ? 0.727 35.938 3.613 1 97.81 359 LEU A O 1
ATOM 2640 N N . ARG A 1 360 ? 0.646 38.125 4.105 1 96.94 360 ARG A N 1
ATOM 2641 C CA . ARG A 1 360 ? 1.644 38.469 3.094 1 96.94 360 ARG A CA 1
ATOM 2642 C C . ARG A 1 360 ? 3.006 37.875 3.453 1 96.94 360 ARG A C 1
ATOM 2644 O O . ARG A 1 360 ? 3.67 37.281 2.609 1 96.94 360 ARG A O 1
ATOM 2651 N N . GLU A 1 361 ? 3.322 38.094 4.672 1 97.44 361 GLU A N 1
ATOM 2652 C CA . GLU A 1 361 ? 4.59 37.562 5.145 1 97.44 361 GLU A CA 1
ATOM 2653 C C . GLU A 1 361 ? 4.613 36.031 5.016 1 97.44 361 GLU A C 1
ATOM 2655 O O . GLU A 1 361 ? 5.617 35.438 4.594 1 97.44 361 GLU A O 1
ATOM 2660 N N . ALA A 1 362 ? 3.562 35.375 5.336 1 97.38 362 ALA A N 1
ATOM 2661 C CA . ALA A 1 362 ? 3.471 33.938 5.301 1 97.38 362 ALA A CA 1
ATOM 2662 C C . ALA A 1 362 ? 3.619 33.406 3.877 1 97.38 362 ALA A C 1
ATOM 2664 O O . ALA A 1 362 ? 4.238 32.344 3.654 1 97.38 362 ALA A O 1
ATOM 2665 N N . SER A 1 363 ? 3.066 34.062 2.941 1 95 363 SER A N 1
ATOM 2666 C CA . SER A 1 363 ? 3.109 33.625 1.551 1 95 363 SER A CA 1
ATOM 2667 C C . SER A 1 363 ? 4.543 33.562 1.034 1 95 363 SER A C 1
ATOM 2669 O O . SER A 1 363 ? 4.848 32.812 0.12 1 95 363 SER A O 1
ATOM 2671 N N . ASP A 1 364 ? 5.449 34.312 1.685 1 94.12 364 ASP A N 1
ATOM 2672 C CA . ASP A 1 364 ? 6.848 34.344 1.271 1 94.12 364 ASP A CA 1
ATOM 2673 C C . ASP A 1 364 ? 7.695 33.375 2.082 1 94.12 364 ASP A C 1
ATOM 2675 O O . ASP A 1 364 ? 8.906 33.281 1.876 1 94.12 364 ASP A O 1
ATOM 2679 N N . ARG A 1 365 ? 7.043 32.688 2.941 1 93.88 365 ARG A N 1
ATOM 2680 C CA . ARG A 1 365 ? 7.777 31.828 3.859 1 93.88 365 ARG A CA 1
ATOM 2681 C C . ARG A 1 365 ? 7.254 30.391 3.795 1 93.88 365 ARG A C 1
ATOM 2683 O O . ARG A 1 365 ? 6.895 29.812 4.82 1 93.88 365 ARG A O 1
ATOM 2690 N N . GLY A 1 366 ? 7.371 29.875 2.613 1 91.38 366 GLY A N 1
ATOM 2691 C CA . GLY A 1 366 ? 6.859 28.531 2.396 1 91.38 366 GLY A CA 1
ATOM 2692 C C . GLY A 1 366 ? 7.934 27.453 2.48 1 91.38 366 GLY A C 1
ATOM 2693 O O . GLY A 1 366 ? 7.641 26.266 2.381 1 91.38 366 GLY A O 1
ATOM 2694 N N . SER A 1 367 ? 9.156 27.812 2.82 1 93.31 367 SER A N 1
ATOM 2695 C CA . SER A 1 367 ? 10.273 26.891 2.824 1 93.31 367 SER A CA 1
ATOM 2696 C C . SER A 1 367 ? 10.438 26.219 4.188 1 93.31 367 SER A C 1
ATOM 2698 O O . SER A 1 367 ? 9.891 26.688 5.184 1 93.31 367 SER A O 1
ATOM 2700 N N . TRP A 1 368 ? 11.156 25.188 4.211 1 94.88 368 TRP A N 1
ATOM 2701 C CA . TRP A 1 368 ? 11.461 24.453 5.438 1 94.88 368 TRP A CA 1
ATOM 2702 C C . TRP A 1 368 ? 12.039 25.391 6.496 1 94.88 368 TRP A C 1
ATOM 2704 O O . TRP A 1 368 ? 12.875 26.25 6.188 1 94.88 368 TRP A O 1
ATOM 2714 N N . GLY A 1 369 ? 11.516 25.281 7.68 1 92.88 369 GLY A N 1
ATOM 2715 C CA . GLY A 1 369 ? 12.07 25.984 8.828 1 92.88 369 GLY A CA 1
ATOM 2716 C C . GLY A 1 369 ? 11.523 27.375 9 1 92.88 369 GLY A C 1
ATOM 2717 O O . GLY A 1 369 ? 11.891 28.078 9.953 1 92.88 369 GLY A O 1
ATOM 2718 N N . GLN A 1 370 ? 10.727 27.797 8.094 1 95.31 370 GLN A N 1
ATOM 2719 C CA . GLN A 1 370 ? 10.125 29.125 8.203 1 95.31 370 GLN A CA 1
ATOM 2720 C C . GLN A 1 370 ? 8.711 29.031 8.758 1 95.31 370 GLN A C 1
ATOM 2722 O O . GLN A 1 370 ? 8.023 28.031 8.57 1 95.31 370 GLN A O 1
ATOM 2727 N N . ALA A 1 371 ? 8.352 30.141 9.539 1 96.88 371 ALA A N 1
ATOM 2728 C CA . ALA A 1 371 ? 7.008 30.125 10.117 1 96.88 371 ALA A CA 1
ATOM 2729 C C . ALA A 1 371 ? 6.531 31.531 10.445 1 96.88 371 ALA A C 1
ATOM 2731 O O . ALA A 1 371 ? 7.316 32.375 10.898 1 96.88 371 ALA A O 1
ATOM 2732 N N . VAL A 1 372 ? 5.316 31.797 10.125 1 98.31 372 VAL A N 1
ATOM 2733 C CA . VAL A 1 372 ? 4.582 32.969 10.578 1 98.31 372 VAL A CA 1
ATOM 2734 C C . VAL A 1 372 ? 3.393 32.562 11.43 1 98.31 372 VAL A C 1
ATOM 2736 O O . VAL A 1 372 ? 2.703 31.578 11.102 1 98.31 372 VAL A O 1
ATOM 2739 N N . VAL A 1 373 ? 3.17 33.25 12.594 1 98.44 373 VAL A N 1
ATOM 2740 C CA . VAL A 1 373 ? 2.117 32.844 13.516 1 98.44 373 VAL A CA 1
ATOM 2741 C C . VAL A 1 373 ? 1.323 34.062 13.984 1 98.44 373 VAL A C 1
ATOM 2743 O O . VAL A 1 373 ? 1.802 35.188 13.891 1 98.44 373 VAL A O 1
ATOM 2746 N N . PHE A 1 374 ? 0.116 33.844 14.398 1 98.38 374 PHE A N 1
ATOM 2747 C CA . PHE A 1 374 ? -0.643 34.844 15.156 1 98.38 374 PHE A CA 1
ATOM 2748 C C . PHE A 1 374 ? -0.427 34.656 16.656 1 98.38 374 PHE A C 1
ATOM 2750 O O . PHE A 1 374 ? -0.405 33.5 17.141 1 98.38 374 PHE A O 1
ATOM 2757 N N . VAL A 1 375 ? -0.238 35.688 17.312 1 97.38 375 VAL A N 1
ATOM 2758 C CA . VAL A 1 375 ? -0.289 35.75 18.766 1 97.38 375 VAL A CA 1
ATOM 2759 C C . VAL A 1 375 ? -1.43 36.656 19.203 1 97.38 375 VAL A C 1
ATOM 2761 O O . VAL A 1 375 ? -1.268 37.906 19.266 1 97.38 375 VAL A O 1
ATOM 2764 N N . PRO A 1 376 ? -2.51 36 19.5 1 93 376 PRO A N 1
ATOM 2765 C CA . PRO A 1 376 ? -3.678 36.844 19.844 1 93 376 PRO A CA 1
ATOM 2766 C C . PRO A 1 376 ? -3.467 37.656 21.094 1 93 376 PRO A C 1
ATOM 2768 O O . PRO A 1 376 ? -2.771 37.25 22.016 1 93 376 PRO A O 1
ATOM 2771 N N . GLU A 1 377 ? -4.008 38.875 21.078 1 80.75 377 GLU A N 1
ATOM 2772 C CA . GLU A 1 377 ? -3.992 39.719 22.281 1 80.75 377 GLU A CA 1
ATOM 2773 C C . GLU A 1 377 ? -4.793 39.094 23.406 1 80.75 377 GLU A C 1
ATOM 2775 O O . GLU A 1 377 ? -5.902 38.594 23.188 1 80.75 377 GLU A O 1
ATOM 2780 N N . GLN A 1 378 ? -4.02 38.812 24.469 1 66.88 378 GLN A N 1
ATOM 2781 C CA . GLN A 1 378 ? -4.715 38.219 25.609 1 66.88 378 GLN A CA 1
ATOM 2782 C C . GLN A 1 378 ? -5.543 39.25 26.359 1 66.88 378 GLN A C 1
ATOM 2784 O O . GLN A 1 378 ? -5.172 40.438 26.406 1 66.88 378 GLN A O 1
ATOM 2789 N N . GLU A 1 379 ? -6.82 39 26.578 1 54.31 379 GLU A N 1
ATOM 2790 C CA . GLU A 1 379 ? -7.633 39.906 27.375 1 54.31 379 GLU A CA 1
ATOM 2791 C C . GLU A 1 379 ? -7.172 39.938 28.828 1 54.31 379 GLU A C 1
ATOM 2793 O O . GLU A 1 379 ? -6.637 38.938 29.328 1 54.31 379 GLU A O 1
ATOM 2798 N N . MET B 1 1 ? 30.734 -47.688 -12.836 1 28.56 1 MET B N 1
ATOM 2799 C CA . MET B 1 1 ? 30 -47.188 -13.992 1 28.56 1 MET B CA 1
ATOM 2800 C C . MET B 1 1 ? 28.719 -46.469 -13.547 1 28.56 1 MET B C 1
ATOM 2802 O O . MET B 1 1 ? 27.766 -47.125 -13.102 1 28.56 1 MET B O 1
ATOM 2806 N N . SER B 1 2 ? 28.75 -45.344 -12.844 1 37.38 2 SER B N 1
ATOM 2807 C CA . SER B 1 2 ? 27.75 -44.688 -12.023 1 37.38 2 SER B CA 1
ATOM 2808 C C . SER B 1 2 ? 26.422 -44.562 -12.758 1 37.38 2 SER B C 1
ATOM 2810 O O . SER B 1 2 ? 26.344 -43.938 -13.812 1 37.38 2 SER B O 1
ATOM 2812 N N . SER B 1 3 ? 25.641 -45.562 -12.977 1 42.53 3 SER B N 1
ATOM 2813 C CA . SER B 1 3 ? 24.422 -45.75 -13.742 1 42.53 3 SER B CA 1
ATOM 2814 C C . SER B 1 3 ? 23.547 -44.5 -13.695 1 42.53 3 SER B C 1
ATOM 2816 O O . SER B 1 3 ? 23.016 -44.156 -12.633 1 42.53 3 SER B O 1
ATOM 2818 N N . THR B 1 4 ? 24.016 -43.469 -14.312 1 54.84 4 THR B N 1
ATOM 2819 C CA . THR B 1 4 ? 23.297 -42.188 -14.383 1 54.84 4 THR B CA 1
ATOM 2820 C C . THR B 1 4 ? 21.828 -42.438 -14.758 1 54.84 4 THR B C 1
ATOM 2822 O O . THR B 1 4 ? 21.547 -42.969 -15.828 1 54.84 4 THR B O 1
ATOM 2825 N N . ASN B 1 5 ? 20.953 -42.562 -13.781 1 76.38 5 ASN B N 1
ATOM 2826 C CA . ASN B 1 5 ? 19.516 -42.75 -14.016 1 76.38 5 ASN B CA 1
ATOM 2827 C C . ASN B 1 5 ? 18.969 -41.719 -15 1 76.38 5 ASN B C 1
ATOM 2829 O O . ASN B 1 5 ? 19.5 -40.594 -15.102 1 76.38 5 ASN B O 1
ATOM 2833 N N . GLN B 1 6 ? 18.5 -42.219 -16.109 1 88.06 6 GLN B N 1
ATOM 2834 C CA . GLN B 1 6 ? 17.859 -41.375 -17.125 1 88.06 6 GLN B CA 1
ATOM 2835 C C . GLN B 1 6 ? 16.359 -41.281 -16.875 1 88.06 6 GLN B C 1
ATOM 2837 O O . GLN B 1 6 ? 15.773 -42.125 -16.172 1 88.06 6 GLN B O 1
ATOM 2842 N N . THR B 1 7 ? 15.836 -40.156 -17.297 1 92.25 7 THR B N 1
ATOM 2843 C CA . THR B 1 7 ? 14.398 -39.938 -17.156 1 92.25 7 THR B CA 1
ATOM 2844 C C . THR B 1 7 ? 13.82 -39.312 -18.406 1 92.25 7 THR B C 1
ATOM 2846 O O . THR B 1 7 ? 14.531 -38.594 -19.141 1 92.25 7 THR B O 1
ATOM 2849 N N . LYS B 1 8 ? 12.594 -39.531 -18.703 1 94.69 8 LYS B N 1
ATOM 2850 C CA . LYS B 1 8 ? 11.898 -38.906 -19.812 1 94.69 8 LYS B CA 1
ATOM 2851 C C . LYS B 1 8 ? 11.625 -37.438 -19.516 1 94.69 8 LYS B C 1
ATOM 2853 O O . LYS B 1 8 ? 11.305 -37.062 -18.375 1 94.69 8 LYS B O 1
ATOM 2858 N N . ALA B 1 9 ? 11.773 -36.594 -20.562 1 95.94 9 ALA B N 1
ATOM 2859 C CA . ALA B 1 9 ? 11.57 -35.156 -20.391 1 95.94 9 ALA B CA 1
ATOM 2860 C C . ALA B 1 9 ? 11.117 -34.5 -21.703 1 95.94 9 ALA B C 1
ATOM 2862 O O . ALA B 1 9 ? 11.297 -35.094 -22.781 1 95.94 9 ALA B O 1
ATOM 2863 N N . LEU B 1 10 ? 10.484 -33.406 -21.609 1 97.19 10 LEU B N 1
ATOM 2864 C CA . LEU B 1 10 ? 10.211 -32.5 -22.734 1 97.19 10 LEU B CA 1
ATOM 2865 C C . LEU B 1 10 ? 11.203 -31.359 -22.766 1 97.19 10 LEU B C 1
ATOM 2867 O O . LEU B 1 10 ? 11.266 -30.547 -21.828 1 97.19 10 LEU B O 1
ATOM 2871 N N . ILE B 1 11 ? 11.93 -31.234 -23.828 1 97.31 11 ILE B N 1
ATOM 2872 C CA . ILE B 1 11 ? 12.922 -30.172 -23.969 1 97.31 11 ILE B CA 1
ATOM 2873 C C . ILE B 1 11 ? 12.461 -29.156 -25 1 97.31 11 ILE B C 1
ATOM 2875 O O . ILE B 1 11 ? 11.961 -29.531 -26.062 1 97.31 11 ILE B O 1
ATOM 2879 N N . LEU B 1 12 ? 12.531 -27.891 -24.672 1 97.38 12 LEU B N 1
ATOM 2880 C CA . LEU B 1 12 ? 12.43 -26.812 -25.641 1 97.38 12 LEU B CA 1
ATOM 2881 C C . LEU B 1 12 ? 13.797 -26.453 -26.203 1 97.38 12 LEU B C 1
ATOM 2883 O O . LEU B 1 12 ? 14.594 -25.797 -25.547 1 97.38 12 LEU B O 1
ATOM 2887 N N . PRO B 1 13 ? 14.023 -26.844 -27.406 1 96.62 13 PRO B N 1
ATOM 2888 C CA . PRO B 1 13 ? 15.359 -26.578 -27.953 1 96.62 13 PRO B CA 1
ATOM 2889 C C . PRO B 1 13 ? 15.586 -25.094 -28.266 1 96.62 13 PRO B C 1
ATOM 2891 O O . PRO B 1 13 ? 16.672 -24.562 -28.031 1 96.62 13 PRO B O 1
ATOM 2894 N N . SER B 1 14 ? 14.555 -24.469 -28.828 1 95.44 14 SER B N 1
ATOM 2895 C CA . SER B 1 14 ? 14.57 -23.062 -29.156 1 95.44 14 SER B CA 1
ATOM 2896 C C . SER B 1 14 ? 13.148 -22.5 -29.25 1 95.44 14 SER B C 1
ATOM 2898 O O . SER B 1 14 ? 12.195 -23.25 -29.453 1 95.44 14 SER B O 1
ATOM 2900 N N . VAL B 1 15 ? 13.133 -21.203 -29.062 1 94.12 15 VAL B N 1
ATOM 2901 C CA . VAL B 1 15 ? 11.844 -20.547 -29.25 1 94.12 15 VAL B CA 1
ATOM 2902 C C . VAL B 1 15 ? 11.523 -20.438 -30.734 1 94.12 15 VAL B C 1
ATOM 2904 O O . VAL B 1 15 ? 12.305 -19.859 -31.5 1 94.12 15 VAL B O 1
ATOM 2907 N N . SER B 1 16 ? 10.414 -21.047 -31.078 1 92.44 16 SER B N 1
ATOM 2908 C CA . SER B 1 16 ? 10.047 -21.047 -32.5 1 92.44 16 SER B CA 1
ATOM 2909 C C . SER B 1 16 ? 8.539 -21.156 -32.688 1 92.44 16 SER B C 1
ATOM 2911 O O . SER B 1 16 ? 7.828 -21.578 -31.766 1 92.44 16 SER B O 1
ATOM 2913 N N . SER B 1 17 ? 8.102 -20.734 -33.875 1 90.81 17 SER B N 1
ATOM 2914 C CA . SER B 1 17 ? 6.73 -20.906 -34.344 1 90.81 17 SER B CA 1
ATOM 2915 C C . SER B 1 17 ? 6.691 -21.516 -35.75 1 90.81 17 SER B C 1
ATOM 2917 O O . SER B 1 17 ? 7.148 -20.906 -36.719 1 90.81 17 SER B O 1
ATOM 2919 N N . PRO B 1 18 ? 6.246 -22.75 -35.812 1 92.69 18 PRO B N 1
ATOM 2920 C CA . PRO B 1 18 ? 5.473 -23.516 -34.844 1 92.69 18 PRO B CA 1
ATOM 2921 C C . PRO B 1 18 ? 6.336 -24.062 -33.688 1 92.69 18 PRO B C 1
ATOM 2923 O O . PRO B 1 18 ? 7.551 -24.203 -33.844 1 92.69 18 PRO B O 1
ATOM 2926 N N . LEU B 1 19 ? 5.656 -24.281 -32.594 1 94.94 19 LEU B N 1
ATOM 2927 C CA . LEU B 1 19 ? 6.309 -24.812 -31.391 1 94.94 19 LEU B CA 1
ATOM 2928 C C . LEU B 1 19 ? 6.852 -26.203 -31.641 1 94.94 19 LEU B C 1
ATOM 2930 O O . LEU B 1 19 ? 6.184 -27.031 -32.25 1 94.94 19 LEU B O 1
ATOM 2934 N N . SER B 1 20 ? 8.008 -26.406 -31.188 1 93.56 20 SER B N 1
ATOM 2935 C CA . SER B 1 20 ? 8.586 -27.75 -31.25 1 93.56 20 SER B CA 1
ATOM 2936 C C . SER B 1 20 ? 9.211 -28.141 -29.922 1 93.56 20 SER B C 1
ATOM 2938 O O . SER B 1 20 ? 10.141 -27.484 -29.453 1 93.56 20 SER B O 1
ATOM 2940 N N . LEU B 1 21 ? 8.641 -29.203 -29.328 1 96.88 21 LEU B N 1
ATOM 2941 C CA . LEU B 1 21 ? 9.227 -29.812 -28.141 1 96.88 21 LEU B CA 1
ATOM 2942 C C . LEU B 1 21 ? 9.766 -31.203 -28.453 1 96.88 21 LEU B C 1
ATOM 2944 O O . LEU B 1 21 ? 9.188 -31.922 -29.266 1 96.88 21 LEU B O 1
ATOM 2948 N N . THR B 1 22 ? 10.867 -31.5 -27.812 1 97 22 THR B N 1
ATOM 2949 C CA . THR B 1 22 ? 11.469 -32.812 -28.031 1 97 22 THR B CA 1
ATOM 2950 C C . THR B 1 22 ? 11.234 -33.719 -26.812 1 97 22 THR B C 1
ATOM 2952 O O . THR B 1 22 ? 11.648 -33.375 -25.703 1 97 22 THR B O 1
ATOM 2955 N N . HIS B 1 23 ? 10.516 -34.781 -27.047 1 96.38 23 HIS B N 1
ATOM 2956 C CA . HIS B 1 23 ? 10.391 -35.812 -26.031 1 96.38 23 HIS B CA 1
ATOM 2957 C C . HIS B 1 23 ? 11.602 -36.75 -26.047 1 96.38 23 HIS B C 1
ATOM 2959 O O . HIS B 1 23 ? 11.812 -37.469 -27.016 1 96.38 23 HIS B O 1
ATOM 2965 N N . THR B 1 24 ? 12.352 -36.625 -24.984 1 94.56 24 THR B N 1
ATOM 2966 C CA . THR B 1 24 ? 13.609 -37.375 -24.969 1 94.56 24 THR B CA 1
ATOM 2967 C C . THR B 1 24 ? 13.961 -37.812 -23.547 1 94.56 24 THR B C 1
ATOM 2969 O O . THR B 1 24 ? 13.133 -37.719 -22.641 1 94.56 24 THR B O 1
ATOM 2972 N N . THR B 1 25 ? 15.141 -38.438 -23.453 1 92.94 25 THR B N 1
ATOM 2973 C CA . THR B 1 25 ? 15.672 -38.844 -22.156 1 92.94 25 THR B CA 1
ATOM 2974 C C . THR B 1 25 ? 16.828 -37.969 -21.734 1 92.94 25 THR B C 1
ATOM 2976 O O . THR B 1 25 ? 17.656 -37.562 -22.562 1 92.94 25 THR B O 1
ATOM 2979 N N . VAL B 1 26 ? 16.766 -37.625 -20.469 1 90.62 26 VAL B N 1
ATOM 2980 C CA . VAL B 1 26 ? 17.828 -36.781 -19.906 1 90.62 26 VAL B CA 1
ATOM 2981 C C . VAL B 1 26 ? 18.375 -37.438 -18.625 1 90.62 26 VAL B C 1
ATOM 2983 O O . VAL B 1 26 ? 17.672 -38.219 -17.984 1 90.62 26 VAL B O 1
ATOM 2986 N N . PRO B 1 27 ? 19.641 -37.156 -18.281 1 88.12 27 PRO B N 1
ATOM 2987 C CA . PRO B 1 27 ? 20.188 -37.688 -17.031 1 88.12 27 PRO B CA 1
ATOM 2988 C C . PRO B 1 27 ? 19.516 -37.125 -15.789 1 88.12 27 PRO B C 1
ATOM 2990 O O . PRO B 1 27 ? 19.062 -35.969 -15.797 1 88.12 27 PRO B O 1
ATOM 2993 N N . VAL B 1 28 ? 19.344 -37.969 -14.805 1 85.38 28 VAL B N 1
ATOM 2994 C CA . VAL B 1 28 ? 18.922 -37.5 -13.477 1 85.38 28 VAL B CA 1
ATOM 2995 C C . VAL B 1 28 ? 20.141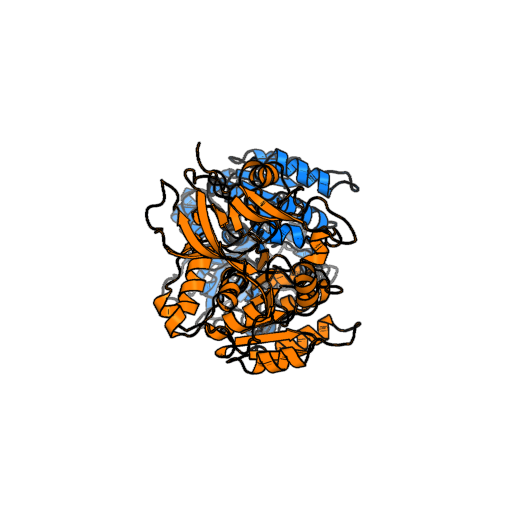 -37.406 -12.562 1 85.38 28 VAL B C 1
ATOM 2997 O O . VAL B 1 28 ? 20.766 -38.406 -12.219 1 85.38 28 VAL B O 1
ATOM 3000 N N . PRO B 1 29 ? 20.422 -36.219 -12.164 1 78.12 29 PRO B N 1
ATOM 3001 C CA . PRO B 1 29 ? 21.625 -36.094 -11.336 1 78.12 29 PRO B CA 1
ATOM 3002 C C . PRO B 1 29 ? 21.422 -36.594 -9.914 1 78.12 29 PRO B C 1
ATOM 3004 O O . PRO B 1 29 ? 20.281 -36.688 -9.453 1 78.12 29 PRO B O 1
ATOM 3007 N N . SER B 1 30 ? 22.594 -37.031 -9.297 1 83.06 30 SER B N 1
ATOM 3008 C CA . SER B 1 30 ? 22.547 -37.281 -7.859 1 83.06 30 SER B CA 1
ATOM 3009 C C . SER B 1 30 ? 22.312 -35.969 -7.105 1 83.06 30 SER B C 1
ATOM 3011 O O . SER B 1 30 ? 22.828 -34.906 -7.488 1 83.06 30 SER B O 1
ATOM 3013 N N . PRO B 1 31 ? 21.547 -36.125 -6.012 1 84.62 31 PRO B N 1
ATOM 3014 C CA . PRO B 1 31 ? 21.219 -34.906 -5.309 1 84.62 31 PRO B CA 1
ATOM 3015 C C . PRO B 1 31 ? 22.422 -34.312 -4.582 1 84.62 31 PRO B C 1
ATOM 3017 O O . PRO B 1 31 ? 23.172 -35.031 -3.926 1 84.62 31 PRO B O 1
ATOM 3020 N N . LEU B 1 32 ? 22.672 -33.094 -4.758 1 88.44 32 LEU B N 1
ATOM 3021 C CA . LEU B 1 32 ? 23.594 -32.281 -3.986 1 88.44 32 LEU B CA 1
ATOM 3022 C C . LEU B 1 32 ? 22.891 -31.609 -2.822 1 88.44 32 LEU B C 1
ATOM 3024 O O . LEU B 1 32 ? 21.656 -31.656 -2.723 1 88.44 32 LEU B O 1
ATOM 3028 N N . PRO B 1 33 ? 23.734 -31.078 -1.86 1 90.38 33 PRO B N 1
ATOM 3029 C CA . PRO B 1 33 ? 23.047 -30.297 -0.833 1 90.38 33 PRO B CA 1
ATOM 3030 C C . PRO B 1 33 ? 22.109 -29.234 -1.424 1 90.38 33 PRO B C 1
ATOM 3032 O O . PRO B 1 33 ? 22.484 -28.562 -2.391 1 90.38 33 PRO B O 1
ATOM 3035 N N . GLY B 1 34 ? 20.906 -29.234 -0.862 1 93.56 34 GLY B N 1
ATOM 3036 C CA . GLY B 1 34 ? 19.922 -28.25 -1.314 1 93.56 34 GLY B CA 1
ATOM 3037 C C . GLY B 1 34 ? 19.094 -28.75 -2.484 1 93.56 34 GLY B C 1
ATOM 3038 O O . GLY B 1 34 ? 18.172 -28.062 -2.926 1 93.56 34 GLY B O 1
ATOM 3039 N N . GLN B 1 35 ? 19.422 -29.938 -2.928 1 94.5 35 GLN B N 1
ATOM 3040 C CA . GLN B 1 35 ? 18.734 -30.484 -4.094 1 94.5 35 GLN B CA 1
ATOM 3041 C C . GLN B 1 35 ? 18.016 -31.797 -3.748 1 94.5 35 GLN B C 1
ATOM 3043 O O . GLN B 1 35 ? 18.625 -32.719 -3.184 1 94.5 35 GLN B O 1
ATOM 3048 N N . THR B 1 36 ? 16.797 -31.812 -4.078 1 95.12 36 THR B N 1
ATOM 3049 C CA . THR B 1 36 ? 15.992 -33.031 -3.895 1 95.12 36 THR B CA 1
ATOM 3050 C C . THR B 1 36 ? 15.547 -33.594 -5.242 1 95.12 36 THR B C 1
ATOM 3052 O O . THR B 1 36 ? 15.156 -32.844 -6.137 1 95.12 36 THR B O 1
ATOM 3055 N N . ILE B 1 37 ? 15.688 -34.875 -5.359 1 96 37 ILE B N 1
ATOM 3056 C CA . ILE B 1 37 ? 15.18 -35.531 -6.559 1 96 37 ILE B CA 1
ATOM 3057 C C . ILE B 1 37 ? 13.766 -36.062 -6.309 1 96 37 ILE B C 1
ATOM 3059 O O . ILE B 1 37 ? 13.516 -36.75 -5.309 1 96 37 ILE B O 1
ATOM 3063 N N . VAL B 1 38 ? 12.914 -35.719 -7.195 1 96.5 38 VAL B N 1
ATOM 3064 C CA . VAL B 1 38 ? 11.523 -36.125 -7.023 1 96.5 38 VAL B CA 1
ATOM 3065 C C . VAL B 1 38 ? 11.047 -36.875 -8.266 1 96.5 38 VAL B C 1
ATOM 3067 O O . VAL B 1 38 ? 11.594 -36.688 -9.352 1 96.5 38 VAL B O 1
ATOM 3070 N N . SER B 1 39 ? 10.125 -37.781 -8.078 1 96.69 39 SER B N 1
ATOM 3071 C CA . SER B 1 39 ? 9.359 -38.406 -9.148 1 96.69 39 SER B CA 1
ATOM 3072 C C . SER B 1 39 ? 8.062 -37.656 -9.414 1 96.69 39 SER B C 1
ATOM 3074 O O . SER B 1 39 ? 7.18 -37.594 -8.547 1 96.69 39 SER B O 1
ATOM 3076 N N . VAL B 1 40 ? 7.934 -37.156 -10.602 1 97.75 40 VAL B N 1
ATOM 3077 C CA . VAL B 1 40 ? 6.777 -36.312 -10.922 1 97.75 40 VAL B CA 1
ATOM 3078 C C . VAL B 1 40 ? 5.562 -37.188 -11.195 1 97.75 40 VAL B C 1
ATOM 3080 O O . VAL B 1 40 ? 5.609 -38.062 -12.062 1 97.75 40 VAL B O 1
ATOM 3083 N N . LEU B 1 41 ? 4.562 -36.938 -10.461 1 98.06 41 LEU B N 1
ATOM 3084 C CA . LEU B 1 41 ? 3.326 -37.688 -10.633 1 98.06 41 LEU B CA 1
ATOM 3085 C C . LEU B 1 41 ? 2.361 -36.969 -11.555 1 98.06 41 LEU B C 1
ATOM 3087 O O . LEU B 1 41 ? 1.647 -37.594 -12.344 1 98.06 41 LEU B O 1
ATOM 3091 N N . ALA B 1 42 ? 2.318 -35.688 -11.484 1 98.25 42 ALA B N 1
ATOM 3092 C CA . ALA B 1 42 ? 1.557 -34.781 -12.336 1 98.25 42 ALA B CA 1
ATOM 3093 C C . ALA B 1 42 ? 2.213 -33.406 -12.391 1 98.25 42 ALA B C 1
ATOM 3095 O O . ALA B 1 42 ? 2.707 -32.906 -11.375 1 98.25 42 ALA B O 1
ATOM 3096 N N . SER B 1 43 ? 2.264 -32.812 -13.555 1 98.38 43 SER B N 1
ATOM 3097 C CA . SER B 1 43 ? 2.814 -31.453 -13.719 1 98.38 43 SER B CA 1
ATOM 3098 C C . SER B 1 43 ? 1.826 -30.547 -14.43 1 98.38 43 SER B C 1
ATOM 3100 O O . SER B 1 43 ? 1.091 -30.984 -15.32 1 98.38 43 SER B O 1
ATOM 3102 N N . ALA B 1 44 ? 1.838 -29.312 -14.062 1 97.94 44 ALA B N 1
ATOM 3103 C CA . ALA B 1 44 ? 0.846 -28.359 -14.555 1 97.94 44 ALA B CA 1
ATOM 3104 C C . ALA B 1 44 ? 1.195 -27.875 -15.953 1 97.94 44 ALA B C 1
ATOM 3106 O O . ALA B 1 44 ? 2.373 -27.781 -16.312 1 97.94 44 ALA B O 1
ATOM 3107 N N . ILE B 1 45 ? 0.169 -27.625 -16.734 1 97.94 45 ILE B N 1
ATOM 3108 C CA . ILE B 1 45 ? 0.279 -26.938 -18.016 1 97.94 45 ILE B CA 1
ATOM 3109 C C . ILE B 1 45 ? -0.5 -25.625 -17.969 1 97.94 45 ILE B C 1
ATOM 3111 O O . ILE B 1 45 ? -1.713 -25.625 -17.75 1 97.94 45 ILE B O 1
ATOM 3115 N N . SER B 1 46 ? 0.193 -24.531 -18.125 1 95.25 46 SER B N 1
ATOM 3116 C CA . SER B 1 46 ? -0.478 -23.234 -18.188 1 95.25 46 SER B CA 1
ATOM 3117 C C . SER B 1 46 ? -1.27 -23.094 -19.484 1 95.25 46 SER B C 1
ATOM 3119 O O . SER B 1 46 ? -0.807 -23.516 -20.562 1 95.25 46 SER B O 1
ATOM 3121 N N . PRO B 1 47 ? -2.439 -22.406 -19.391 1 94.44 47 PRO B N 1
ATOM 3122 C CA . PRO B 1 47 ? -3.166 -22.141 -20.641 1 94.44 47 PRO B CA 1
ATOM 3123 C C . PRO B 1 47 ? -2.373 -21.266 -21.594 1 94.44 47 PRO B C 1
ATOM 3125 O O . PRO B 1 47 ? -2.67 -21.234 -22.797 1 94.44 47 PRO B O 1
ATOM 3128 N N . THR B 1 48 ? -1.415 -20.562 -21.078 1 92.38 48 THR B N 1
ATOM 3129 C CA . THR B 1 48 ? -0.633 -19.672 -21.922 1 92.38 48 THR B CA 1
ATOM 3130 C C . THR B 1 48 ? 0.704 -20.297 -22.297 1 92.38 48 THR B C 1
ATOM 3132 O O . THR B 1 48 ? 1.604 -19.625 -22.781 1 92.38 48 THR B O 1
ATOM 3135 N N . ALA B 1 49 ? 0.878 -21.562 -22.109 1 95.25 49 ALA B N 1
ATOM 3136 C CA . ALA B 1 49 ? 2.156 -22.234 -22.328 1 95.25 49 ALA B CA 1
ATOM 3137 C C . ALA B 1 49 ? 2.6 -22.109 -23.781 1 95.25 49 ALA B C 1
ATOM 3139 O O . ALA B 1 49 ? 3.74 -21.719 -24.062 1 95.25 49 ALA B O 1
ATOM 3140 N N . SER B 1 50 ? 1.702 -22.312 -24.688 1 94.62 50 SER B N 1
ATOM 3141 C CA . SER B 1 50 ? 2.062 -22.188 -26.094 1 94.62 50 SER B CA 1
ATOM 3142 C C . SER B 1 50 ? 2.535 -20.781 -26.438 1 94.62 50 SER B C 1
ATOM 3144 O O . SER B 1 50 ? 3.494 -20.594 -27.188 1 94.62 50 SER B O 1
ATOM 3146 N N . SER B 1 51 ? 1.906 -19.828 -25.828 1 92.25 51 SER B N 1
ATOM 3147 C CA . SER B 1 51 ? 2.213 -18.438 -26.109 1 92.25 51 SER B CA 1
ATOM 3148 C C . SER B 1 51 ? 3.605 -18.062 -25.625 1 92.25 51 SER B C 1
ATOM 3150 O O . SER B 1 51 ? 4.367 -17.406 -26.344 1 92.25 51 SER B O 1
ATOM 3152 N N . TYR B 1 52 ? 3.943 -18.5 -24.406 1 91.5 52 TYR B N 1
ATOM 3153 C CA . TYR B 1 52 ? 5.25 -18.062 -23.938 1 91.5 52 TYR B CA 1
ATOM 3154 C C . TYR B 1 52 ? 6.359 -18.953 -24.5 1 91.5 52 TYR B C 1
ATOM 3156 O O . TYR B 1 52 ? 7.492 -18.5 -24.688 1 91.5 52 TYR B O 1
ATOM 3164 N N . LEU B 1 53 ? 6.07 -20.156 -24.891 1 95.62 53 LEU B N 1
ATOM 3165 C CA . LEU B 1 53 ? 7.09 -21.047 -25.438 1 95.62 53 LEU B CA 1
ATOM 3166 C C . LEU B 1 53 ? 7.395 -20.719 -26.891 1 95.62 53 LEU B C 1
ATOM 3168 O O . LEU B 1 53 ? 8.469 -21.031 -27.391 1 95.62 53 LEU B O 1
ATOM 3172 N N . THR B 1 54 ? 6.453 -20.062 -27.578 1 94.56 54 THR B N 1
ATOM 3173 C CA . THR B 1 54 ? 6.672 -19.656 -28.953 1 94.56 54 THR B CA 1
ATOM 3174 C C . THR B 1 54 ? 7.234 -18.234 -29.031 1 94.56 54 THR B C 1
ATOM 3176 O O . THR B 1 54 ? 7.613 -17.766 -30.094 1 94.56 54 THR B O 1
ATOM 3179 N N . GLY B 1 55 ? 7.199 -17.531 -27.906 1 90.12 55 GLY B N 1
ATOM 3180 C CA . GLY B 1 55 ? 7.703 -16.172 -27.859 1 90.12 55 GLY B CA 1
ATOM 3181 C C . GLY B 1 55 ? 6.625 -15.133 -28.109 1 90.12 55 GLY B C 1
ATOM 3182 O O . GLY B 1 55 ? 6.918 -13.938 -28.172 1 90.12 55 GLY B O 1
ATOM 3183 N N . ALA B 1 56 ? 5.48 -15.578 -28.203 1 87.31 56 ALA B N 1
ATOM 3184 C CA . ALA B 1 56 ? 4.383 -14.633 -28.422 1 87.31 56 ALA B CA 1
ATOM 3185 C C . ALA B 1 56 ? 4.145 -13.789 -27.172 1 87.31 56 ALA B C 1
ATOM 3187 O O . ALA B 1 56 ? 3.779 -12.617 -27.266 1 87.31 56 ALA B O 1
ATOM 3188 N N . LEU B 1 57 ? 4.262 -14.375 -26.047 1 83.62 57 LEU B N 1
ATOM 3189 C CA . LEU B 1 57 ? 4.242 -13.648 -24.781 1 83.62 57 LEU B CA 1
ATOM 3190 C C . LEU B 1 57 ? 5.66 -13.32 -24.328 1 83.62 57 LEU B C 1
ATOM 3192 O O . LEU B 1 57 ? 6.406 -14.219 -23.922 1 83.62 57 LEU B O 1
ATOM 3196 N N . THR B 1 58 ? 5.973 -12.047 -24.312 1 79.62 58 THR B N 1
ATOM 3197 C CA . THR B 1 58 ? 7.367 -11.641 -24.156 1 79.62 58 THR B CA 1
ATOM 3198 C C . THR B 1 58 ? 7.656 -11.227 -22.719 1 79.62 58 THR B C 1
ATOM 3200 O O . THR B 1 58 ? 8.805 -10.984 -22.359 1 79.62 58 THR B O 1
ATOM 3203 N N . ALA B 1 59 ? 6.66 -11.266 -21.938 1 78.75 59 ALA B N 1
ATOM 3204 C CA . ALA B 1 59 ? 6.863 -10.836 -20.562 1 78.75 59 ALA B CA 1
ATOM 3205 C C . ALA B 1 59 ? 7.664 -11.867 -19.766 1 78.75 59 ALA B C 1
ATOM 3207 O O . ALA B 1 59 ? 8.195 -11.562 -18.703 1 78.75 59 ALA B O 1
ATOM 3208 N N . LEU B 1 60 ? 7.742 -13 -20.281 1 85.06 60 LEU B N 1
ATOM 3209 C CA . LEU B 1 60 ? 8.516 -14.078 -19.672 1 85.06 60 LEU B CA 1
ATOM 3210 C C . LEU B 1 60 ? 9.75 -14.398 -20.5 1 85.06 60 LEU B C 1
ATOM 3212 O O . LEU B 1 60 ? 9.688 -14.391 -21.734 1 85.06 60 LEU B O 1
ATOM 3216 N N . SER B 1 61 ? 10.812 -14.641 -19.797 1 91.19 61 SER B N 1
ATOM 3217 C CA . SER B 1 61 ? 12.047 -14.992 -20.5 1 91.19 61 SER B CA 1
ATOM 3218 C C . SER B 1 61 ? 12.703 -16.219 -19.859 1 91.19 61 SER B C 1
ATOM 3220 O O . SER B 1 61 ? 12.555 -16.453 -18.672 1 91.19 61 SER B O 1
ATOM 3222 N N . PHE B 1 62 ? 13.375 -17 -20.641 1 94.25 62 PHE B N 1
ATOM 3223 C CA . PHE B 1 62 ? 14.117 -18.188 -20.25 1 94.25 62 PHE B CA 1
ATOM 3224 C C . PHE B 1 62 ? 15.164 -18.547 -21.312 1 94.25 62 PHE B C 1
ATOM 3226 O O . PHE B 1 62 ? 15.008 -18.203 -22.484 1 94.25 62 PHE B O 1
ATOM 3233 N N . PRO B 1 63 ? 16.188 -19.156 -20.875 1 93.56 63 PRO B N 1
ATOM 3234 C CA . PRO B 1 63 ? 17.172 -19.625 -21.844 1 93.56 63 PRO B CA 1
ATOM 3235 C C . PRO B 1 63 ? 16.75 -20.922 -22.547 1 93.56 63 PRO B C 1
ATOM 3237 O O . PRO B 1 63 ? 15.828 -21.609 -22.078 1 93.56 63 PRO B O 1
ATOM 3240 N N . THR B 1 64 ? 17.312 -21.203 -23.688 1 93.56 64 THR B N 1
ATOM 3241 C CA . THR B 1 64 ? 17.141 -22.484 -24.391 1 93.56 64 THR B CA 1
ATOM 3242 C C . THR B 1 64 ? 18.5 -23.109 -24.688 1 93.56 64 THR B C 1
ATOM 3244 O O . THR B 1 64 ? 19.484 -22.406 -24.859 1 93.56 64 THR B O 1
ATOM 3247 N N . PRO B 1 65 ? 18.547 -24.438 -24.719 1 93.75 65 PRO B N 1
ATOM 3248 C CA . PRO B 1 65 ? 17.453 -25.375 -24.469 1 93.75 65 PRO B CA 1
ATOM 3249 C C . PRO B 1 65 ? 17.109 -25.484 -22.984 1 93.75 65 PRO B C 1
ATOM 3251 O O . PRO B 1 65 ? 17.953 -25.219 -22.125 1 93.75 65 PRO B O 1
ATOM 3254 N N . PHE B 1 66 ? 15.859 -25.719 -22.625 1 92.38 66 PHE B N 1
ATOM 3255 C CA . PHE B 1 66 ? 15.523 -26.031 -21.234 1 92.38 66 PHE B CA 1
ATOM 3256 C C . PHE B 1 66 ? 14.234 -26.828 -21.156 1 92.38 66 PHE B C 1
ATOM 3258 O O . PHE B 1 66 ? 13.547 -27.016 -22.172 1 92.38 66 PHE B O 1
ATOM 3265 N N . VAL B 1 67 ? 13.969 -27.469 -20.078 1 95.31 67 VAL B N 1
ATOM 3266 C CA . VAL B 1 67 ? 12.742 -28.203 -19.781 1 95.31 67 VAL B CA 1
ATOM 3267 C C . VAL B 1 67 ? 11.742 -27.281 -19.094 1 95.31 67 VAL B C 1
ATOM 3269 O O . VAL B 1 67 ? 11.977 -26.812 -17.984 1 95.31 67 VAL B O 1
ATOM 3272 N N . PRO B 1 68 ? 10.539 -27.016 -19.734 1 97.56 68 PRO B N 1
ATOM 3273 C CA . PRO B 1 68 ? 9.516 -26.203 -19.078 1 97.56 68 PRO B CA 1
ATOM 3274 C C . PRO B 1 68 ? 8.781 -26.969 -17.969 1 97.56 68 PRO B C 1
ATOM 3276 O O . PRO B 1 68 ? 9.047 -28.141 -17.75 1 97.56 68 PRO B O 1
ATOM 3279 N N . GLY B 1 69 ? 7.816 -26.312 -17.359 1 97.69 69 GLY B N 1
ATOM 3280 C CA . GLY B 1 69 ? 6.996 -26.859 -16.281 1 97.69 69 GLY B CA 1
ATOM 3281 C C . GLY B 1 69 ? 7.207 -26.156 -14.953 1 97.69 69 GLY B C 1
ATOM 3282 O O . GLY B 1 69 ? 8.305 -26.203 -14.391 1 97.69 69 GLY B O 1
ATOM 3283 N N . HIS B 1 70 ? 6.145 -25.641 -14.391 1 97.5 70 HIS B N 1
ATOM 3284 C CA . HIS B 1 70 ? 6.355 -24.703 -13.297 1 97.5 70 HIS B CA 1
ATOM 3285 C C . HIS B 1 70 ? 5.746 -25.219 -12 1 97.5 70 HIS B C 1
ATOM 3287 O O . HIS B 1 70 ? 5.797 -24.547 -10.969 1 97.5 70 HIS B O 1
ATOM 3293 N N . ALA B 1 71 ? 5.141 -26.406 -12.008 1 98.12 71 ALA B N 1
ATOM 3294 C CA . ALA B 1 71 ? 4.559 -26.969 -10.797 1 98.12 71 ALA B CA 1
ATOM 3295 C C . ALA B 1 71 ? 4.301 -28.469 -10.953 1 98.12 71 ALA B C 1
ATOM 3297 O O . ALA B 1 71 ? 3.977 -28.938 -12.055 1 98.12 71 ALA B O 1
ATOM 3298 N N . ALA B 1 72 ? 4.398 -29.172 -9.797 1 98.56 72 ALA B N 1
ATOM 3299 C CA . ALA B 1 72 ? 4.16 -30.625 -9.867 1 98.56 72 ALA B CA 1
ATOM 3300 C C . ALA B 1 72 ? 3.76 -31.172 -8.508 1 98.56 72 ALA B C 1
ATOM 3302 O O . ALA B 1 72 ? 4.113 -30.609 -7.469 1 98.56 72 ALA B O 1
ATOM 3303 N N . ILE B 1 73 ? 2.943 -32.125 -8.547 1 98.69 73 ILE B N 1
ATOM 3304 C CA . ILE B 1 73 ? 2.832 -33.094 -7.457 1 98.69 73 ILE B CA 1
ATOM 3305 C C . ILE B 1 73 ? 3.807 -34.25 -7.684 1 98.69 73 ILE B C 1
ATOM 3307 O O . ILE B 1 73 ? 3.861 -34.812 -8.773 1 98.69 73 ILE B O 1
ATOM 3311 N N . ALA B 1 74 ? 4.562 -34.531 -6.641 1 98.12 74 ALA B N 1
ATOM 3312 C CA . ALA B 1 74 ? 5.645 -35.469 -6.84 1 98.12 74 ALA B CA 1
ATOM 3313 C C . ALA B 1 74 ? 5.879 -36.312 -5.582 1 98.12 74 ALA B C 1
ATOM 3315 O O . ALA B 1 74 ? 5.297 -36.031 -4.527 1 98.12 74 ALA B O 1
ATOM 3316 N N . ARG B 1 75 ? 6.629 -37.312 -5.805 1 97.56 75 ARG B N 1
ATOM 3317 C CA . ARG B 1 75 ? 7.133 -38.094 -4.695 1 97.56 75 ARG B CA 1
ATOM 3318 C C . ARG B 1 75 ? 8.641 -37.938 -4.547 1 97.56 75 ARG B C 1
ATOM 3320 O O . ARG B 1 75 ? 9.375 -37.969 -5.535 1 97.56 75 ARG B O 1
ATOM 3327 N N . VAL B 1 76 ? 9.031 -37.812 -3.283 1 97.06 76 VAL B N 1
ATOM 3328 C CA . VAL B 1 76 ? 10.469 -37.688 -3.037 1 97.06 76 VAL B CA 1
ATOM 3329 C C . VAL B 1 76 ? 11.156 -39.031 -3.379 1 97.06 76 VAL B C 1
ATOM 3331 O O . VAL B 1 76 ? 10.797 -40.062 -2.842 1 97.06 76 VAL B O 1
ATOM 3334 N N . LEU B 1 77 ? 12.117 -38.969 -4.293 1 95.38 77 LEU B N 1
ATOM 3335 C CA . LEU B 1 77 ? 12.938 -40.125 -4.605 1 95.38 77 LEU B CA 1
ATOM 3336 C C . LEU B 1 77 ? 14.188 -40.188 -3.729 1 95.38 77 LEU B C 1
ATOM 3338 O O . LEU B 1 77 ? 14.445 -41.156 -3.049 1 95.38 77 LEU B O 1
ATOM 3342 N N . GLN B 1 78 ? 14.922 -39.125 -3.799 1 95.19 78 GLN B N 1
ATOM 3343 C CA . GLN B 1 78 ? 16.141 -38.938 -3.012 1 95.19 78 GLN B CA 1
ATOM 3344 C C . GLN B 1 78 ? 16.203 -37.562 -2.385 1 95.19 78 GLN B C 1
ATOM 3346 O O . GLN B 1 78 ? 16.438 -36.562 -3.078 1 95.19 78 GLN B O 1
ATOM 3351 N N . PRO B 1 79 ? 16 -37.5 -1.058 1 94.75 79 PRO B N 1
ATOM 3352 C CA . PRO B 1 79 ? 16.125 -36.188 -0.4 1 94.75 79 PRO B CA 1
ATOM 3353 C C . PRO B 1 79 ? 17.531 -35.625 -0.472 1 94.75 79 PRO B C 1
ATOM 3355 O O . PRO B 1 79 ? 18.5 -36.375 -0.625 1 94.75 79 PRO B O 1
ATOM 3358 N N . ALA B 1 80 ? 17.562 -34.281 -0.378 1 91.88 80 ALA B N 1
ATOM 3359 C CA . ALA B 1 80 ? 18.875 -33.656 -0.242 1 91.88 80 ALA B CA 1
ATOM 3360 C C . ALA B 1 80 ? 19.625 -34.188 0.979 1 91.88 80 ALA B C 1
ATOM 3362 O O . ALA B 1 80 ? 19.016 -34.438 2.025 1 91.88 80 ALA B O 1
ATOM 3363 N N . PRO B 1 81 ? 20.922 -34.312 0.827 1 92 81 PRO B N 1
ATOM 3364 C CA . PRO B 1 81 ? 21.688 -34.812 1.973 1 92 81 PRO B CA 1
ATOM 3365 C C . PRO B 1 81 ? 21.516 -33.938 3.217 1 92 81 PRO B C 1
ATOM 3367 O O . PRO B 1 81 ? 21.703 -34.406 4.34 1 92 81 PRO B O 1
ATOM 3370 N N . ASP B 1 82 ? 21.172 -32.719 3.029 1 91.12 82 ASP B N 1
ATOM 3371 C CA . ASP B 1 82 ? 21.031 -31.812 4.164 1 91.12 82 ASP B CA 1
ATOM 3372 C C . ASP B 1 82 ? 19.562 -31.578 4.512 1 91.12 82 ASP B C 1
ATOM 3374 O O . ASP B 1 82 ? 19.234 -30.656 5.258 1 91.12 82 ASP B O 1
ATOM 3378 N N . ALA B 1 83 ? 18.719 -32.344 3.9 1 91.81 83 ALA B N 1
ATOM 3379 C CA . ALA B 1 83 ? 17.312 -32.312 4.289 1 91.81 83 ALA B CA 1
ATOM 3380 C C . ALA B 1 83 ? 17.078 -33.094 5.574 1 91.81 83 ALA B C 1
ATOM 3382 O O . ALA B 1 83 ? 17.594 -34.219 5.738 1 91.81 83 ALA B O 1
ATOM 3383 N N . VAL B 1 84 ? 16.297 -32.531 6.508 1 91.69 84 VAL B N 1
ATOM 3384 C CA . VAL B 1 84 ? 16.125 -33.188 7.805 1 91.69 84 VAL B CA 1
ATOM 3385 C C . VAL B 1 84 ? 14.688 -33.688 7.945 1 91.69 84 VAL B C 1
ATOM 3387 O O . VAL B 1 84 ? 14.406 -34.531 8.805 1 91.69 84 VAL B O 1
ATOM 3390 N N . SER B 1 85 ? 13.844 -33.25 7.137 1 92.69 85 SER B N 1
ATOM 3391 C CA . SER B 1 85 ? 12.445 -33.594 7.344 1 92.69 85 SER B CA 1
ATOM 3392 C C . SER B 1 85 ? 11.883 -34.344 6.156 1 92.69 85 SER B C 1
ATOM 3394 O O . SER B 1 85 ? 10.984 -35.188 6.316 1 92.69 85 SER B O 1
ATOM 3396 N N . LEU B 1 86 ? 12.359 -34.156 4.961 1 95.75 86 LEU B N 1
ATOM 3397 C CA . LEU B 1 86 ? 11.875 -34.875 3.773 1 95.75 86 LEU B CA 1
ATOM 3398 C C . LEU B 1 86 ? 12.328 -36.312 3.771 1 95.75 86 LEU B C 1
ATOM 3400 O O . LEU B 1 86 ? 13.469 -36.625 4.133 1 95.75 86 LEU B O 1
ATOM 3404 N N . GLN B 1 87 ? 11.398 -37.219 3.338 1 95.75 87 GLN B N 1
ATOM 3405 C CA . GLN B 1 87 ? 11.688 -38.656 3.299 1 95.75 87 GLN B CA 1
ATOM 3406 C C . GLN B 1 87 ? 11.391 -39.219 1.919 1 95.75 87 GLN B C 1
ATOM 3408 O O . GLN B 1 87 ? 10.492 -38.75 1.219 1 95.75 87 GLN B O 1
ATOM 3413 N N . PRO B 1 88 ? 12.18 -40.312 1.617 1 96.19 88 PRO B N 1
ATOM 3414 C CA . PRO B 1 88 ? 11.836 -41 0.375 1 96.19 88 PRO B CA 1
ATOM 3415 C C . PRO B 1 88 ? 10.391 -41.5 0.362 1 96.19 88 PRO B C 1
ATOM 3417 O O . PRO B 1 88 ? 9.906 -42 1.375 1 96.19 88 PRO B O 1
ATOM 3420 N N . GLY B 1 89 ? 9.727 -41.25 -0.757 1 97.25 89 GLY B N 1
ATOM 3421 C CA . GLY B 1 89 ? 8.359 -41.719 -0.902 1 97.25 89 GLY B CA 1
ATOM 3422 C C . GLY B 1 89 ? 7.324 -40.688 -0.508 1 97.25 89 GLY B C 1
ATOM 3423 O O . GLY B 1 89 ? 6.145 -40.844 -0.83 1 97.25 89 GLY B O 1
ATOM 3424 N N . GLN B 1 90 ? 7.758 -39.656 0.1 1 97.81 90 GLN B N 1
ATOM 3425 C CA . GLN B 1 90 ? 6.848 -38.656 0.606 1 97.81 90 GLN B CA 1
ATOM 3426 C C . GLN B 1 90 ? 6.211 -37.844 -0.537 1 97.81 90 GLN B C 1
ATOM 3428 O O . GLN B 1 90 ? 6.887 -37.5 -1.507 1 97.81 90 GLN B O 1
ATOM 3433 N N . LEU B 1 91 ? 4.887 -37.625 -0.427 1 98.56 91 LEU B N 1
ATOM 3434 C CA . LEU B 1 91 ? 4.18 -36.781 -1.391 1 98.56 91 LEU B CA 1
ATOM 3435 C C . LEU B 1 91 ? 4.469 -35.312 -1.14 1 98.56 91 LEU B C 1
ATOM 3437 O O . LEU B 1 91 ? 4.426 -34.844 0.004 1 98.56 91 LEU B O 1
ATOM 3441 N N . VAL B 1 92 ? 4.789 -34.562 -2.199 1 98.75 92 VAL B N 1
ATOM 3442 C CA . VAL B 1 92 ? 5.121 -33.156 -2.031 1 98.75 92 VAL B CA 1
ATOM 3443 C C . VAL B 1 92 ? 4.5 -32.344 -3.164 1 98.75 92 VAL B C 1
ATOM 3445 O O . VAL B 1 92 ? 4.258 -32.844 -4.254 1 98.75 92 VAL B O 1
ATOM 3448 N N . LEU B 1 93 ? 4.137 -31.125 -2.918 1 98.81 93 LEU B N 1
ATOM 3449 C CA . LEU B 1 93 ? 3.943 -30.094 -3.924 1 98.81 93 LEU B CA 1
ATOM 3450 C C . LEU B 1 93 ? 5.262 -29.391 -4.246 1 98.81 93 LEU B C 1
ATOM 3452 O O . LEU B 1 93 ? 5.969 -28.953 -3.34 1 98.81 93 LEU B O 1
ATOM 3456 N N . VAL B 1 94 ? 5.637 -29.359 -5.465 1 98.5 94 VAL B N 1
ATOM 3457 C CA . VAL B 1 94 ? 6.785 -28.562 -5.902 1 98.5 94 VAL B CA 1
ATOM 3458 C C . VAL B 1 94 ? 6.305 -27.266 -6.535 1 98.5 94 VAL B C 1
ATOM 3460 O O . VAL B 1 94 ? 5.648 -27.281 -7.578 1 98.5 94 VAL B O 1
ATOM 3463 N N . ASP B 1 95 ? 6.613 -26.141 -5.91 1 97.56 95 ASP B N 1
ATOM 3464 C CA . ASP B 1 95 ? 6.219 -24.859 -6.488 1 97.56 95 ASP B CA 1
ATOM 3465 C C . ASP B 1 95 ? 7.383 -24.203 -7.227 1 97.56 95 ASP B C 1
ATOM 3467 O O . ASP B 1 95 ? 8.508 -24.703 -7.188 1 97.56 95 ASP B O 1
ATOM 3471 N N . SER B 1 96 ? 7.094 -23.141 -7.91 1 96.06 96 SER B N 1
ATOM 3472 C CA . SER B 1 96 ? 8.07 -22.609 -8.859 1 96.06 96 SER B CA 1
ATOM 3473 C C . SER B 1 96 ? 8.758 -21.359 -8.32 1 96.06 96 SER B C 1
ATOM 3475 O O . SER B 1 96 ? 9.727 -20.875 -8.906 1 96.06 96 SER B O 1
ATOM 3477 N N . TYR B 1 97 ? 8.281 -20.797 -7.281 1 97.25 97 TYR B N 1
ATOM 3478 C CA . TYR B 1 97 ? 8.836 -19.531 -6.82 1 97.25 97 TYR B CA 1
ATOM 3479 C C . TYR B 1 97 ? 10.102 -19.75 -6 1 97.25 97 TYR B C 1
ATOM 3481 O O . TYR B 1 97 ? 10.031 -19.938 -4.781 1 97.25 97 TYR B O 1
ATOM 3489 N N . VAL B 1 98 ? 11.281 -19.672 -6.648 1 96.56 98 VAL B N 1
ATOM 3490 C CA . VAL B 1 98 ? 12.562 -20.062 -6.066 1 96.56 98 VAL B CA 1
ATOM 3491 C C . VAL B 1 98 ? 13.375 -18.812 -5.715 1 96.56 98 VAL B C 1
ATOM 3493 O O . VAL B 1 98 ? 13.594 -17.938 -6.562 1 96.56 98 VAL B O 1
ATOM 3496 N N . ALA B 1 99 ? 13.773 -18.75 -4.512 1 94.25 99 ALA B N 1
ATOM 3497 C CA . ALA B 1 99 ? 14.625 -17.641 -4.059 1 94.25 99 ALA B CA 1
ATOM 3498 C C . ALA B 1 99 ? 16.094 -18.078 -4.008 1 94.25 99 ALA B C 1
ATOM 3500 O O . ALA B 1 99 ? 16.391 -19.219 -3.645 1 94.25 99 ALA B O 1
ATOM 3501 N N . ALA B 1 100 ? 16.969 -17.125 -4.359 1 93.56 100 ALA B N 1
ATOM 3502 C CA . ALA B 1 100 ? 18.375 -17.359 -4.059 1 93.56 100 ALA B CA 1
ATOM 3503 C C . ALA B 1 100 ? 18.594 -17.484 -2.555 1 93.56 100 ALA B C 1
ATOM 3505 O O . ALA B 1 100 ? 18.062 -16.703 -1.771 1 93.56 100 ALA B O 1
ATOM 3506 N N . ARG B 1 101 ? 19.422 -18.422 -2.195 1 90.38 101 ARG B N 1
ATOM 3507 C CA . ARG B 1 101 ? 19.578 -18.75 -0.778 1 90.38 101 ARG B CA 1
ATOM 3508 C C . ARG B 1 101 ? 20.359 -17.656 -0.055 1 90.38 101 ARG B C 1
ATOM 3510 O O . ARG B 1 101 ? 20.156 -17.422 1.138 1 90.38 101 ARG B O 1
ATOM 3517 N N . ASP B 1 102 ? 21.266 -16.922 -0.763 1 90.38 102 ASP B N 1
ATOM 3518 C CA . ASP B 1 102 ? 22.078 -15.898 -0.112 1 90.38 102 ASP B CA 1
ATOM 3519 C C . ASP B 1 102 ? 21.469 -14.516 -0.33 1 90.38 102 ASP B C 1
ATOM 3521 O O . ASP B 1 102 ? 21.953 -13.531 0.245 1 90.38 102 ASP B O 1
ATOM 3525 N N . ASP B 1 103 ? 20.422 -14.422 -1.186 1 90 103 ASP B N 1
ATOM 3526 C CA . ASP B 1 103 ? 19.734 -13.156 -1.431 1 90 103 ASP B CA 1
ATOM 3527 C C . ASP B 1 103 ? 18.25 -13.375 -1.685 1 90 103 ASP B C 1
ATOM 3529 O O . ASP B 1 103 ? 17.828 -13.57 -2.826 1 90 103 ASP B O 1
ATOM 3533 N N . PRO B 1 104 ? 17.422 -13.18 -0.688 1 86.81 104 PRO B N 1
ATOM 3534 C CA . PRO B 1 104 ? 16 -13.516 -0.791 1 86.81 104 PRO B CA 1
ATOM 3535 C C . PRO B 1 104 ? 15.234 -12.547 -1.688 1 86.81 104 PRO B C 1
ATOM 3537 O O . PRO B 1 104 ? 14.062 -12.781 -1.996 1 86.81 104 PRO B O 1
ATOM 3540 N N . ASP B 1 105 ? 15.883 -11.539 -2.203 1 86.38 105 ASP B N 1
ATOM 3541 C CA . ASP B 1 105 ? 15.234 -10.609 -3.125 1 86.38 105 ASP B CA 1
ATOM 3542 C C . ASP B 1 105 ? 15.359 -11.102 -4.566 1 86.38 105 ASP B C 1
ATOM 3544 O O . ASP B 1 105 ? 14.688 -10.578 -5.461 1 86.38 105 ASP B O 1
ATOM 3548 N N . VAL B 1 106 ? 16.203 -12.086 -4.762 1 90.81 106 VAL B N 1
ATOM 3549 C CA . VAL B 1 106 ? 16.406 -12.641 -6.094 1 90.81 106 VAL B CA 1
ATOM 3550 C C . VAL B 1 106 ? 15.586 -13.93 -6.246 1 90.81 106 VAL B C 1
ATOM 3552 O O . VAL B 1 106 ? 15.914 -14.953 -5.645 1 90.81 106 VAL B O 1
ATOM 3555 N N . HIS B 1 107 ? 14.508 -13.805 -7.027 1 94.81 107 HIS B N 1
ATOM 3556 C CA . HIS B 1 107 ? 13.625 -14.938 -7.246 1 94.81 107 HIS B CA 1
ATOM 3557 C C . HIS B 1 107 ? 13.516 -15.273 -8.734 1 94.81 107 HIS B C 1
ATOM 3559 O O . HIS B 1 107 ? 13.547 -14.375 -9.578 1 94.81 107 HIS B O 1
ATOM 3565 N N . ILE B 1 108 ? 13.398 -16.5 -9.008 1 96 108 ILE B N 1
ATOM 3566 C CA . ILE B 1 108 ? 13.055 -16.969 -10.352 1 96 108 ILE B CA 1
ATOM 3567 C C . ILE B 1 108 ? 11.797 -17.828 -10.281 1 96 108 ILE B C 1
ATOM 3569 O O . ILE B 1 108 ? 11.328 -18.172 -9.195 1 96 108 ILE B O 1
ATOM 3573 N N . LEU B 1 109 ? 11.203 -18.094 -11.406 1 96.94 109 LEU B N 1
ATOM 3574 C CA . LEU B 1 109 ? 10.172 -19.109 -11.539 1 96.94 109 LEU B CA 1
ATOM 3575 C C . LEU B 1 109 ? 10.719 -20.359 -12.234 1 96.94 109 LEU B C 1
ATOM 3577 O O . LEU B 1 109 ? 10.969 -20.328 -13.438 1 96.94 109 LEU B O 1
ATOM 3581 N N . LEU B 1 110 ? 10.836 -21.375 -11.453 1 96.56 110 LEU B N 1
ATOM 3582 C CA . LEU B 1 110 ? 11.359 -22.625 -11.969 1 96.56 110 LEU B CA 1
ATOM 3583 C C . LEU B 1 110 ? 10.586 -23.078 -13.211 1 96.56 110 LEU B C 1
ATOM 3585 O O . LEU B 1 110 ? 9.352 -23.109 -13.203 1 96.56 110 LEU B O 1
ATOM 3589 N N . GLY B 1 111 ? 11.352 -23.312 -14.32 1 96.25 111 GLY B N 1
ATOM 3590 C CA . GLY B 1 111 ? 10.75 -23.844 -15.531 1 96.25 111 GLY B CA 1
ATOM 3591 C C . GLY B 1 111 ? 9.883 -22.844 -16.266 1 96.25 111 GLY B C 1
ATOM 3592 O O . GLY B 1 111 ? 9.078 -23.219 -17.125 1 96.25 111 GLY B O 1
ATOM 3593 N N . LEU B 1 112 ? 10.055 -21.516 -15.93 1 95.81 112 LEU B N 1
ATOM 3594 C CA . LEU B 1 112 ? 9.109 -20.578 -16.516 1 95.81 112 LEU B CA 1
ATOM 3595 C C . LEU B 1 112 ? 9.789 -19.234 -16.797 1 95.81 112 LEU B C 1
ATOM 3597 O O . LEU B 1 112 ? 9.703 -18.719 -17.922 1 95.81 112 LEU B O 1
ATOM 3601 N N . HIS B 1 113 ? 10.484 -18.609 -15.82 1 95.06 113 HIS B N 1
ATOM 3602 C CA . HIS B 1 113 ? 10.961 -17.25 -15.992 1 95.06 113 HIS B CA 1
ATOM 3603 C C . HIS B 1 113 ? 12.281 -17.031 -15.266 1 95.06 113 HIS B C 1
ATOM 3605 O O . HIS B 1 113 ? 12.375 -17.25 -14.062 1 95.06 113 HIS B O 1
ATOM 3611 N N . ASP B 1 114 ? 13.25 -16.438 -15.992 1 94.88 114 ASP B N 1
ATOM 3612 C CA . ASP B 1 114 ? 14.602 -16.328 -15.438 1 94.88 114 ASP B CA 1
ATOM 3613 C C . ASP B 1 114 ? 14.844 -14.945 -14.859 1 94.88 114 ASP B C 1
ATOM 3615 O O . ASP B 1 114 ? 15.961 -14.617 -14.461 1 94.88 114 ASP B O 1
ATOM 3619 N N . GLY B 1 115 ? 13.828 -14.094 -14.859 1 90.94 115 GLY B N 1
ATOM 3620 C CA . GLY B 1 115 ? 13.906 -12.82 -14.156 1 90.94 115 GLY B CA 1
ATOM 3621 C C . GLY B 1 115 ? 14.562 -11.727 -14.969 1 90.94 115 GLY B C 1
ATOM 3622 O O . GLY B 1 115 ? 14.844 -11.906 -16.156 1 90.94 115 GLY B O 1
ATOM 3623 N N . ALA B 1 116 ? 14.844 -10.586 -14.273 1 86.81 116 ALA B N 1
ATOM 3624 C CA . ALA B 1 116 ? 15.195 -9.367 -15.008 1 86.81 116 ALA B CA 1
ATOM 3625 C C . ALA B 1 116 ? 16.688 -9.07 -14.883 1 86.81 116 ALA B C 1
ATOM 3627 O O . ALA B 1 116 ? 17.297 -8.523 -15.812 1 86.81 116 ALA B O 1
ATOM 3628 N N . THR B 1 117 ? 17.312 -9.383 -13.852 1 89.75 117 THR B N 1
ATOM 3629 C CA . THR B 1 117 ? 18.672 -8.953 -13.586 1 89.75 117 THR B CA 1
ATOM 3630 C C . THR B 1 117 ? 19.672 -10.07 -13.875 1 89.75 117 THR B C 1
ATOM 3632 O O . THR B 1 117 ? 19.281 -11.234 -13.992 1 89.75 117 THR B O 1
ATOM 3635 N N . PRO B 1 118 ? 20.969 -9.75 -13.922 1 92.94 118 PRO B N 1
ATOM 3636 C CA . PRO B 1 118 ? 21.984 -10.781 -14.133 1 92.94 118 PRO B CA 1
ATOM 3637 C C . PRO B 1 118 ? 21.984 -11.844 -13.031 1 92.94 118 PRO B C 1
ATOM 3639 O O . PRO B 1 118 ? 22.25 -13.016 -13.305 1 92.94 118 PRO B O 1
ATOM 3642 N N . GLN B 1 119 ? 21.672 -11.422 -11.844 1 92.81 119 GLN B N 1
ATOM 3643 C CA . GLN B 1 119 ? 21.641 -12.359 -10.727 1 92.81 119 GLN B CA 1
ATOM 3644 C C . GLN B 1 119 ? 20.531 -13.383 -10.898 1 92.81 119 GLN B C 1
ATOM 3646 O O . GLN B 1 119 ? 20.719 -14.57 -10.625 1 92.81 119 GLN B O 1
ATOM 3651 N N . HIS B 1 120 ? 19.406 -12.953 -11.383 1 94.44 120 HIS B N 1
ATOM 3652 C CA . HIS B 1 120 ? 18.312 -13.859 -11.68 1 94.44 120 HIS B CA 1
ATOM 3653 C C . HIS B 1 120 ? 18.703 -14.875 -12.75 1 94.44 120 HIS B C 1
ATOM 3655 O O . HIS B 1 120 ? 18.5 -16.078 -12.578 1 94.44 120 HIS B O 1
ATOM 3661 N N . LYS B 1 121 ? 19.281 -14.312 -13.773 1 95.44 121 LYS B N 1
ATOM 3662 C CA . LYS B 1 121 ? 19.656 -15.133 -14.922 1 95.44 121 LYS B CA 1
ATOM 3663 C C . LYS B 1 121 ? 20.703 -16.172 -14.531 1 95.44 121 LYS B C 1
ATOM 3665 O O . LYS B 1 121 ? 20.641 -17.312 -15 1 95.44 121 LYS B O 1
ATOM 3670 N N . GLU B 1 122 ? 21.594 -15.766 -13.742 1 94.88 122 GLU B N 1
ATOM 3671 C CA . GLU B 1 122 ? 22.609 -16.688 -13.25 1 94.88 122 GLU B CA 1
ATOM 3672 C C . GLU B 1 122 ? 21.984 -17.797 -12.414 1 94.88 122 GLU B C 1
ATOM 3674 O O . GLU B 1 122 ? 22.344 -18.969 -12.578 1 94.88 122 GLU B O 1
ATOM 3679 N N . LEU B 1 123 ? 21.047 -17.469 -11.547 1 94 123 LEU B N 1
ATOM 3680 C CA . LEU B 1 123 ? 20.375 -18.453 -10.703 1 94 123 LEU B CA 1
ATOM 3681 C C . LEU B 1 123 ? 19.625 -19.469 -11.555 1 94 123 LEU B C 1
ATOM 3683 O O . LEU B 1 123 ? 19.719 -20.672 -11.305 1 94 123 LEU B O 1
ATOM 3687 N N . PHE B 1 124 ? 18.969 -19 -12.578 1 95.44 124 PHE B N 1
ATOM 3688 C CA . PHE B 1 124 ? 18.188 -19.875 -13.453 1 95.44 124 PHE B CA 1
ATOM 3689 C C . PHE B 1 124 ? 19.109 -20.734 -14.305 1 95.44 124 PHE B C 1
ATOM 3691 O O . PHE B 1 124 ? 19.016 -21.969 -14.289 1 95.44 124 PHE B O 1
ATOM 3698 N N . ARG B 1 125 ? 20.031 -20.172 -14.961 1 92.56 125 ARG B N 1
ATOM 3699 C CA . ARG B 1 125 ? 20.891 -20.828 -15.938 1 92.56 125 ARG B CA 1
ATOM 3700 C C . ARG B 1 125 ? 21.828 -21.828 -15.25 1 92.56 125 ARG B C 1
ATOM 3702 O O . ARG B 1 125 ? 22 -22.953 -15.727 1 92.56 125 ARG B O 1
ATOM 3709 N N . ASP B 1 126 ? 22.391 -21.422 -14.172 1 91.56 126 ASP B N 1
ATOM 3710 C CA . ASP B 1 126 ? 23.516 -22.172 -13.633 1 91.56 126 ASP B CA 1
ATOM 3711 C C . ASP B 1 126 ? 23.062 -23.109 -12.516 1 91.56 126 ASP B C 1
ATOM 3713 O O . ASP B 1 126 ? 23.75 -24.078 -12.203 1 91.56 126 ASP B O 1
ATOM 3717 N N . VAL B 1 127 ? 21.891 -22.781 -11.93 1 90.19 127 VAL B N 1
ATOM 3718 C CA . VAL B 1 127 ? 21.562 -23.547 -10.734 1 90.19 127 VAL B CA 1
ATOM 3719 C C . VAL B 1 127 ? 20.297 -24.359 -10.977 1 90.19 127 VAL B C 1
ATOM 3721 O O . VAL B 1 127 ? 20.25 -25.562 -10.703 1 90.19 127 VAL B O 1
ATOM 3724 N N . TRP B 1 128 ? 19.266 -23.734 -11.492 1 92.94 128 TRP B N 1
ATOM 3725 C CA . TRP B 1 128 ? 17.984 -24.391 -11.688 1 92.94 128 TRP B CA 1
ATOM 3726 C C . TRP B 1 128 ? 17.516 -24.25 -13.133 1 92.94 128 TRP B C 1
ATOM 3728 O O . TRP B 1 128 ? 16.438 -23.703 -13.391 1 92.94 128 TRP B O 1
ATOM 3738 N N . PRO B 1 129 ? 18.172 -24.891 -14.031 1 89.25 129 PRO B N 1
ATOM 3739 C CA . PRO B 1 129 ? 17.938 -24.609 -15.445 1 89.25 129 PRO B CA 1
ATOM 3740 C C . PRO B 1 129 ? 16.703 -25.344 -15.984 1 89.25 129 PRO B C 1
ATOM 3742 O O . PRO B 1 129 ? 16.234 -25.047 -17.094 1 89.25 129 PRO B O 1
ATOM 3745 N N . HIS B 1 130 ? 16.141 -26.344 -15.242 1 91.19 130 HIS B N 1
ATOM 3746 C CA . HIS B 1 130 ? 15.102 -27.172 -15.836 1 91.19 130 HIS B CA 1
ATOM 3747 C C . HIS B 1 130 ? 13.875 -27.234 -14.93 1 91.19 130 HIS B C 1
ATOM 3749 O O . HIS B 1 130 ? 13.992 -27.25 -13.703 1 91.19 130 HIS B O 1
ATOM 3755 N N . GLY B 1 131 ? 12.719 -27.328 -15.641 1 96.25 131 GLY B N 1
ATOM 3756 C CA . GLY B 1 131 ? 11.445 -27.391 -14.945 1 96.25 131 GLY B CA 1
ATOM 3757 C C . GLY B 1 131 ? 10.953 -28.812 -14.734 1 96.25 131 GLY B C 1
ATOM 3758 O O . GLY B 1 131 ? 11.75 -29.719 -14.492 1 96.25 131 GLY B O 1
ATOM 3759 N N . LEU B 1 132 ? 9.68 -29 -14.805 1 97.5 132 LEU B N 1
ATOM 3760 C CA . LEU B 1 132 ? 9.086 -30.188 -14.203 1 97.5 132 LEU B CA 1
ATOM 3761 C C . LEU B 1 132 ? 8.359 -31.031 -15.25 1 97.5 132 LEU B C 1
ATOM 3763 O O . LEU B 1 132 ? 7.699 -32 -14.914 1 97.5 132 LEU B O 1
ATOM 3767 N N . TRP B 1 133 ? 8.43 -30.656 -16.516 1 97.94 133 TRP B N 1
ATOM 3768 C CA . TRP B 1 133 ? 7.871 -31.516 -17.562 1 97.94 133 TRP B CA 1
ATOM 3769 C C . TRP B 1 133 ? 8.805 -32.688 -17.844 1 97.94 133 TRP B C 1
ATOM 3771 O O . TRP B 1 133 ? 9.258 -32.875 -18.984 1 97.94 133 TRP B O 1
ATOM 3781 N N . LYS B 1 134 ? 9.023 -33.531 -16.906 1 95.69 134 LYS B N 1
ATOM 3782 C CA . LYS B 1 134 ? 9.867 -34.719 -16.906 1 95.69 134 LYS B CA 1
ATOM 3783 C C . LYS B 1 134 ? 9.406 -35.719 -15.852 1 95.69 134 LYS B C 1
ATOM 3785 O O . LYS B 1 134 ? 8.594 -35.375 -14.984 1 95.69 134 LYS B O 1
ATOM 3790 N N . ALA B 1 135 ? 9.898 -36.906 -15.961 1 96.12 135 ALA B N 1
ATOM 3791 C CA . ALA B 1 135 ? 9.461 -37.969 -15.055 1 96.12 135 ALA B CA 1
ATOM 3792 C C . ALA B 1 135 ? 10.172 -37.844 -13.703 1 96.12 135 ALA B C 1
ATOM 3794 O O . ALA B 1 135 ? 9.57 -38.125 -12.656 1 96.12 135 ALA B O 1
ATOM 3795 N N . ALA B 1 136 ? 11.438 -37.5 -13.688 1 95.31 136 ALA B N 1
ATOM 3796 C CA . ALA B 1 136 ? 12.211 -37.219 -12.484 1 95.31 136 ALA B CA 1
ATOM 3797 C C . ALA B 1 136 ? 12.883 -35.844 -12.578 1 95.31 136 ALA B C 1
ATOM 3799 O O . ALA B 1 136 ? 13.375 -35.469 -13.641 1 95.31 136 ALA B O 1
ATOM 3800 N N . ALA B 1 137 ? 12.898 -35.156 -11.453 1 94.81 137 ALA B N 1
ATOM 3801 C CA . ALA B 1 137 ? 13.422 -33.812 -11.5 1 94.81 137 ALA B CA 1
ATOM 3802 C C . ALA B 1 137 ? 14.227 -33.5 -10.25 1 94.81 137 ALA B C 1
ATOM 3804 O O . ALA B 1 137 ? 13.914 -33.969 -9.156 1 94.81 137 ALA B O 1
ATOM 3805 N N . SER B 1 138 ? 15.258 -32.719 -10.453 1 94.81 138 SER B N 1
ATOM 3806 C CA . SER B 1 138 ? 15.977 -32.062 -9.352 1 94.81 138 SER B CA 1
ATOM 3807 C C . SER B 1 138 ? 15.367 -30.719 -8.992 1 94.81 138 SER B C 1
ATOM 3809 O O . SER B 1 138 ? 15.203 -29.859 -9.859 1 94.81 138 SER B O 1
ATOM 3811 N N . VAL B 1 139 ? 15 -30.516 -7.738 1 96.31 139 VAL B N 1
ATOM 3812 C CA . VAL B 1 139 ? 14.336 -29.281 -7.328 1 96.31 139 VAL B CA 1
ATOM 3813 C C . VAL B 1 139 ? 14.93 -28.797 -6.012 1 96.31 139 VAL B C 1
ATOM 3815 O O . VAL B 1 139 ? 15.523 -29.562 -5.262 1 96.31 139 VAL B O 1
ATOM 3818 N N . PRO B 1 140 ? 14.844 -27.438 -5.742 1 95.81 140 PRO B N 1
ATOM 3819 C CA . PRO B 1 140 ? 15.297 -26.969 -4.438 1 95.81 140 PRO B CA 1
ATOM 3820 C C . PRO B 1 140 ? 14.523 -27.578 -3.275 1 95.81 140 PRO B C 1
ATOM 3822 O O . PRO B 1 140 ? 13.297 -27.688 -3.332 1 95.81 140 PRO B O 1
ATOM 3825 N N . VAL B 1 141 ? 15.211 -27.859 -2.219 1 95.5 141 VAL B N 1
ATOM 3826 C CA . VAL B 1 141 ? 14.609 -28.516 -1.068 1 95.5 141 VAL B CA 1
ATOM 3827 C C . VAL B 1 141 ? 13.508 -27.641 -0.478 1 95.5 141 VAL B C 1
ATOM 3829 O O . VAL B 1 141 ? 12.477 -28.141 -0.023 1 95.5 141 VAL B O 1
ATOM 3832 N N . GLU B 1 142 ? 13.688 -26.297 -0.496 1 94.75 142 GLU B N 1
ATOM 3833 C CA . GLU B 1 142 ? 12.75 -25.359 0.126 1 94.75 142 GLU B CA 1
ATOM 3834 C C . GLU B 1 142 ? 11.477 -25.219 -0.707 1 94.75 142 GLU B C 1
ATOM 3836 O O . GLU B 1 142 ? 10.477 -24.688 -0.23 1 94.75 142 GLU B O 1
ATOM 3841 N N . ASN B 1 143 ? 11.508 -25.734 -1.947 1 97.19 143 ASN B N 1
ATOM 3842 C CA . ASN B 1 143 ? 10.336 -25.641 -2.811 1 97.19 143 ASN B CA 1
ATOM 3843 C C . ASN B 1 143 ? 9.57 -26.953 -2.854 1 97.19 143 ASN B C 1
ATOM 3845 O O . ASN B 1 143 ? 8.625 -27.109 -3.637 1 97.19 143 ASN B O 1
ATOM 3849 N N . CYS B 1 144 ? 10 -27.906 -2.049 1 97.31 144 CYS B N 1
ATOM 3850 C CA . CYS B 1 144 ? 9.273 -29.156 -1.841 1 97.31 144 CYS B CA 1
ATOM 3851 C C . CYS B 1 144 ? 8.406 -29.078 -0.591 1 97.31 144 CYS B C 1
ATOM 3853 O O . CYS B 1 144 ? 8.914 -29.141 0.529 1 97.31 144 CYS B O 1
ATOM 3855 N N . HIS B 1 145 ? 7.133 -29.031 -0.784 1 98.44 145 HIS B N 1
ATOM 3856 C CA . HIS B 1 145 ? 6.219 -28.891 0.344 1 98.44 145 HIS B CA 1
ATOM 3857 C C . HIS B 1 145 ? 5.52 -30.219 0.65 1 98.44 145 HIS B C 1
ATOM 3859 O O . HIS B 1 145 ? 4.754 -30.719 -0.172 1 98.44 145 HIS B O 1
ATOM 3865 N N . PRO B 1 146 ? 5.734 -30.688 1.823 1 98 146 PRO B N 1
ATOM 3866 C CA . PRO B 1 146 ? 5.121 -31.969 2.162 1 98 146 PRO B CA 1
ATOM 3867 C C . PRO B 1 146 ? 3.596 -31.906 2.203 1 98 146 PRO B C 1
ATOM 3869 O O . PRO B 1 146 ? 3.031 -30.891 2.637 1 98 146 PRO B O 1
ATOM 3872 N N . LEU B 1 147 ? 2.986 -33 1.752 1 98.62 147 LEU B N 1
ATOM 3873 C CA . LEU B 1 147 ? 1.537 -33.156 1.777 1 98.62 147 LEU B CA 1
ATOM 3874 C C . LEU B 1 147 ? 1.135 -34.344 2.639 1 98.62 147 LEU B C 1
ATOM 3876 O O . LEU B 1 147 ? 1.795 -35.375 2.611 1 98.62 147 LEU B O 1
ATOM 3880 N N . ASP B 1 148 ? 0.115 -34.219 3.398 1 98.25 148 ASP B N 1
ATOM 3881 C CA . ASP B 1 148 ? -0.463 -35.344 4.121 1 98.25 148 ASP B CA 1
ATOM 3882 C C . ASP B 1 148 ? -1.262 -36.25 3.182 1 98.25 148 ASP B C 1
ATOM 3884 O O . ASP B 1 148 ? -2.463 -36.031 2.992 1 98.25 148 ASP B O 1
ATOM 3888 N N . GLU B 1 149 ? -0.603 -37.188 2.67 1 97.62 149 GLU B N 1
ATOM 3889 C CA . GLU B 1 149 ? -1.181 -38.031 1.62 1 97.62 149 GLU B CA 1
ATOM 3890 C C . GLU B 1 149 ? -2.42 -38.75 2.121 1 97.62 149 GLU B C 1
ATOM 3892 O O . GLU B 1 149 ? -3.426 -38.844 1.415 1 97.62 149 GLU B O 1
ATOM 3897 N N . ASP B 1 150 ? -2.33 -39.25 3.285 1 97.56 150 ASP B N 1
ATOM 3898 C CA . ASP B 1 150 ? -3.461 -39.969 3.85 1 97.56 150 ASP B CA 1
ATOM 3899 C C . ASP B 1 150 ? -4.695 -39.094 3.957 1 97.56 150 ASP B C 1
ATOM 3901 O O . ASP B 1 150 ? -5.793 -39.469 3.568 1 97.56 150 ASP B O 1
ATOM 3905 N N . ARG B 1 151 ? -4.496 -37.906 4.488 1 97.38 151 ARG B N 1
ATOM 3906 C CA . ARG B 1 151 ? -5.59 -36.969 4.645 1 97.38 151 ARG B CA 1
ATOM 3907 C C . ARG B 1 151 ? -6.176 -36.562 3.291 1 97.38 151 ARG B C 1
ATOM 3909 O O . ARG B 1 151 ? -7.395 -36.5 3.127 1 97.38 151 ARG B O 1
ATOM 3916 N N . LEU B 1 152 ? -5.34 -36.375 2.359 1 97.81 152 LEU B N 1
ATOM 3917 C CA . LEU B 1 152 ? -5.773 -35.938 1.044 1 97.81 152 LEU B CA 1
ATOM 3918 C C . LEU B 1 152 ? -6.473 -37.031 0.281 1 97.81 152 LEU B C 1
ATOM 3920 O O . LEU B 1 152 ? -7.445 -36.812 -0.434 1 97.81 152 LEU B O 1
ATOM 3924 N N . CYS B 1 153 ? -5.98 -38.219 0.492 1 96.38 153 CYS B N 1
ATOM 3925 C CA . CYS B 1 153 ? -6.656 -39.375 -0.074 1 96.38 153 CYS B CA 1
ATOM 3926 C C . CYS B 1 153 ? -8.047 -39.531 0.533 1 96.38 153 CYS B C 1
ATOM 3928 O O . CYS B 1 153 ? -9 -39.844 -0.177 1 96.38 153 CYS B O 1
ATOM 3930 N N . ALA B 1 154 ? -8.109 -39.375 1.8 1 97.12 154 ALA B N 1
ATOM 3931 C CA . ALA B 1 154 ? -9.391 -39.469 2.486 1 97.12 154 ALA B CA 1
ATOM 3932 C C . ALA B 1 154 ? -10.383 -38.438 1.973 1 97.12 154 ALA B C 1
ATOM 3934 O O . ALA B 1 154 ? -11.594 -38.688 1.949 1 97.12 154 ALA B O 1
ATOM 3935 N N . LEU B 1 155 ? -9.906 -37.344 1.517 1 96.12 155 LEU B N 1
ATOM 3936 C CA . LEU B 1 155 ? -10.75 -36.281 0.979 1 96.12 155 LEU B CA 1
ATOM 3937 C C . LEU B 1 155 ? -11.078 -36.531 -0.488 1 96.12 155 LEU B C 1
ATOM 3939 O O . LEU B 1 155 ? -11.883 -35.812 -1.085 1 96.12 155 LEU B O 1
ATOM 3943 N N . GLY B 1 156 ? -10.375 -37.531 -1.055 1 96.25 156 GLY B N 1
ATOM 3944 C CA . GLY B 1 156 ? -10.727 -38 -2.389 1 96.25 156 GLY B CA 1
ATOM 3945 C C . GLY B 1 156 ? -10.023 -37.219 -3.49 1 96.25 156 GLY B C 1
ATOM 3946 O O . GLY B 1 156 ? -10.5 -37.188 -4.625 1 96.25 156 GLY B O 1
ATOM 3947 N N . TYR B 1 157 ? -8.969 -36.594 -3.232 1 97.25 157 TYR B N 1
ATOM 3948 C CA . TYR B 1 157 ? -8.305 -35.75 -4.234 1 97.25 157 TYR B CA 1
ATOM 3949 C C . TYR B 1 157 ? -7.309 -36.594 -5.047 1 97.25 157 TYR B C 1
ATOM 3951 O O . TYR B 1 157 ? -6.555 -37.375 -4.492 1 97.25 157 TYR B O 1
ATOM 3959 N N . SER B 1 158 ? -7.34 -36.406 -6.395 1 97.12 158 SER B N 1
ATOM 3960 C CA . SER B 1 158 ? -6.309 -36.969 -7.266 1 97.12 158 SER B CA 1
ATOM 3961 C C . SER B 1 158 ? -5.059 -36.094 -7.273 1 97.12 158 SER B C 1
ATOM 3963 O O . SER B 1 158 ? -5.098 -34.938 -6.828 1 97.12 158 SER B O 1
ATOM 3965 N N . TYR B 1 159 ? -3.949 -36.625 -7.773 1 97.25 159 TYR B N 1
ATOM 3966 C CA . TYR B 1 159 ? -2.725 -35.844 -7.902 1 97.25 159 TYR B CA 1
ATOM 3967 C C . TYR B 1 159 ? -2.939 -34.656 -8.82 1 97.25 159 TYR B C 1
ATOM 3969 O O . TYR B 1 159 ? -2.441 -33.562 -8.547 1 97.25 159 TYR B O 1
ATOM 3977 N N . ALA B 1 160 ? -3.689 -34.844 -9.859 1 96.88 160 ALA B N 1
ATOM 3978 C CA . ALA B 1 160 ? -3.982 -33.75 -10.797 1 96.88 160 ALA B CA 1
ATOM 3979 C C . ALA B 1 160 ? -4.766 -32.625 -10.117 1 96.88 160 ALA B C 1
ATOM 3981 O O . ALA B 1 160 ? -4.504 -31.453 -10.352 1 96.88 160 ALA B O 1
ATOM 3982 N N . GLU B 1 161 ? -5.703 -33 -9.305 1 97.25 161 GLU B N 1
ATOM 3983 C CA . GLU B 1 161 ? -6.492 -32 -8.578 1 97.25 161 GLU B CA 1
ATOM 3984 C C . GLU B 1 161 ? -5.633 -31.25 -7.57 1 97.25 161 GLU B C 1
ATOM 3986 O O . GLU B 1 161 ? -5.844 -30.047 -7.344 1 97.25 161 GLU B O 1
ATOM 3991 N N . LEU B 1 162 ? -4.637 -31.922 -7.008 1 97.88 162 LEU B N 1
ATOM 3992 C CA . LEU B 1 162 ? -3.771 -31.312 -6.004 1 97.88 162 LEU B CA 1
ATOM 3993 C C . LEU B 1 162 ? -2.912 -30.203 -6.617 1 97.88 162 LEU B C 1
ATOM 3995 O O . LEU B 1 162 ? -2.43 -29.328 -5.91 1 97.88 162 LEU B O 1
ATOM 3999 N N . LEU B 1 163 ? -2.75 -30.219 -7.922 1 97.31 163 LEU B N 1
ATOM 4000 C CA . LEU B 1 163 ? -1.972 -29.188 -8.594 1 97.31 163 LEU B CA 1
ATOM 4001 C C . LEU B 1 163 ? -2.639 -27.828 -8.445 1 97.31 163 LEU B C 1
ATOM 4003 O O . LEU B 1 163 ? -1.99 -26.797 -8.625 1 97.31 163 LEU B O 1
ATOM 4007 N N . TYR B 1 164 ? -3.918 -27.859 -8.125 1 97.5 164 TYR B N 1
ATOM 4008 C CA . TYR B 1 164 ? -4.652 -26.609 -7.926 1 97.5 164 TYR B CA 1
ATOM 4009 C C . TYR B 1 164 ? -4.07 -25.812 -6.762 1 97.5 164 TYR B C 1
ATOM 4011 O O . TYR B 1 164 ? -4.281 -24.609 -6.66 1 97.5 164 TYR B O 1
ATOM 4019 N N . LEU B 1 165 ? -3.268 -26.484 -5.891 1 98.12 165 LEU B N 1
ATOM 4020 C CA . LEU B 1 165 ? -2.617 -25.828 -4.758 1 98.12 165 LEU B CA 1
ATOM 4021 C C . LEU B 1 165 ? -1.73 -24.688 -5.23 1 98.12 165 LEU B C 1
ATOM 4023 O O . LEU B 1 165 ? -1.595 -23.672 -4.535 1 98.12 165 LEU B O 1
ATOM 4027 N N . ASN B 1 166 ? -1.174 -24.828 -6.371 1 96.62 166 ASN B N 1
ATOM 4028 C CA . ASN B 1 166 ? -0.324 -23.766 -6.902 1 96.62 166 ASN B CA 1
ATOM 4029 C C . ASN B 1 166 ? -1.128 -22.5 -7.211 1 96.62 166 ASN B C 1
ATOM 4031 O O . ASN B 1 166 ? -0.667 -21.391 -6.957 1 96.62 166 ASN B O 1
ATOM 4035 N N . ARG B 1 167 ? -2.295 -22.625 -7.777 1 96.88 167 ARG B N 1
ATOM 4036 C CA . ARG B 1 167 ? -3.17 -21.5 -8.062 1 96.88 167 ARG B CA 1
ATOM 4037 C C . ARG B 1 167 ? -3.643 -20.828 -6.77 1 96.88 167 ARG B C 1
ATOM 4039 O O . ARG B 1 167 ? -3.705 -19.609 -6.68 1 96.88 167 ARG B O 1
ATOM 4046 N N . LEU B 1 168 ? -3.945 -21.719 -5.805 1 98.19 168 LEU B N 1
ATOM 4047 C CA . LEU B 1 168 ? -4.379 -21.203 -4.512 1 98.19 168 LEU B CA 1
ATOM 4048 C C . LEU B 1 168 ? -3.254 -20.422 -3.828 1 98.19 168 LEU B C 1
ATOM 4050 O O . LEU B 1 168 ? -3.506 -19.438 -3.131 1 98.19 168 LEU B O 1
ATOM 4054 N N . ALA B 1 169 ? -2.002 -20.906 -4.016 1 98.31 169 ALA B N 1
ATOM 4055 C CA . ALA B 1 169 ? -0.872 -20.203 -3.408 1 98.31 169 ALA B CA 1
ATOM 4056 C C . ALA B 1 169 ? -0.741 -18.781 -3.963 1 98.31 169 ALA B C 1
ATOM 4058 O O . ALA B 1 169 ? -0.533 -17.828 -3.207 1 98.31 169 ALA B O 1
ATOM 4059 N N . VAL B 1 170 ? -0.897 -18.656 -5.27 1 97.94 170 VAL B N 1
ATOM 4060 C CA . VAL B 1 170 ? -0.841 -17.344 -5.891 1 97.94 170 VAL B CA 1
ATOM 4061 C C . VAL B 1 170 ? -1.97 -16.469 -5.352 1 97.94 170 VAL B C 1
ATOM 4063 O O . VAL B 1 170 ? -1.737 -15.328 -4.934 1 97.94 170 VAL B O 1
ATOM 4066 N N . ALA B 1 171 ? -3.178 -17 -5.312 1 98.25 171 ALA B N 1
ATOM 4067 C CA . ALA B 1 171 ? -4.336 -16.281 -4.789 1 98.25 171 ALA B CA 1
ATOM 4068 C C . ALA B 1 171 ? -4.105 -15.852 -3.344 1 98.25 171 ALA B C 1
ATOM 4070 O O . ALA B 1 171 ? -4.438 -14.727 -2.967 1 98.25 171 ALA B O 1
ATOM 4071 N N . TYR B 1 172 ? -3.531 -16.766 -2.592 1 98.5 172 TYR B N 1
ATOM 4072 C CA . TYR B 1 172 ? -3.318 -16.5 -1.174 1 98.5 172 TYR B CA 1
ATOM 4073 C C . TYR B 1 172 ? -2.299 -15.391 -0.973 1 98.5 172 TYR B C 1
ATOM 4075 O O . TYR B 1 172 ? -2.406 -14.609 -0.026 1 98.5 172 TYR B O 1
ATOM 4083 N N . GLY B 1 173 ? -1.319 -15.328 -1.861 1 98.25 173 GLY B N 1
ATOM 4084 C CA . GLY B 1 173 ? -0.425 -14.18 -1.821 1 98.25 173 GLY B CA 1
ATOM 4085 C C . GLY B 1 173 ? -1.156 -12.852 -1.855 1 98.25 173 GLY B C 1
ATOM 4086 O O . GLY B 1 173 ? -0.826 -11.938 -1.1 1 98.25 173 GLY B O 1
ATOM 4087 N N . GLY B 1 174 ? -2.164 -12.742 -2.699 1 98.44 174 GLY B N 1
ATOM 4088 C CA . GLY B 1 174 ? -2.975 -11.531 -2.785 1 98.44 174 GLY B CA 1
ATOM 4089 C C . GLY B 1 174 ? -3.836 -11.305 -1.556 1 98.44 174 GLY B C 1
ATOM 4090 O O . GLY B 1 174 ? -3.904 -10.188 -1.039 1 98.44 174 GLY B O 1
ATOM 4091 N N . VAL B 1 175 ? -4.477 -12.375 -1.099 1 98 175 VAL B N 1
ATOM 4092 C CA . VAL B 1 175 ? -5.359 -12.305 0.06 1 98 175 VAL B CA 1
ATOM 4093 C C . VAL B 1 175 ? -4.578 -11.82 1.28 1 98 175 VAL B C 1
ATOM 4095 O O . VAL B 1 175 ? -5.055 -10.969 2.031 1 98 175 VAL B O 1
ATOM 4098 N N . ARG B 1 176 ? -3.373 -12.352 1.437 1 97.31 176 ARG B N 1
ATOM 4099 C CA . ARG B 1 176 ? -2.537 -11.938 2.562 1 97.31 176 ARG B CA 1
ATOM 4100 C C . ARG B 1 176 ? -2.004 -10.523 2.363 1 97.31 176 ARG B C 1
ATOM 4102 O O . ARG B 1 176 ? -1.85 -9.773 3.326 1 97.31 176 ARG B O 1
ATOM 4109 N N . ALA B 1 177 ? -1.756 -10.203 1.123 1 97.81 177 ALA B N 1
ATOM 4110 C CA . ALA B 1 177 ? -1.231 -8.875 0.822 1 97.81 177 ALA B CA 1
ATOM 4111 C C . ALA B 1 177 ? -2.219 -7.789 1.236 1 97.81 177 ALA B C 1
ATOM 4113 O O . ALA B 1 177 ? -1.817 -6.715 1.696 1 97.81 177 ALA B O 1
ATOM 4114 N N . VAL B 1 178 ? -3.506 -8.07 1.134 1 98.25 178 VAL B N 1
ATOM 4115 C CA . VAL B 1 178 ? -4.504 -7.055 1.467 1 98.25 178 VAL B CA 1
ATOM 4116 C C . VAL B 1 178 ? -5.02 -7.285 2.885 1 98.25 178 VAL B C 1
ATOM 4118 O O . VAL B 1 178 ? -5.949 -6.609 3.332 1 98.25 178 VAL B O 1
ATOM 4121 N N . GLY B 1 179 ? -4.52 -8.289 3.611 1 97.81 179 GLY B N 1
ATOM 4122 C CA . GLY B 1 179 ? -4.906 -8.539 4.988 1 97.81 179 GLY B CA 1
ATOM 4123 C C . GLY B 1 179 ? -6.383 -8.859 5.145 1 97.81 179 GLY B C 1
ATOM 4124 O O . GLY B 1 179 ? -7.039 -8.352 6.059 1 97.81 179 GLY B O 1
ATOM 4125 N N . LEU B 1 180 ? -6.926 -9.586 4.234 1 97.44 180 LEU B N 1
ATOM 4126 C CA . LEU B 1 180 ? -8.352 -9.883 4.23 1 97.44 180 LEU B CA 1
ATOM 4127 C C . LEU B 1 180 ? -8.734 -10.727 5.445 1 97.44 180 LEU B C 1
ATOM 4129 O O . LEU B 1 180 ? -8.039 -11.688 5.785 1 97.44 180 LEU B O 1
ATOM 4133 N N . LYS B 1 181 ? -9.812 -10.352 6.117 1 95.81 181 LYS B N 1
ATOM 4134 C CA . LYS B 1 181 ? -10.344 -11.078 7.266 1 95.81 181 LYS B CA 1
ATOM 4135 C C . LYS B 1 181 ? -11.766 -11.562 6.996 1 95.81 181 LYS B C 1
ATOM 4137 O O . LYS B 1 181 ? -12.445 -11.047 6.105 1 95.81 181 LYS B O 1
ATOM 4142 N N . ALA B 1 182 ? -12.133 -12.57 7.785 1 95.88 182 ALA B N 1
ATOM 4143 C CA . ALA B 1 182 ? -13.508 -13.055 7.715 1 95.88 182 ALA B CA 1
ATOM 4144 C C . ALA B 1 182 ? -14.5 -11.914 7.934 1 95.88 182 ALA B C 1
ATOM 4146 O O . ALA B 1 182 ? -14.281 -11.055 8.789 1 95.88 182 ALA B O 1
ATOM 4147 N N . GLY B 1 183 ? -15.555 -11.906 7.137 1 96.88 183 GLY B N 1
ATOM 4148 C CA . GLY B 1 183 ? -16.609 -10.914 7.273 1 96.88 183 GLY B CA 1
ATOM 4149 C C . GLY B 1 183 ? -16.375 -9.688 6.406 1 96.88 183 GLY B C 1
ATOM 4150 O O . GLY B 1 183 ? -17.312 -8.922 6.152 1 96.88 183 GLY B O 1
ATOM 4151 N N . GLN B 1 184 ? -15.125 -9.453 5.977 1 97.94 184 GLN B N 1
ATOM 4152 C CA . GLN B 1 184 ? -14.836 -8.32 5.094 1 97.94 184 GLN B CA 1
ATOM 4153 C C . GLN B 1 184 ? -15.258 -8.625 3.66 1 97.94 184 GLN B C 1
ATOM 4155 O O . GLN B 1 184 ? -15.523 -9.773 3.312 1 97.94 184 GLN B O 1
ATOM 4160 N N . THR B 1 185 ? -15.344 -7.582 2.84 1 98.62 185 THR B N 1
ATOM 4161 C CA . THR B 1 185 ? -15.773 -7.715 1.453 1 98.62 185 THR B CA 1
ATOM 4162 C C . THR B 1 185 ? -14.602 -7.527 0.499 1 98.62 185 THR B C 1
ATO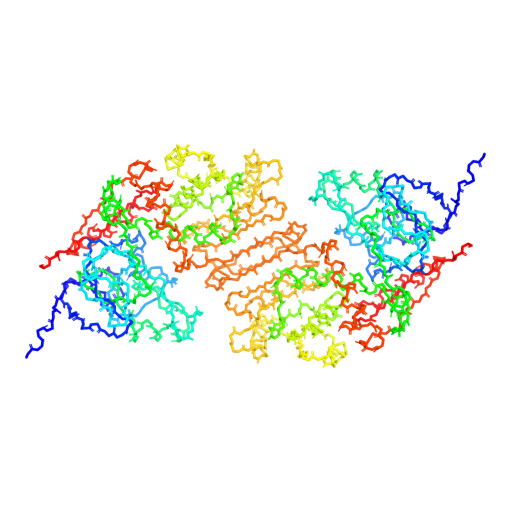M 4164 O O . THR B 1 185 ? -13.891 -6.523 0.57 1 98.62 185 THR B O 1
ATOM 4167 N N . LEU B 1 186 ? -14.438 -8.469 -0.37 1 98.81 186 LEU B N 1
ATOM 4168 C CA . LEU B 1 186 ? -13.383 -8.461 -1.38 1 98.81 186 LEU B CA 1
ATOM 4169 C C . LEU B 1 186 ? -13.977 -8.367 -2.781 1 98.81 186 LEU B C 1
ATOM 4171 O O . LEU B 1 186 ? -14.906 -9.102 -3.115 1 98.81 186 LEU B O 1
ATOM 4175 N N . VAL B 1 187 ? -13.445 -7.43 -3.576 1 98.88 187 VAL B N 1
ATOM 4176 C CA . VAL B 1 187 ? -13.711 -7.418 -5.012 1 98.88 187 VAL B CA 1
ATOM 4177 C C . VAL B 1 187 ? -12.609 -8.172 -5.75 1 98.88 187 VAL B C 1
ATOM 4179 O O . VAL B 1 187 ? -11.422 -7.93 -5.516 1 98.88 187 VAL B O 1
ATOM 4182 N N . VAL B 1 188 ? -12.969 -9.094 -6.539 1 98.81 188 VAL B N 1
ATOM 4183 C CA . VAL B 1 188 ? -12.039 -9.734 -7.473 1 98.81 188 VAL B CA 1
ATOM 4184 C C . VAL B 1 188 ? -12.461 -9.422 -8.906 1 98.81 188 VAL B C 1
ATOM 4186 O O . VAL B 1 188 ? -13.555 -9.805 -9.336 1 98.81 188 VAL B O 1
ATOM 4189 N N . ALA B 1 189 ? -11.617 -8.695 -9.617 1 97.44 189 ALA B N 1
ATOM 4190 C CA . ALA B 1 189 ? -11.914 -8.289 -10.984 1 97.44 189 ALA B CA 1
ATOM 4191 C C . ALA B 1 189 ? -10.648 -8.281 -11.844 1 97.44 189 ALA B C 1
ATOM 4193 O O . ALA B 1 189 ? -9.719 -7.516 -11.586 1 97.44 189 ALA B O 1
ATOM 4194 N N . PRO B 1 190 ? -10.602 -9.125 -12.938 1 95.88 190 PRO B N 1
ATOM 4195 C CA . PRO B 1 190 ? -11.609 -10.117 -13.305 1 95.88 190 PRO B CA 1
ATOM 4196 C C . PRO B 1 190 ? -11.602 -11.336 -12.383 1 95.88 190 PRO B C 1
ATOM 4198 O O . PRO B 1 190 ? -10.641 -11.539 -11.633 1 95.88 190 PRO B O 1
ATOM 4201 N N . ALA B 1 191 ? -12.703 -12.086 -12.469 1 97.75 191 ALA B N 1
ATOM 4202 C CA . ALA B 1 191 ? -12.828 -13.141 -11.469 1 97.75 191 ALA B CA 1
ATOM 4203 C C . ALA B 1 191 ? -12.906 -14.516 -12.133 1 97.75 191 ALA B C 1
ATOM 4205 O O . ALA B 1 191 ? -12.914 -15.539 -11.445 1 97.75 191 ALA B O 1
ATOM 4206 N N . THR B 1 192 ? -12.875 -14.586 -13.438 1 96.06 192 THR B N 1
ATOM 4207 C CA . THR B 1 192 ? -13.297 -15.828 -14.07 1 96.06 192 THR B CA 1
ATOM 4208 C C . THR B 1 192 ? -12.086 -16.609 -14.586 1 96.06 192 THR B C 1
ATOM 4210 O O . THR B 1 192 ? -12.234 -17.688 -15.164 1 96.06 192 THR B O 1
ATOM 4213 N N . GLY B 1 193 ? -10.922 -16.109 -14.336 1 94.94 193 GLY B N 1
ATOM 4214 C CA . GLY B 1 193 ? -9.711 -16.781 -14.766 1 94.94 193 GLY B CA 1
ATOM 4215 C C . GLY B 1 193 ? -9.242 -17.844 -13.781 1 94.94 193 GLY B C 1
ATOM 4216 O O . GLY B 1 193 ? -9.875 -18.047 -12.742 1 94.94 193 GLY B O 1
ATOM 4217 N N . GLN B 1 194 ? -8.156 -18.484 -14.133 1 94.56 194 GLN B N 1
ATOM 4218 C CA . GLN B 1 194 ? -7.633 -19.578 -13.305 1 94.56 194 GLN B CA 1
ATOM 4219 C C . GLN B 1 194 ? -7.211 -19.062 -11.938 1 94.56 194 GLN B C 1
ATOM 4221 O O . GLN B 1 194 ? -7.629 -19.594 -10.906 1 94.56 194 GLN B O 1
ATOM 4226 N N . TYR B 1 195 ? -6.461 -18 -11.953 1 96.19 195 TYR B N 1
ATOM 4227 C CA . TYR B 1 195 ? -5.953 -17.5 -10.68 1 96.19 195 TYR B CA 1
ATOM 4228 C C . TYR B 1 195 ? -6.988 -16.625 -9.992 1 96.19 195 TYR B C 1
ATOM 4230 O O . TYR B 1 195 ? -7.141 -16.672 -8.766 1 96.19 195 TYR B O 1
ATOM 4238 N N . SER B 1 196 ? -7.711 -15.852 -10.734 1 97.56 196 SER B N 1
ATOM 4239 C CA . SER B 1 196 ? -8.695 -14.961 -10.133 1 97.56 196 SER B CA 1
ATOM 4240 C C . SER B 1 196 ? -9.867 -15.742 -9.547 1 97.56 196 SER B C 1
ATOM 4242 O O . SER B 1 196 ? -10.398 -15.383 -8.5 1 97.56 196 SER B O 1
ATOM 4244 N N . GLY B 1 197 ? -10.273 -16.797 -10.242 1 97.5 197 GLY B N 1
ATOM 4245 C CA . GLY B 1 197 ? -11.281 -17.656 -9.664 1 97.5 197 GLY B CA 1
ATOM 4246 C C . GLY B 1 197 ? -10.836 -18.328 -8.383 1 97.5 197 GLY B C 1
ATOM 4247 O O . GLY B 1 197 ? -11.625 -18.5 -7.453 1 97.5 197 GLY B O 1
ATOM 4248 N N . ALA B 1 198 ? -9.57 -18.672 -8.344 1 97.94 198 ALA B N 1
ATOM 4249 C CA . ALA B 1 198 ? -9.008 -19.234 -7.121 1 97.94 198 ALA B CA 1
ATOM 4250 C C . ALA B 1 198 ? -9.062 -18.234 -5.973 1 97.94 198 ALA B C 1
ATOM 4252 O O . ALA B 1 198 ? -9.289 -18.609 -4.82 1 97.94 198 ALA B O 1
ATOM 4253 N N . ALA B 1 199 ? -8.883 -16.984 -6.285 1 98.56 199 ALA B N 1
ATOM 4254 C CA . ALA B 1 199 ? -8.984 -15.945 -5.262 1 98.56 199 ALA B CA 1
ATOM 4255 C C . ALA B 1 199 ? -10.398 -15.852 -4.707 1 98.56 199 ALA B C 1
ATOM 4257 O O . ALA B 1 199 ? -10.594 -15.695 -3.5 1 98.56 199 ALA B O 1
ATOM 4258 N N . VAL B 1 200 ? -11.359 -16 -5.574 1 98.5 200 VAL B N 1
ATOM 4259 C CA . VAL B 1 200 ? -12.766 -15.969 -5.164 1 98.5 200 VAL B CA 1
ATOM 4260 C C . VAL B 1 200 ? -13.055 -17.125 -4.219 1 98.5 200 VAL B C 1
ATOM 4262 O O . VAL B 1 200 ? -13.602 -16.938 -3.131 1 98.5 200 VAL B O 1
ATOM 4265 N N . GLU B 1 201 ? -12.688 -18.281 -4.648 1 97.38 201 GLU B N 1
ATOM 4266 C CA . GLU B 1 201 ? -13 -19.484 -3.871 1 97.38 201 GLU B CA 1
ATOM 4267 C C . GLU B 1 201 ? -12.297 -19.469 -2.52 1 97.38 201 GLU B C 1
ATOM 4269 O O . GLU B 1 201 ? -12.883 -19.828 -1.498 1 97.38 201 GLU B O 1
ATOM 4274 N N . LEU B 1 202 ? -11.039 -19.062 -2.553 1 97.81 202 LEU B N 1
ATOM 4275 C CA . LEU B 1 202 ? -10.25 -19 -1.324 1 97.81 202 LEU B CA 1
ATOM 4276 C C . LEU B 1 202 ? -10.828 -17.984 -0.354 1 97.81 202 LEU B C 1
ATOM 4278 O O . LEU B 1 202 ? -11.016 -18.281 0.829 1 97.81 202 LEU B O 1
ATOM 4282 N N . ALA B 1 203 ? -11.133 -16.797 -0.807 1 98.44 203 ALA B N 1
ATOM 4283 C CA . ALA B 1 203 ? -11.688 -15.742 0.035 1 98.44 203 ALA B CA 1
ATOM 4284 C C . ALA B 1 203 ? -13.023 -16.172 0.635 1 98.44 203 ALA B C 1
ATOM 4286 O O . ALA B 1 203 ? -13.273 -15.953 1.824 1 98.44 203 ALA B O 1
ATOM 4287 N N . SER B 1 204 ? -13.836 -16.766 -0.167 1 97.94 204 SER B N 1
ATOM 4288 C CA . SER B 1 204 ? -15.117 -17.281 0.307 1 97.94 204 SER B CA 1
ATOM 4289 C C . SER B 1 204 ? -14.922 -18.328 1.396 1 97.94 204 SER B C 1
ATOM 4291 O O . SER B 1 204 ? -15.594 -18.297 2.43 1 97.94 204 SER B O 1
ATOM 4293 N N . ALA B 1 205 ? -14.016 -19.172 1.168 1 97.06 205 ALA B N 1
ATOM 4294 C CA . ALA B 1 205 ? -13.781 -20.297 2.072 1 97.06 205 ALA B CA 1
ATOM 4295 C C . ALA B 1 205 ? -13.305 -19.812 3.438 1 97.06 205 ALA B C 1
ATOM 4297 O O . ALA B 1 205 ? -13.609 -20.422 4.465 1 97.06 205 ALA B O 1
ATOM 4298 N N . ILE B 1 206 ? -12.602 -18.703 3.482 1 96.31 206 ILE B N 1
ATOM 4299 C CA . ILE B 1 206 ? -12.07 -18.266 4.766 1 96.31 206 ILE B CA 1
ATOM 4300 C C . ILE B 1 206 ? -13.047 -17.297 5.426 1 96.31 206 ILE B C 1
ATOM 4302 O O . ILE B 1 206 ? -12.727 -16.672 6.441 1 96.31 206 ILE B O 1
ATOM 4306 N N . GLY B 1 207 ? -14.18 -17.078 4.789 1 97.56 207 GLY B N 1
ATOM 4307 C CA . GLY B 1 207 ? -15.258 -16.406 5.496 1 97.56 207 GLY B CA 1
ATOM 4308 C C . GLY B 1 207 ? -15.492 -14.984 5.027 1 97.56 207 GLY B C 1
ATOM 4309 O O . GLY B 1 207 ? -16.234 -14.227 5.656 1 97.56 207 GLY B O 1
ATOM 4310 N N . ALA B 1 208 ? -14.906 -14.602 3.953 1 98 208 ALA B N 1
ATOM 4311 C CA . ALA B 1 208 ? -15.117 -13.258 3.426 1 98 208 ALA B CA 1
ATOM 4312 C C . ALA B 1 208 ? -16.328 -13.219 2.486 1 98 208 ALA B C 1
ATOM 4314 O O . ALA B 1 208 ? -16.75 -14.258 1.985 1 98 208 ALA B O 1
ATOM 4315 N N . ASN B 1 209 ? -16.875 -12.016 2.328 1 98.25 209 ASN B N 1
ATOM 4316 C CA . ASN B 1 209 ? -17.797 -11.734 1.233 1 98.25 209 ASN B CA 1
ATOM 4317 C C . ASN B 1 209 ? -17.062 -11.367 -0.047 1 98.25 209 ASN B C 1
ATOM 4319 O O . ASN B 1 209 ? -16.062 -10.648 -0.005 1 98.25 209 ASN B O 1
ATOM 4323 N N . VAL B 1 210 ? -17.547 -11.938 -1.153 1 98.81 210 VAL B N 1
ATOM 4324 C CA . VAL B 1 210 ? -16.797 -11.695 -2.385 1 98.81 210 VAL B CA 1
ATOM 4325 C C . VAL B 1 210 ? -17.734 -11.156 -3.459 1 98.81 210 VAL B C 1
ATOM 4327 O O . VAL B 1 210 ? -18.859 -11.648 -3.619 1 98.81 210 VAL B O 1
ATOM 4330 N N . ILE B 1 211 ? -17.344 -10.086 -4.117 1 98.81 211 ILE B N 1
ATOM 4331 C CA . ILE B 1 211 ? -17.953 -9.641 -5.367 1 98.81 211 ILE B CA 1
ATOM 4332 C C . ILE B 1 211 ? -17.078 -10.055 -6.543 1 98.81 211 ILE B C 1
ATOM 4334 O O . ILE B 1 211 ? -16 -9.484 -6.754 1 98.81 211 ILE B O 1
ATOM 4338 N N . ALA B 1 212 ? -17.516 -11.023 -7.277 1 98.75 212 ALA B N 1
ATOM 4339 C CA . ALA B 1 212 ? -16.797 -11.555 -8.438 1 98.75 212 ALA B CA 1
ATOM 4340 C C . ALA B 1 212 ? -17.234 -10.852 -9.719 1 98.75 212 ALA B C 1
ATOM 4342 O O . ALA B 1 212 ? -18.406 -10.938 -10.109 1 98.75 212 ALA B O 1
ATOM 4343 N N . VAL B 1 213 ? -16.266 -10.211 -10.375 1 98.06 213 VAL B N 1
ATOM 4344 C CA . VAL B 1 213 ? -16.578 -9.422 -11.57 1 98.06 213 VAL B CA 1
ATOM 4345 C C . VAL B 1 213 ? -15.992 -10.102 -12.805 1 98.06 213 VAL B C 1
ATOM 4347 O O . VAL B 1 213 ? -14.852 -10.586 -12.773 1 98.06 213 VAL B O 1
ATOM 4350 N N . GLY B 1 214 ? -16.703 -10.219 -13.844 1 95.12 214 GLY B N 1
ATOM 4351 C CA . GLY B 1 214 ? -16.172 -10.797 -15.062 1 95.12 214 GLY B CA 1
ATOM 4352 C C . GLY B 1 214 ? -17.094 -10.664 -16.25 1 95.12 214 GLY B C 1
ATOM 4353 O O . GLY B 1 214 ? -18.172 -10.062 -16.141 1 95.12 214 GLY B O 1
ATOM 4354 N N . ARG B 1 215 ? -16.719 -11.18 -17.375 1 91.12 215 ARG B N 1
ATOM 4355 C CA . ARG B 1 215 ? -17.484 -11.062 -18.609 1 91.12 215 ARG B CA 1
ATOM 4356 C C . ARG B 1 215 ? -18.203 -12.367 -18.938 1 91.12 215 ARG B C 1
ATOM 4358 O O . ARG B 1 215 ? -19.234 -12.359 -19.609 1 91.12 215 ARG B O 1
ATOM 4365 N N . ASN B 1 216 ? -17.672 -13.484 -18.469 1 91.44 216 ASN B N 1
ATOM 4366 C CA . ASN B 1 216 ? -18.219 -14.797 -18.797 1 91.44 216 ASN B CA 1
ATOM 4367 C C . ASN B 1 216 ? -19.375 -15.172 -17.875 1 91.44 216 ASN B C 1
ATOM 4369 O O . ASN B 1 216 ? -19.156 -15.531 -16.719 1 91.44 216 ASN B O 1
ATOM 4373 N N . PRO B 1 217 ? -20.594 -15.188 -18.422 1 93.12 217 PRO B N 1
ATOM 4374 C CA . PRO B 1 217 ? -21.734 -15.422 -17.547 1 93.12 217 PRO B CA 1
ATOM 4375 C C . PRO B 1 217 ? -21.781 -16.844 -17 1 93.12 217 PRO B C 1
ATOM 4377 O O . PRO B 1 217 ? -22.234 -17.062 -15.875 1 93.12 217 PRO B O 1
ATOM 4380 N N . ASP B 1 218 ? -21.344 -17.766 -17.812 1 94.44 218 ASP B N 1
ATOM 4381 C CA . ASP B 1 218 ? -21.375 -19.156 -17.359 1 94.44 218 ASP B CA 1
ATOM 4382 C C . ASP B 1 218 ? -20.438 -19.359 -16.172 1 94.44 218 ASP B C 1
ATOM 4384 O O . ASP B 1 218 ? -20.828 -19.969 -15.172 1 94.44 218 ASP B O 1
ATOM 4388 N N . THR B 1 219 ? -19.281 -18.844 -16.281 1 94.81 219 THR B N 1
ATOM 4389 C CA . THR B 1 219 ? -18.344 -18.969 -15.172 1 94.81 219 THR B CA 1
ATOM 4390 C C . THR B 1 219 ? -18.812 -18.188 -13.953 1 94.81 219 THR B C 1
ATOM 4392 O O . THR B 1 219 ? -18.688 -18.641 -12.82 1 94.81 219 THR B O 1
ATOM 4395 N N . LEU B 1 220 ? -19.375 -17.016 -14.148 1 97.19 220 LEU B N 1
ATOM 4396 C CA . LEU B 1 220 ? -19.906 -16.219 -13.047 1 97.19 220 LEU B CA 1
ATOM 4397 C C . LEU B 1 220 ? -21.016 -16.969 -12.328 1 97.19 220 LEU B C 1
ATOM 4399 O O . LEU B 1 220 ? -21.094 -16.938 -11.094 1 97.19 220 LEU B O 1
ATOM 4403 N N . ARG B 1 221 ? -21.844 -17.625 -13.078 1 96.19 221 ARG B N 1
ATOM 4404 C CA . ARG B 1 221 ? -22.922 -18.422 -12.484 1 96.19 221 ARG B CA 1
ATOM 4405 C C . ARG B 1 221 ? -22.359 -19.516 -11.594 1 96.19 221 ARG B C 1
ATOM 4407 O O . ARG B 1 221 ? -22.844 -19.734 -10.484 1 96.19 221 ARG B O 1
ATOM 4414 N N . LYS B 1 222 ? -21.391 -20.156 -12.055 1 94.88 222 LYS B N 1
ATOM 4415 C CA . LYS B 1 222 ? -20.766 -21.203 -11.258 1 94.88 222 LYS B CA 1
ATOM 4416 C C . LYS B 1 222 ? -20.156 -20.625 -9.969 1 94.88 222 LYS B C 1
ATOM 4418 O O . LYS B 1 222 ? -20.328 -21.203 -8.898 1 94.88 222 LYS B O 1
ATOM 4423 N N . LEU B 1 223 ? -19.5 -19.5 -10.094 1 97 223 LEU B N 1
ATOM 4424 C CA . LEU B 1 223 ? -18.875 -18.875 -8.93 1 97 223 LEU B CA 1
ATOM 4425 C C . LEU B 1 223 ? -19.922 -18.438 -7.918 1 97 223 LEU B C 1
ATOM 4427 O O . LEU B 1 223 ? -19.672 -18.453 -6.711 1 97 223 LEU B O 1
ATOM 4431 N N . SER B 1 224 ? -21.109 -18.078 -8.352 1 96.88 224 SER B N 1
ATOM 4432 C CA . SER B 1 224 ? -22.172 -17.594 -7.477 1 96.88 224 SER B CA 1
ATOM 4433 C C . SER B 1 224 ? -22.672 -18.688 -6.539 1 96.88 224 SER 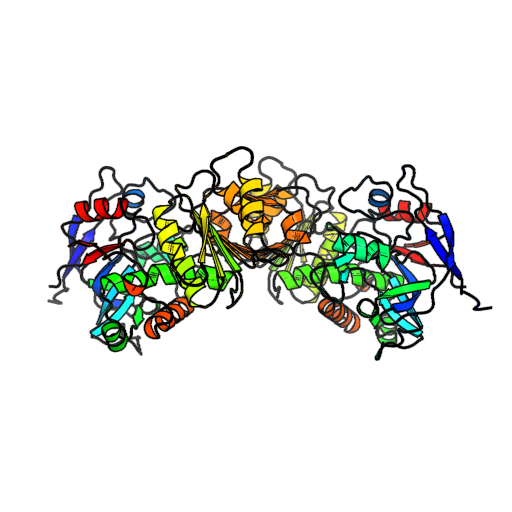B C 1
ATOM 4435 O O . SER B 1 224 ? -23.359 -18.391 -5.551 1 96.88 224 SER B O 1
ATOM 4437 N N . HIS B 1 225 ? -22.328 -19.922 -6.836 1 95.88 225 HIS B N 1
ATOM 4438 C CA . HIS B 1 225 ? -22.766 -21.031 -6 1 95.88 225 HIS B CA 1
ATOM 4439 C C . HIS B 1 225 ? -21.859 -21.188 -4.773 1 95.88 225 HIS B C 1
ATOM 4441 O O . HIS B 1 225 ? -22.203 -21.922 -3.838 1 95.88 225 HIS B O 1
ATOM 4447 N N . LEU B 1 226 ? -20.734 -20.531 -4.785 1 96.38 226 LEU B N 1
ATOM 4448 C CA . LEU B 1 226 ? -19.875 -20.531 -3.604 1 96.38 226 LEU B CA 1
ATOM 4449 C C . LEU B 1 226 ? -20.484 -19.688 -2.486 1 96.38 226 LEU B C 1
ATOM 4451 O O . LEU B 1 226 ? -21.203 -18.734 -2.752 1 96.38 226 LEU B O 1
ATOM 4455 N N . PRO B 1 227 ? -20.203 -19.984 -1.258 1 95.12 227 PRO B N 1
ATOM 4456 C CA . PRO B 1 227 ? -20.766 -19.219 -0.146 1 95.12 227 PRO B CA 1
ATOM 4457 C C . PRO B 1 227 ? -20.375 -17.734 -0.181 1 95.12 227 PRO B C 1
ATOM 4459 O O . PRO B 1 227 ? -19.203 -17.422 -0.404 1 95.12 227 PRO B O 1
ATOM 4462 N N . ARG B 1 228 ? -21.312 -16.844 -0.061 1 96.88 228 ARG B N 1
ATOM 4463 C CA . ARG B 1 228 ? -21.125 -15.406 0.12 1 96.88 228 ARG B CA 1
ATOM 4464 C C . ARG B 1 228 ? -20.469 -14.781 -1.11 1 96.88 228 ARG B C 1
ATOM 4466 O O . ARG B 1 228 ? -19.609 -13.906 -0.989 1 96.88 228 ARG B O 1
ATOM 4473 N N . VAL B 1 229 ? -20.719 -15.344 -2.262 1 98.25 229 VAL B N 1
ATOM 4474 C CA . VAL B 1 229 ? -20.203 -14.773 -3.504 1 98.25 229 VAL B CA 1
ATOM 4475 C C . VAL B 1 229 ? -21.359 -14.148 -4.289 1 98.25 229 VAL B C 1
ATOM 4477 O O . VAL B 1 229 ? -22.344 -14.812 -4.59 1 98.25 229 VAL B O 1
ATOM 4480 N N . ARG B 1 230 ? -21.297 -12.906 -4.52 1 98 230 ARG B N 1
ATOM 4481 C CA . ARG B 1 230 ? -22.141 -12.195 -5.484 1 98 230 ARG B CA 1
ATOM 4482 C C . ARG B 1 230 ? -21.375 -11.922 -6.773 1 98 230 ARG B C 1
ATOM 4484 O O . ARG B 1 230 ? -20.141 -11.773 -6.758 1 98 230 ARG B O 1
ATOM 4491 N N . THR B 1 231 ? -22.062 -11.867 -7.867 1 98.25 231 THR B N 1
ATOM 4492 C CA . THR B 1 231 ? -21.391 -11.688 -9.148 1 98.25 231 THR B CA 1
ATOM 4493 C C . THR B 1 231 ? -21.859 -10.398 -9.828 1 98.25 231 THR B C 1
ATOM 4495 O O . THR B 1 231 ? -22.953 -9.898 -9.539 1 98.25 231 THR B O 1
ATOM 4498 N N . LEU B 1 232 ? -21 -9.828 -10.609 1 97.56 232 LEU B N 1
ATOM 4499 C CA . LEU B 1 232 ? -21.25 -8.625 -11.398 1 97.56 232 LEU B CA 1
ATOM 4500 C C . LEU B 1 232 ? -20.672 -8.758 -12.805 1 97.56 232 LEU B C 1
ATOM 4502 O O . LEU B 1 232 ? -19.484 -9.031 -12.961 1 97.56 232 LEU B O 1
ATOM 4506 N N . THR B 1 233 ? -21.531 -8.586 -13.805 1 95.5 233 THR B N 1
ATOM 4507 C CA . THR B 1 233 ? -21.062 -8.594 -15.188 1 95.5 233 THR B CA 1
ATOM 4508 C C . THR B 1 233 ? -20.469 -7.238 -15.57 1 95.5 233 THR B C 1
ATOM 4510 O O . THR B 1 233 ? -21.047 -6.195 -15.242 1 95.5 233 THR B O 1
ATOM 4513 N N . LEU B 1 234 ? -19.375 -7.277 -16.203 1 92.44 234 LEU B N 1
ATOM 4514 C CA . LEU B 1 234 ? -18.75 -6.035 -16.641 1 92.44 234 LEU B CA 1
ATOM 4515 C C . LEU B 1 234 ? -19.656 -5.266 -17.594 1 92.44 234 LEU B C 1
ATOM 4517 O O . LEU B 1 234 ? -20.312 -5.859 -18.453 1 92.44 234 LEU B O 1
ATOM 4521 N N . PRO B 1 235 ? -19.641 -4.004 -17.391 1 89.38 235 PRO B N 1
ATOM 4522 C CA . PRO B 1 235 ? -20.453 -3.203 -18.328 1 89.38 235 PRO B CA 1
ATOM 4523 C C . PRO B 1 235 ? -19.922 -3.262 -19.75 1 89.38 235 PRO B C 1
ATOM 4525 O O . PRO B 1 235 ? -18.719 -3.375 -19.969 1 89.38 235 PRO B O 1
ATOM 4528 N N . SER B 1 236 ? -20.828 -3.156 -20.688 1 79.62 236 SER B N 1
ATOM 4529 C CA . SER B 1 236 ? -20.484 -3.23 -22.109 1 79.62 236 SER B CA 1
ATOM 4530 C C . SER B 1 236 ? -20.078 -1.862 -22.656 1 79.62 236 SER B C 1
ATOM 4532 O O . SER B 1 236 ? -19.359 -1.77 -23.641 1 79.62 236 SER B O 1
ATOM 4534 N N . ASP B 1 237 ? -20.594 -0.87 -22 1 73.88 237 ASP B N 1
ATOM 4535 C CA . ASP B 1 237 ? -20.422 0.49 -22.5 1 73.88 237 ASP B CA 1
ATOM 4536 C C . ASP B 1 237 ? -19.031 1.021 -22.188 1 73.88 237 ASP B C 1
ATOM 4538 O O . ASP B 1 237 ? -18.594 1.005 -21.031 1 73.88 237 ASP B O 1
ATOM 4542 N N . SER B 1 238 ? -18.531 1.622 -23.203 1 72.5 238 SER B N 1
ATOM 4543 C CA . SER B 1 238 ? -17.156 2.08 -23.078 1 72.5 238 SER B CA 1
ATOM 4544 C C . SER B 1 238 ? -17.094 3.469 -22.453 1 72.5 238 SER B C 1
ATOM 4546 O O . SER B 1 238 ? -16.188 3.756 -21.656 1 72.5 238 SER B O 1
ATOM 4548 N N . ALA B 1 239 ? -18.094 4.367 -22.656 1 80.38 239 ALA B N 1
ATOM 4549 C CA . ALA B 1 239 ? -17.938 5.77 -22.281 1 80.38 239 ALA B CA 1
ATOM 4550 C C . ALA B 1 239 ? -18.094 5.953 -20.781 1 80.38 239 ALA B C 1
ATOM 4552 O O . ALA B 1 239 ? -17.344 6.723 -20.172 1 80.38 239 ALA B O 1
ATOM 4553 N N . SER B 1 240 ? -18.859 5.117 -20.297 1 90.62 240 SER B N 1
ATOM 4554 C CA . SER B 1 240 ? -19.125 5.297 -18.875 1 90.62 240 SER B CA 1
ATOM 4555 C C . SER B 1 240 ? -18.719 4.059 -18.078 1 90.62 240 SER B C 1
ATOM 4557 O O . SER B 1 240 ? -19.281 3.783 -17.016 1 90.62 240 SER B O 1
ATOM 4559 N N . PHE B 1 241 ? -17.859 3.285 -18.625 1 92.75 241 PHE B N 1
ATOM 4560 C CA . PHE B 1 241 ? -17.469 1.999 -18.062 1 92.75 241 PHE B CA 1
ATOM 4561 C C . PHE B 1 241 ? -17.047 2.15 -16.609 1 92.75 241 PHE B C 1
ATOM 4563 O O . PHE B 1 241 ? -17.594 1.483 -15.727 1 92.75 241 PHE B O 1
ATOM 4570 N N . GLN B 1 242 ? -16.109 3.074 -16.344 1 92.69 242 GLN B N 1
ATOM 4571 C CA . GLN B 1 242 ? -15.547 3.219 -15.016 1 92.69 242 GLN B CA 1
ATOM 4572 C C . GLN B 1 242 ? -16.609 3.646 -14.008 1 92.69 242 GLN B C 1
ATOM 4574 O O . GLN B 1 242 ? -16.734 3.055 -12.938 1 92.69 242 GLN B O 1
ATOM 4579 N N . GLU B 1 243 ? -17.359 4.637 -14.367 1 94.06 243 GLU B N 1
ATOM 4580 C CA . GLU B 1 243 ? -18.406 5.141 -13.477 1 94.06 243 GLU B CA 1
ATOM 4581 C C . GLU B 1 243 ? -19.469 4.078 -13.219 1 94.06 243 GLU B C 1
ATOM 4583 O O . GLU B 1 243 ? -19.922 3.906 -12.086 1 94.06 243 GLU B O 1
ATOM 4588 N N . THR B 1 244 ? -19.859 3.408 -14.297 1 95.31 244 THR B N 1
ATOM 4589 C CA . THR B 1 244 ? -20.891 2.375 -14.172 1 95.31 244 THR B CA 1
ATOM 4590 C C . THR B 1 244 ? -20.391 1.229 -13.297 1 95.31 244 THR B C 1
ATOM 4592 O O . THR B 1 244 ? -21.125 0.766 -12.414 1 95.31 244 THR B O 1
ATOM 4595 N N . LEU B 1 245 ? -19.203 0.79 -13.516 1 96.25 245 LEU B N 1
ATOM 4596 C CA . LEU B 1 245 ? -18.656 -0.3 -12.719 1 96.25 245 LEU B CA 1
ATOM 4597 C C . LEU B 1 245 ? -18.5 0.116 -11.258 1 96.25 245 LEU B C 1
ATOM 4599 O O . LEU B 1 245 ? -18.891 -0.631 -10.352 1 96.25 245 LEU B O 1
ATOM 4603 N N . THR B 1 246 ? -17.953 1.307 -11.023 1 96.69 246 THR B N 1
ATOM 4604 C CA . THR B 1 246 ? -17.781 1.803 -9.664 1 96.69 246 THR B CA 1
ATOM 4605 C C . THR B 1 246 ? -19.125 1.85 -8.93 1 96.69 246 THR B C 1
ATOM 4607 O O . THR B 1 246 ? -19.234 1.365 -7.805 1 96.69 246 THR B O 1
ATOM 4610 N N . SER B 1 247 ? -20.109 2.404 -9.586 1 95.81 247 SER B N 1
ATOM 4611 C CA . SER B 1 247 ? -21.438 2.531 -8.984 1 95.81 247 SER B CA 1
ATOM 4612 C C . SER B 1 247 ? -22.047 1.163 -8.695 1 95.81 247 SER B C 1
ATOM 4614 O O . SER B 1 247 ? -22.656 0.958 -7.641 1 95.81 247 SER B O 1
ATOM 4616 N N . SER B 1 248 ? -21.922 0.249 -9.617 1 96.38 248 SER B N 1
ATOM 4617 C CA . SER B 1 248 ? -22.453 -1.098 -9.43 1 96.38 248 SER B CA 1
ATOM 4618 C C . SER B 1 248 ? -21.766 -1.809 -8.273 1 96.38 248 SER B C 1
ATOM 4620 O O . SER B 1 248 ? -22.422 -2.494 -7.48 1 96.38 248 SER B O 1
ATOM 4622 N N . LEU B 1 249 ? -20.438 -1.66 -8.203 1 97.88 249 LEU B N 1
ATOM 4623 C CA . LEU B 1 249 ? -19.688 -2.262 -7.105 1 97.88 249 LEU B CA 1
ATOM 4624 C C . LEU B 1 249 ? -20.125 -1.674 -5.762 1 97.88 249 LEU B C 1
ATOM 4626 O O . LEU B 1 249 ? -20.297 -2.406 -4.789 1 97.88 249 LEU B O 1
ATOM 4630 N N . ARG B 1 250 ? -20.266 -0.388 -5.68 1 96.12 250 ARG B N 1
ATOM 4631 C CA . ARG B 1 250 ? -20.688 0.273 -4.441 1 96.12 250 ARG B CA 1
ATOM 4632 C C . ARG B 1 250 ? -22.078 -0.166 -4.023 1 96.12 250 ARG B C 1
ATOM 4634 O O . ARG B 1 250 ? -22.375 -0.267 -2.832 1 96.12 250 ARG B O 1
ATOM 4641 N N . ALA B 1 251 ? -22.938 -0.428 -5.004 1 95.81 251 ALA B N 1
ATOM 4642 C CA . ALA B 1 251 ? -24.297 -0.888 -4.727 1 95.81 251 ALA B CA 1
ATOM 4643 C C . ALA B 1 251 ? -24.297 -2.285 -4.113 1 95.81 251 ALA B C 1
ATOM 4645 O O . ALA B 1 251 ? -25.156 -2.621 -3.305 1 95.81 251 ALA B O 1
ATOM 4646 N N . LEU B 1 252 ? -23.297 -3.066 -4.465 1 96.19 252 LEU B N 1
ATOM 4647 C CA . LEU B 1 252 ? -23.234 -4.445 -3.99 1 96.19 252 LEU B CA 1
ATOM 4648 C C . LEU B 1 252 ? -22.438 -4.531 -2.686 1 96.19 252 LEU B C 1
ATOM 4650 O O . LEU B 1 252 ? -22.562 -5.512 -1.946 1 96.19 252 LEU B O 1
ATOM 4654 N N . ALA B 1 253 ? -21.594 -3.545 -2.439 1 94.5 253 ALA B N 1
ATOM 4655 C CA . ALA B 1 253 ? -20.766 -3.523 -1.24 1 94.5 253 ALA B CA 1
ATOM 4656 C C . ALA B 1 253 ? -21.516 -2.916 -0.06 1 94.5 253 ALA B C 1
ATOM 4658 O O . ALA B 1 253 ? -22.562 -2.295 -0.239 1 94.5 253 ALA B O 1
ATOM 4659 N N . PRO B 1 254 ? -20.969 -3.133 1.144 1 87.88 254 PRO B N 1
ATOM 4660 C CA . PRO B 1 254 ? -21.547 -2.387 2.264 1 87.88 254 PRO B CA 1
ATOM 4661 C C . PRO B 1 254 ? -21.5 -0.875 2.053 1 87.88 254 PRO B C 1
ATOM 4663 O O . PRO B 1 254 ? -20.781 -0.394 1.165 1 87.88 254 PRO B O 1
ATOM 4666 N N . ARG B 1 255 ? -22.203 -0.185 2.797 1 79.69 255 ARG B N 1
ATOM 4667 C CA . ARG B 1 255 ? -22.422 1.247 2.613 1 79.69 255 ARG B CA 1
ATOM 4668 C C . ARG B 1 255 ? -21.094 1.991 2.514 1 79.69 255 ARG B C 1
ATOM 4670 O O . ARG B 1 255 ? -20.953 2.918 1.713 1 79.69 255 ARG B O 1
ATOM 4677 N N . LYS B 1 256 ? -20.125 1.62 3.098 1 86.88 256 LYS B N 1
ATOM 4678 C CA . LYS B 1 256 ? -18.875 2.365 3.088 1 86.88 256 LYS B CA 1
ATOM 4679 C C . LYS B 1 256 ? -17.953 1.871 1.977 1 86.88 256 LYS B C 1
ATOM 4681 O O . LYS B 1 256 ? -16.875 2.438 1.755 1 86.88 256 LYS B O 1
ATOM 4686 N N . GLY B 1 257 ? -18.375 0.78 1.192 1 95.19 257 GLY B N 1
ATOM 4687 C CA . GLY B 1 257 ? -17.531 0.261 0.126 1 95.19 257 GLY B CA 1
ATOM 4688 C C . GLY B 1 257 ? -16.859 -1.049 0.483 1 95.19 257 GLY B C 1
ATOM 4689 O O . GLY B 1 257 ? -17.016 -1.552 1.598 1 95.19 257 GLY B O 1
ATOM 4690 N N . ALA B 1 258 ? -16.141 -1.597 -0.453 1 98.38 258 ALA B N 1
ATOM 4691 C CA . ALA B 1 258 ? -15.43 -2.859 -0.248 1 98.38 258 ALA B CA 1
ATOM 4692 C C . ALA B 1 258 ? -14.164 -2.652 0.579 1 98.38 258 ALA B C 1
ATOM 4694 O O . ALA B 1 258 ? -13.57 -1.572 0.557 1 98.38 258 ALA B O 1
ATOM 4695 N N . ASP B 1 259 ? -13.703 -3.674 1.258 1 98.31 259 ASP B N 1
ATOM 4696 C CA . ASP B 1 259 ? -12.523 -3.605 2.105 1 98.31 259 ASP B CA 1
ATOM 4697 C C . ASP B 1 259 ? -11.25 -3.787 1.285 1 98.31 259 ASP B C 1
ATOM 4699 O O . ASP B 1 259 ? -10.203 -3.207 1.606 1 98.31 259 ASP B O 1
ATOM 4703 N N . ALA B 1 260 ? -11.414 -4.598 0.199 1 98.81 260 ALA B N 1
ATOM 4704 C CA . ALA B 1 260 ? -10.211 -4.957 -0.543 1 98.81 260 ALA B CA 1
ATOM 4705 C C . ALA B 1 260 ? -10.531 -5.266 -2.002 1 98.81 260 ALA B C 1
ATOM 4707 O O . ALA B 1 260 ? -11.68 -5.555 -2.34 1 98.81 260 ALA B O 1
ATOM 4708 N N . TYR B 1 261 ? -9.5 -5.164 -2.795 1 98.81 261 TYR B N 1
ATOM 4709 C CA . TYR B 1 261 ? -9.539 -5.492 -4.215 1 98.81 261 TYR B CA 1
ATOM 4710 C C . TYR B 1 261 ? -8.297 -6.281 -4.625 1 98.81 261 TYR B C 1
ATOM 4712 O O . TYR B 1 261 ? -7.184 -5.949 -4.211 1 98.81 261 TYR B O 1
ATOM 4720 N N . ILE B 1 262 ? -8.523 -7.359 -5.398 1 98.81 262 ILE B N 1
ATOM 4721 C CA . ILE B 1 262 ? -7.414 -8.109 -5.969 1 98.81 262 ILE B CA 1
ATOM 4722 C C . ILE B 1 262 ? -7.535 -8.148 -7.488 1 98.81 262 ILE B C 1
ATOM 4724 O O . ILE B 1 262 ? -8.555 -8.586 -8.023 1 98.81 262 ILE B O 1
ATOM 4728 N N . ASP B 1 263 ? -6.48 -7.691 -8.117 1 98.31 263 ASP B N 1
ATOM 4729 C CA . ASP B 1 263 ? -6.371 -7.742 -9.57 1 98.31 263 ASP B CA 1
ATOM 4730 C C . ASP B 1 263 ? -5.5 -8.914 -10.016 1 98.31 263 ASP B C 1
ATOM 4732 O O . ASP B 1 263 ? -4.332 -9.008 -9.633 1 98.31 263 ASP B O 1
ATOM 4736 N N . LEU B 1 264 ? -6.035 -9.742 -10.766 1 97.06 264 LEU B N 1
ATOM 4737 C CA . LEU B 1 264 ? -5.316 -10.836 -11.414 1 97.06 264 LEU B CA 1
ATOM 4738 C C . LEU B 1 264 ? -5.602 -10.852 -12.914 1 97.06 264 LEU B C 1
ATOM 4740 O O . LEU B 1 264 ? -5.852 -11.914 -13.492 1 97.06 264 LEU B O 1
ATOM 4744 N N . SER B 1 265 ? -5.574 -9.688 -13.5 1 94.06 265 SER B N 1
ATOM 4745 C CA . SER B 1 265 ? -5.863 -9.531 -14.922 1 94.06 265 SER B CA 1
ATOM 4746 C C . SER B 1 265 ? -4.891 -10.336 -15.781 1 94.06 265 SER B C 1
ATOM 4748 O O . SER B 1 265 ? -3.686 -10.352 -15.508 1 94.06 265 SER B O 1
ATOM 4750 N N . PRO B 1 266 ? -5.41 -10.969 -16.781 1 88.5 266 PRO B N 1
ATOM 4751 C CA . PRO B 1 266 ? -4.52 -11.617 -17.734 1 88.5 266 PRO B CA 1
ATOM 4752 C C . PRO B 1 266 ? -3.848 -10.617 -18.688 1 88.5 266 PRO B C 1
ATOM 4754 O O . PRO B 1 266 ? -4.344 -9.508 -18.859 1 88.5 266 PRO B O 1
ATOM 4757 N N . PRO B 1 267 ? -2.818 -11.031 -19.266 1 83.56 267 PRO B N 1
ATOM 4758 C CA . PRO B 1 267 ? -2.127 -10.133 -20.188 1 83.56 267 PRO B CA 1
ATOM 4759 C C . PRO B 1 267 ? -2.961 -9.805 -21.422 1 83.56 267 PRO B C 1
ATOM 4761 O O . PRO B 1 267 ? -2.676 -8.828 -22.125 1 83.56 267 PRO B O 1
ATOM 4764 N N . THR B 1 268 ? -3.961 -10.523 -21.672 1 77.62 268 THR B N 1
ATOM 4765 C CA . THR B 1 268 ? -4.742 -10.367 -22.891 1 77.62 268 THR B CA 1
ATOM 4766 C C . THR B 1 268 ? -5.922 -9.43 -22.672 1 77.62 268 THR B C 1
ATOM 4768 O O . THR B 1 268 ? -6.648 -9.094 -23.609 1 77.62 268 THR B O 1
ATOM 4771 N N . LEU B 1 269 ? -6.09 -9.031 -21.406 1 80.12 269 LEU B N 1
ATOM 4772 C CA . LEU B 1 269 ? -7.223 -8.164 -21.125 1 80.12 269 LEU B CA 1
ATOM 4773 C C . LEU B 1 269 ? -7.031 -6.793 -21.766 1 80.12 269 LEU B C 1
ATOM 4775 O O . LEU B 1 269 ? -5.969 -6.184 -21.641 1 80.12 269 LEU B O 1
ATOM 4779 N N . ALA B 1 270 ? -8.195 -6.434 -22.438 1 78.5 270 ALA B N 1
ATOM 4780 C CA . ALA B 1 270 ? -8.172 -5.125 -23.078 1 78.5 270 ALA B CA 1
ATOM 4781 C C . ALA B 1 270 ? -8.32 -4.004 -22.047 1 78.5 270 ALA B C 1
ATOM 4783 O O . ALA B 1 270 ? -9.219 -4.043 -21.219 1 78.5 270 ALA B O 1
ATOM 4784 N N . ASP B 1 271 ? -7.457 -3.096 -21.891 1 81.44 271 ASP B N 1
ATOM 4785 C CA . ASP B 1 271 ? -7.41 -1.873 -21.094 1 81.44 271 ASP B CA 1
ATOM 4786 C C . ASP B 1 271 ? -7.637 -2.17 -19.609 1 81.44 271 ASP B C 1
ATOM 4788 O O . ASP B 1 271 ? -8.594 -1.671 -19.016 1 81.44 271 ASP B O 1
ATOM 4792 N N . PRO B 1 272 ? -6.898 -2.945 -19.047 1 88.75 272 PRO B N 1
ATOM 4793 C CA . PRO B 1 272 ? -7.039 -3.303 -17.641 1 88.75 272 PRO B CA 1
ATOM 4794 C C . PRO B 1 272 ? -7.035 -2.082 -16.719 1 88.75 272 PRO B C 1
ATOM 4796 O O . PRO B 1 272 ? -7.582 -2.137 -15.609 1 88.75 272 PRO B O 1
ATOM 4799 N N . GLY B 1 273 ? -6.578 -0.99 -17.172 1 91.62 273 GLY B N 1
ATOM 4800 C CA . GLY B 1 273 ? -6.461 0.206 -16.359 1 91.62 273 GLY B CA 1
ATOM 4801 C C . GLY B 1 273 ? -7.805 0.751 -15.898 1 91.62 273 GLY B C 1
ATOM 4802 O O . GLY B 1 273 ? -7.957 1.154 -14.75 1 91.62 273 GLY B O 1
ATOM 4803 N N . ARG B 1 274 ? -8.805 0.777 -16.75 1 91.69 274 ARG B N 1
ATOM 4804 C CA . ARG B 1 274 ? -10.117 1.311 -16.406 1 91.69 274 ARG B CA 1
ATOM 4805 C C . ARG B 1 274 ? -10.789 0.472 -15.328 1 91.69 274 ARG B C 1
ATOM 4807 O O . ARG B 1 274 ? -11.438 1.012 -14.43 1 91.69 274 ARG B O 1
ATOM 4814 N N . GLN B 1 275 ? -10.625 -0.819 -15.461 1 94.5 275 GLN B N 1
ATOM 4815 C CA . GLN B 1 275 ? -11.203 -1.715 -14.461 1 94.5 275 GLN B CA 1
ATOM 4816 C C . GLN B 1 275 ? -10.523 -1.538 -13.109 1 94.5 275 GLN B C 1
ATOM 4818 O O . GLN B 1 275 ? -11.203 -1.461 -12.078 1 94.5 275 GLN B O 1
ATOM 4823 N N . ILE B 1 276 ? -9.227 -1.454 -13.164 1 96.75 276 ILE B N 1
ATOM 4824 C CA . ILE B 1 276 ? -8.453 -1.309 -11.938 1 96.75 276 ILE B CA 1
ATOM 4825 C C . ILE B 1 276 ? -8.844 -0.01 -11.234 1 96.75 276 ILE B C 1
ATOM 4827 O O . ILE B 1 276 ? -9.109 -0.004 -10.031 1 96.75 276 ILE B O 1
ATOM 4831 N N . ARG B 1 277 ? -8.961 1.041 -11.938 1 95.94 277 ARG B N 1
ATOM 4832 C CA . ARG B 1 277 ? -9.328 2.336 -11.375 1 95.94 277 ARG B CA 1
ATOM 4833 C C . ARG B 1 277 ? -10.727 2.293 -10.773 1 95.94 277 ARG B C 1
ATOM 4835 O O . ARG B 1 277 ? -10.953 2.814 -9.68 1 95.94 277 ARG B O 1
ATOM 4842 N N . ALA B 1 278 ? -11.625 1.695 -11.469 1 96.5 278 ALA B N 1
ATOM 4843 C CA . ALA B 1 278 ? -13 1.59 -10.992 1 96.5 278 ALA B CA 1
ATOM 4844 C C . ALA B 1 278 ? -13.07 0.799 -9.688 1 96.5 278 ALA B C 1
ATOM 4846 O O . ALA B 1 278 ? -13.805 1.171 -8.766 1 96.5 278 ALA B O 1
ATOM 4847 N N . CYS B 1 279 ? -12.336 -0.284 -9.633 1 98.12 279 CYS B N 1
ATOM 4848 C CA . CYS B 1 279 ? -12.344 -1.137 -8.453 1 98.12 279 CYS B CA 1
ATOM 4849 C C . CYS B 1 279 ? -11.719 -0.425 -7.258 1 98.12 279 CYS B C 1
ATOM 4851 O O . CYS B 1 279 ? -12.211 -0.527 -6.137 1 98.12 279 CYS B O 1
ATOM 4853 N N . ILE B 1 280 ? -10.648 0.297 -7.5 1 97.94 280 ILE B N 1
ATOM 4854 C CA . ILE B 1 280 ? -10.016 1.059 -6.43 1 97.94 280 ILE B CA 1
ATOM 4855 C C . ILE B 1 280 ? -10.961 2.152 -5.945 1 97.94 280 ILE B C 1
ATOM 4857 O O . ILE B 1 280 ? -11.078 2.393 -4.742 1 97.94 280 ILE B O 1
ATOM 4861 N N . ALA B 1 281 ? -11.656 2.777 -6.863 1 96.56 281 ALA B N 1
ATOM 4862 C CA . ALA B 1 281 ? -12.602 3.836 -6.52 1 96.56 281 ALA B CA 1
ATOM 4863 C C . ALA B 1 281 ? -13.742 3.297 -5.664 1 96.56 281 ALA B C 1
ATOM 4865 O O . ALA B 1 281 ? -14.336 4.031 -4.871 1 96.56 281 ALA B O 1
ATOM 4866 N N . ALA B 1 282 ? -14.008 2.025 -5.73 1 97.56 282 ALA B N 1
ATOM 4867 C CA . ALA B 1 282 ? -15.148 1.413 -5.047 1 97.56 282 ALA B CA 1
ATOM 4868 C C . ALA B 1 282 ? -14.773 0.974 -3.635 1 97.56 282 ALA B C 1
ATOM 4870 O O . ALA B 1 282 ? -15.625 0.529 -2.867 1 97.56 282 ALA B O 1
ATOM 4871 N N . LEU B 1 283 ? -13.539 1.107 -3.264 1 97.88 283 LEU B N 1
ATOM 4872 C CA . LEU B 1 283 ? -13.078 0.707 -1.938 1 97.88 283 LEU B CA 1
ATOM 4873 C C . LEU B 1 283 ? -13.586 1.673 -0.872 1 97.88 283 LEU B C 1
ATOM 4875 O O . LEU B 1 283 ? -13.836 2.846 -1.16 1 97.88 283 LEU B O 1
ATOM 4879 N N . ARG B 1 284 ? -13.711 1.208 0.319 1 96.12 284 ARG B N 1
ATOM 4880 C CA . ARG B 1 284 ? -13.961 2.088 1.455 1 96.12 284 ARG B CA 1
ATOM 4881 C C . ARG B 1 284 ? -12.703 2.861 1.834 1 96.12 284 ARG B C 1
ATOM 4883 O O . ARG B 1 284 ? -11.602 2.518 1.398 1 96.12 284 ARG B O 1
ATOM 4890 N N . ASP B 1 285 ? -12.836 3.861 2.641 1 94.31 285 ASP B N 1
ATOM 4891 C CA . ASP B 1 285 ? -11.664 4.52 3.195 1 94.31 285 ASP B CA 1
ATOM 4892 C C . ASP B 1 285 ? -10.781 3.527 3.953 1 94.31 285 ASP B C 1
ATOM 4894 O O . ASP B 1 285 ? -11.289 2.688 4.703 1 94.31 285 ASP B O 1
ATOM 4898 N N . GLY B 1 286 ? -9.508 3.613 3.686 1 96.19 286 GLY B N 1
ATOM 4899 C CA . GLY B 1 286 ? -8.594 2.658 4.281 1 96.19 286 GLY B CA 1
ATOM 4900 C C . GLY B 1 286 ? -8.531 1.34 3.531 1 96.19 286 GLY B C 1
ATOM 4901 O O . GLY B 1 286 ? -7.863 0.4 3.971 1 96.19 286 GLY B O 1
ATOM 4902 N N . GLY B 1 287 ? -9.289 1.244 2.389 1 97.81 287 GLY B N 1
ATOM 4903 C CA . GLY B 1 287 ? -9.289 0.024 1.598 1 97.81 287 GLY B CA 1
ATOM 4904 C C . GLY B 1 287 ? -7.922 -0.328 1.042 1 97.81 287 GLY B C 1
ATOM 4905 O O . GLY B 1 287 ? -7.023 0.517 1.002 1 97.81 287 GLY B O 1
ATOM 4906 N N . ARG B 1 288 ? -7.773 -1.553 0.599 1 98.5 288 ARG B N 1
ATOM 4907 C CA . ARG B 1 288 ? -6.5 -2.088 0.121 1 98.5 288 ARG B CA 1
ATOM 4908 C C . ARG B 1 288 ? -6.68 -2.816 -1.208 1 98.5 288 ARG B C 1
ATOM 4910 O O . ARG B 1 288 ? -7.664 -3.527 -1.405 1 98.5 288 ARG B O 1
ATOM 4917 N N . ALA B 1 289 ? -5.688 -2.615 -2.086 1 98.75 289 ALA B N 1
ATOM 4918 C CA . ALA B 1 289 ? -5.691 -3.295 -3.379 1 98.75 289 ALA B CA 1
ATOM 4919 C C . ALA B 1 289 ? -4.383 -4.047 -3.605 1 98.75 289 ALA B C 1
ATOM 4921 O O . ALA B 1 289 ? -3.303 -3.529 -3.309 1 98.75 289 ALA B O 1
ATOM 4922 N N . ALA B 1 290 ? -4.477 -5.227 -4.055 1 98.75 290 ALA B N 1
ATOM 4923 C CA . ALA B 1 290 ? -3.324 -5.992 -4.523 1 98.75 290 ALA B CA 1
ATOM 4924 C C . ALA B 1 290 ? -3.338 -6.133 -6.043 1 98.75 290 ALA B C 1
ATOM 4926 O O . ALA B 1 290 ? -4.301 -6.645 -6.613 1 98.75 290 ALA B O 1
ATOM 4927 N N . LEU B 1 291 ? -2.307 -5.688 -6.68 1 98.31 291 LEU B N 1
ATOM 4928 C CA . LEU B 1 291 ? -2.141 -5.801 -8.125 1 98.31 291 LEU B CA 1
ATOM 4929 C C . LEU B 1 291 ? -1.195 -6.945 -8.477 1 98.31 291 LEU B C 1
ATOM 4931 O O . LEU B 1 291 ? 0.01 -6.859 -8.227 1 98.31 291 LEU B O 1
ATOM 4935 N N . MET B 1 292 ? -1.749 -7.965 -9.094 1 97.69 292 MET B N 1
ATOM 4936 C CA . MET B 1 292 ? -0.993 -9.18 -9.367 1 97.69 292 MET B CA 1
ATOM 4937 C C . MET B 1 292 ? -1.095 -9.57 -10.836 1 97.69 292 MET B C 1
ATOM 4939 O O . MET B 1 292 ? -0.481 -10.547 -11.266 1 97.69 292 MET B O 1
ATOM 4943 N N . GLY B 1 293 ? -1.806 -8.867 -11.633 1 94 293 GLY B N 1
ATOM 4944 C CA . GLY B 1 293 ? -2.141 -9.281 -12.984 1 94 293 GLY B CA 1
ATOM 4945 C C . GLY B 1 293 ? -1.019 -9.039 -13.977 1 94 293 GLY B C 1
ATOM 4946 O O . GLY B 1 293 ? -0.013 -8.414 -13.641 1 94 293 GLY B O 1
ATOM 4947 N N . GLY B 1 294 ? -1.239 -9.562 -15.188 1 89.44 294 GLY B N 1
ATOM 4948 C CA . GLY B 1 294 ? -0.334 -9.336 -16.297 1 89.44 294 GLY B CA 1
ATOM 4949 C C . GLY B 1 294 ? -0.67 -8.094 -17.094 1 89.44 294 GLY B C 1
ATOM 4950 O O . GLY B 1 294 ? -0.967 -8.172 -18.297 1 89.44 294 GLY B O 1
ATOM 4951 N N . VAL B 1 295 ? -0.601 -6.945 -16.469 1 88.44 295 VAL B N 1
ATOM 4952 C CA . VAL B 1 295 ? -0.902 -5.652 -17.062 1 88.44 295 VAL B CA 1
ATOM 4953 C C . VAL B 1 295 ? 0.39 -4.992 -17.547 1 88.44 295 VAL B C 1
ATOM 4955 O O . VAL B 1 295 ? 1.341 -4.848 -16.766 1 88.44 295 VAL B O 1
ATOM 4958 N N . ALA B 1 296 ? 0.281 -4.645 -18.844 1 85.31 296 ALA B N 1
ATOM 4959 C CA . ALA B 1 296 ? 1.454 -3.982 -19.406 1 85.31 296 ALA B CA 1
ATOM 4960 C C . ALA B 1 296 ? 1.372 -2.469 -19.234 1 85.31 296 ALA B C 1
ATOM 4962 O O . ALA B 1 296 ? 0.289 -1.886 -19.312 1 85.31 296 ALA B O 1
ATOM 4963 N N . GLY B 1 297 ? 2.348 -1.84 -18.75 1 88.38 297 GLY B N 1
ATOM 4964 C CA . GLY B 1 297 ? 2.441 -0.389 -18.75 1 88.38 297 GLY B CA 1
ATOM 4965 C C . GLY B 1 297 ? 1.956 0.238 -17.453 1 88.38 297 GLY B C 1
ATOM 4966 O O . GLY B 1 297 ? 1.963 -0.408 -16.406 1 88.38 297 GLY B O 1
ATOM 4967 N N . ASP B 1 298 ? 1.511 1.503 -17.609 1 92.19 298 ASP B N 1
ATOM 4968 C CA . ASP B 1 298 ? 1.146 2.289 -16.438 1 92.19 298 ASP B CA 1
ATOM 4969 C C . ASP B 1 298 ? -0.364 2.262 -16.203 1 92.19 298 ASP B C 1
ATOM 4971 O O . ASP B 1 298 ? -1.143 2.184 -17.156 1 92.19 298 ASP B O 1
ATOM 4975 N N . VAL B 1 299 ? -0.7 2.23 -14.984 1 93.75 299 VAL B N 1
ATOM 4976 C CA . VAL B 1 299 ? -2.08 2.441 -14.562 1 93.75 299 VAL B CA 1
ATOM 4977 C C . VAL B 1 299 ? -2.205 3.789 -13.852 1 93.75 299 VAL B C 1
ATOM 4979 O O . VAL B 1 299 ? -1.443 4.082 -12.93 1 93.75 299 VAL B O 1
ATOM 4982 N N . GLY B 1 300 ? -3.084 4.602 -14.32 1 93.81 300 GLY B N 1
ATOM 4983 C CA . GLY B 1 300 ? -3.326 5.875 -13.656 1 93.81 300 GLY B CA 1
ATOM 4984 C C . GLY B 1 300 ? -4.133 5.734 -12.375 1 93.81 300 GLY B C 1
ATOM 4985 O O . GLY B 1 300 ? -5.242 5.199 -12.391 1 93.81 300 GLY B O 1
ATOM 4986 N N . ILE B 1 301 ? -3.57 6.164 -11.297 1 93.56 301 ILE B N 1
ATOM 4987 C CA . ILE B 1 301 ? -4.266 6.145 -10.016 1 93.56 301 ILE B CA 1
ATOM 4988 C C . ILE B 1 301 ? -4.504 7.574 -9.531 1 93.56 301 ILE B C 1
ATOM 4990 O O . ILE B 1 301 ? -3.592 8.406 -9.555 1 93.56 301 ILE B O 1
ATOM 4994 N N . SER B 1 302 ? -5.688 7.859 -9.18 1 94.06 302 SER B N 1
ATOM 4995 C CA . SER B 1 302 ? -6.016 9.188 -8.68 1 94.06 302 SER B CA 1
ATOM 4996 C C . SER B 1 302 ? -5.273 9.492 -7.387 1 94.06 302 SER B C 1
ATOM 4998 O O . SER B 1 302 ? -5.582 8.922 -6.34 1 94.06 302 SER B O 1
ATOM 5000 N N . HIS B 1 303 ? -4.375 10.414 -7.461 1 94.62 303 HIS B N 1
ATOM 5001 C CA . HIS B 1 303 ? -3.582 10.781 -6.297 1 94.62 303 HIS B CA 1
ATOM 5002 C C . HIS B 1 303 ? -4.465 11.328 -5.18 1 94.62 303 HIS B C 1
ATOM 5004 O O . HIS B 1 303 ? -4.426 10.836 -4.051 1 94.62 303 HIS B O 1
ATOM 5010 N N . PRO B 1 304 ? -5.387 12.289 -5.426 1 92.44 304 PRO B N 1
ATOM 5011 C CA . PRO B 1 304 ? -6.223 12.797 -4.336 1 92.44 304 PRO B CA 1
ATOM 5012 C C . PRO B 1 304 ? -7.098 11.711 -3.711 1 92.44 304 PRO B C 1
ATOM 5014 O O . PRO B 1 304 ? -7.273 11.68 -2.49 1 92.44 304 PRO B O 1
ATOM 5017 N N . SER B 1 305 ? -7.562 10.844 -4.539 1 92.75 305 SER B N 1
ATOM 5018 C CA . SER B 1 305 ? -8.461 9.812 -4.039 1 92.75 305 SER B CA 1
ATOM 5019 C C . SER B 1 305 ? -7.754 8.898 -3.047 1 92.75 305 SER B C 1
ATOM 5021 O O . SER B 1 305 ? -8.25 8.664 -1.942 1 92.75 305 SER B O 1
ATOM 5023 N N . ILE B 1 306 ? -6.57 8.43 -3.432 1 95.19 306 ILE B N 1
ATOM 5024 C CA . ILE B 1 306 ? -5.93 7.465 -2.545 1 95.19 306 ILE B CA 1
ATOM 5025 C C . ILE B 1 306 ? -5.387 8.18 -1.311 1 95.19 306 ILE B C 1
ATOM 5027 O O . ILE B 1 306 ? -5.379 7.625 -0.212 1 95.19 306 ILE B O 1
ATOM 5031 N N . MET B 1 307 ? -4.988 9.406 -1.458 1 95.06 307 MET B N 1
ATOM 5032 C CA . MET B 1 307 ? -4.434 10.156 -0.335 1 95.06 307 MET B CA 1
ATOM 5033 C C . MET B 1 307 ? -5.512 10.469 0.699 1 95.06 307 MET B C 1
ATOM 5035 O O . MET B 1 307 ? -5.383 10.094 1.866 1 95.06 307 MET B O 1
ATOM 5039 N N . PHE B 1 308 ? -6.633 11.047 0.264 1 92.81 308 PHE B N 1
ATOM 5040 C CA . PHE B 1 308 ? -7.672 11.469 1.195 1 92.81 308 PHE B CA 1
ATOM 5041 C C . PHE B 1 308 ? -8.336 10.266 1.855 1 92.81 308 PHE B C 1
ATOM 5043 O O . PHE B 1 308 ? -8.836 10.359 2.979 1 92.81 308 PHE B O 1
ATOM 5050 N N . ARG B 1 309 ? -8.242 9.141 1.161 1 94.5 309 ARG B N 1
ATOM 5051 C CA . ARG B 1 309 ? -8.992 7.98 1.632 1 94.5 309 ARG B CA 1
ATOM 5052 C C . ARG B 1 309 ? -8.062 6.945 2.256 1 94.5 309 ARG B C 1
ATOM 5054 O O . ARG B 1 309 ? -8.5 5.855 2.633 1 94.5 309 ARG B O 1
ATOM 5061 N N . ASN B 1 310 ? -6.812 7.223 2.311 1 97.06 310 ASN B N 1
ATOM 5062 C CA . ASN B 1 310 ? -5.82 6.332 2.904 1 97.06 310 ASN B CA 1
ATOM 5063 C C . ASN B 1 310 ? -5.844 4.949 2.258 1 97.06 310 ASN B C 1
ATOM 5065 O O . ASN B 1 310 ? -5.828 3.934 2.955 1 97.06 310 ASN B O 1
ATOM 5069 N N . ILE B 1 311 ? -5.941 4.918 0.917 1 97.94 311 ILE B N 1
ATOM 5070 C CA . ILE B 1 311 ? -5.973 3.66 0.176 1 97.94 311 ILE B CA 1
ATOM 5071 C C . ILE B 1 311 ? -4.555 3.127 0.003 1 97.94 311 ILE B C 1
ATOM 5073 O O . ILE B 1 311 ? -3.631 3.887 -0.298 1 97.94 311 ILE B O 1
ATOM 5077 N N . THR B 1 312 ? -4.383 1.853 0.172 1 98.56 312 THR B N 1
ATOM 5078 C CA . THR B 1 312 ? -3.109 1.186 -0.084 1 98.56 312 THR B CA 1
ATOM 5079 C C . THR B 1 312 ? -3.182 0.354 -1.361 1 98.56 312 THR B C 1
ATOM 5081 O O . THR B 1 312 ? -4.105 -0.444 -1.537 1 98.56 312 THR B O 1
ATOM 5084 N N . VAL B 1 313 ? -2.25 0.592 -2.242 1 98.44 313 VAL B N 1
ATOM 5085 C CA . VAL B 1 313 ? -2.07 -0.215 -3.445 1 98.44 313 VAL B CA 1
ATOM 5086 C C . VAL B 1 313 ? -0.741 -0.964 -3.371 1 98.44 313 VAL B C 1
ATOM 5088 O O . VAL B 1 313 ? 0.324 -0.346 -3.303 1 98.44 313 VAL B O 1
ATOM 5091 N N . LYS B 1 314 ? -0.832 -2.248 -3.373 1 98.19 314 LYS B N 1
ATOM 5092 C CA . LYS B 1 314 ? 0.368 -3.074 -3.289 1 98.19 314 LYS B CA 1
ATOM 5093 C C . LYS B 1 314 ? 0.532 -3.934 -4.539 1 98.19 314 LYS B C 1
ATOM 5095 O O . LYS B 1 314 ? -0.403 -4.621 -4.953 1 98.19 314 LYS B O 1
ATOM 5100 N N . GLY B 1 315 ? 1.697 -3.791 -5.16 1 98.12 315 GLY B N 1
ATOM 5101 C CA . GLY B 1 315 ? 2.084 -4.875 -6.051 1 98.12 315 GLY B CA 1
ATOM 5102 C C . GLY B 1 315 ? 2.455 -6.148 -5.316 1 98.12 315 GLY B C 1
ATOM 5103 O O . GLY B 1 315 ? 3.168 -6.105 -4.309 1 98.12 315 GLY B O 1
ATOM 5104 N N . GLN B 1 316 ? 1.973 -7.207 -5.809 1 97.56 316 GLN B N 1
ATOM 5105 C CA . GLN B 1 316 ? 2.234 -8.492 -5.16 1 97.56 316 GLN B CA 1
ATOM 5106 C C . GLN B 1 316 ? 2.66 -9.547 -6.18 1 97.56 316 GLN B C 1
ATOM 5108 O O . GLN B 1 316 ? 1.918 -9.844 -7.117 1 97.56 316 GLN B O 1
ATOM 5113 N N . TYR B 1 317 ? 3.842 -10.047 -5.98 1 96 317 TYR B N 1
ATOM 5114 C CA . TYR B 1 317 ? 4.355 -11.109 -6.84 1 96 317 TYR B CA 1
ATOM 5115 C C . TYR B 1 317 ? 4.344 -12.445 -6.113 1 96 317 TYR B C 1
ATOM 5117 O O . TYR B 1 317 ? 5.031 -12.617 -5.102 1 96 317 TYR B O 1
ATOM 5125 N N . MET B 1 318 ? 3.553 -13.297 -6.535 1 96.62 318 MET B N 1
ATOM 5126 C CA . MET B 1 318 ? 3.492 -14.688 -6.094 1 96.62 318 MET B CA 1
ATOM 5127 C C . MET B 1 318 ? 3.148 -14.773 -4.613 1 96.62 318 MET B C 1
ATOM 5129 O O . MET B 1 318 ? 2.064 -14.359 -4.195 1 96.62 318 MET B O 1
ATOM 5133 N N . TYR B 1 319 ? 3.92 -15.516 -3.848 1 97.75 319 TYR B N 1
ATOM 5134 C CA . TYR B 1 319 ? 3.656 -15.891 -2.461 1 97.75 319 TYR B CA 1
ATOM 5135 C C . TYR B 1 319 ? 4.953 -16.203 -1.728 1 97.75 319 TYR B C 1
ATOM 5137 O O . TYR B 1 319 ? 6.039 -16.109 -2.303 1 97.75 319 TYR B O 1
ATOM 5145 N N . THR B 1 320 ? 4.832 -16.469 -0.421 1 95.38 320 THR B N 1
ATOM 5146 C CA . THR B 1 320 ? 5.969 -16.922 0.37 1 95.38 320 THR B CA 1
ATOM 5147 C C . THR B 1 320 ? 5.863 -18.422 0.657 1 95.38 320 THR B C 1
ATOM 5149 O O . THR B 1 320 ? 4.793 -19.016 0.502 1 95.38 320 THR B O 1
ATOM 5152 N N . ARG B 1 321 ? 6.969 -18.984 1.039 1 95.19 321 ARG B N 1
ATOM 5153 C CA . ARG B 1 321 ? 6.996 -20.391 1.427 1 95.19 321 ARG B CA 1
ATOM 5154 C C . ARG B 1 321 ? 5.996 -20.672 2.545 1 95.19 321 ARG B C 1
ATOM 5156 O O . ARG B 1 321 ? 5.281 -21.672 2.51 1 95.19 321 ARG B O 1
ATOM 5163 N N . GLU B 1 322 ? 5.941 -19.75 3.496 1 95.88 322 GLU B N 1
ATOM 5164 C CA . GLU B 1 322 ? 5.008 -19.891 4.609 1 95.88 322 GLU B CA 1
ATOM 5165 C C . GLU B 1 322 ? 3.562 -19.906 4.121 1 95.88 322 GLU B C 1
ATOM 5167 O O . GLU B 1 322 ? 2.734 -20.656 4.617 1 95.88 322 GLU B O 1
ATOM 5172 N N . GLN B 1 323 ? 3.357 -19.156 3.148 1 97.44 323 GLN B N 1
ATOM 5173 C CA . GLN B 1 323 ? 1.999 -19.047 2.629 1 97.44 323 GLN B CA 1
ATOM 5174 C C . GLN B 1 323 ? 1.586 -20.297 1.878 1 97.44 323 GLN B C 1
ATOM 5176 O O . GLN B 1 323 ? 0.417 -20.688 1.903 1 97.44 323 GLN B O 1
ATOM 5181 N N . VAL B 1 324 ? 2.518 -20.938 1.231 1 98.19 324 VAL B N 1
ATOM 5182 C CA . VAL B 1 324 ? 2.215 -22.234 0.619 1 98.19 324 VAL B CA 1
ATOM 5183 C C . VAL B 1 324 ? 1.79 -23.219 1.694 1 98.19 324 VAL B C 1
ATOM 5185 O O . VAL B 1 324 ? 0.802 -23.938 1.528 1 98.19 324 VAL B O 1
ATOM 5188 N N . GLY B 1 325 ? 2.516 -23.219 2.775 1 97.81 325 GLY B N 1
ATOM 5189 C CA . GLY B 1 325 ? 2.139 -24.062 3.893 1 97.81 325 GLY B CA 1
ATOM 5190 C C . GLY B 1 325 ? 0.742 -23.781 4.414 1 97.81 325 GLY B C 1
ATOM 5191 O O . GLY B 1 325 ? -0.016 -24.719 4.707 1 97.81 325 GLY B 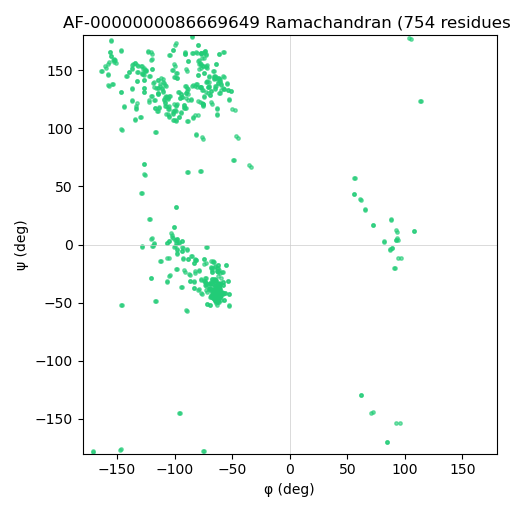O 1
ATOM 5192 N N . ASP B 1 326 ? 0.406 -22.531 4.504 1 97.75 326 ASP B N 1
ATOM 5193 C CA . ASP B 1 326 ? -0.925 -22.125 4.957 1 97.75 326 ASP B CA 1
ATOM 5194 C C . ASP B 1 326 ? -2.006 -22.688 4.031 1 97.75 326 ASP B C 1
ATOM 5196 O O . ASP B 1 326 ? -3.027 -23.203 4.496 1 97.75 326 ASP B O 1
ATOM 5200 N N . VAL B 1 327 ? -1.758 -22.578 2.754 1 98.44 327 VAL B N 1
ATOM 5201 C CA . VAL B 1 327 ? -2.73 -23.047 1.768 1 98.44 327 VAL B CA 1
ATOM 5202 C C . VAL B 1 327 ? -2.9 -24.547 1.879 1 98.44 327 VAL B C 1
ATOM 5204 O O . VAL B 1 327 ? -4.023 -25.062 1.839 1 98.44 327 VAL B O 1
ATOM 5207 N N . ILE B 1 328 ? -1.804 -25.219 2.037 1 98.62 328 ILE B N 1
ATOM 5208 C CA . ILE B 1 328 ? -1.846 -26.672 2.184 1 98.62 328 ILE B CA 1
ATOM 5209 C C . ILE B 1 328 ? -2.67 -27.047 3.414 1 98.62 328 ILE B C 1
ATOM 5211 O O . ILE B 1 328 ? -3.533 -27.922 3.35 1 98.62 328 ILE B O 1
ATOM 5215 N N . ARG B 1 329 ? -2.48 -26.312 4.484 1 98.06 329 ARG B N 1
ATOM 5216 C CA . ARG B 1 329 ? -3.234 -26.562 5.711 1 98.06 329 ARG B CA 1
ATOM 5217 C C . ARG B 1 329 ? -4.727 -26.328 5.492 1 98.06 329 ARG B C 1
ATOM 5219 O O . ARG B 1 329 ? -5.559 -27.078 6.008 1 98.06 329 ARG B O 1
ATOM 5226 N N . LEU B 1 330 ? -5.047 -25.328 4.77 1 98 330 LEU B N 1
ATOM 5227 C CA . LEU B 1 330 ? -6.445 -25.016 4.496 1 98 330 LEU B CA 1
ATOM 5228 C C . LEU B 1 330 ? -7.109 -26.156 3.711 1 98 330 LEU B C 1
ATOM 5230 O O . LEU B 1 330 ? -8.258 -26.516 3.984 1 98 330 LEU B O 1
ATOM 5234 N N . VAL B 1 331 ? -6.41 -26.734 2.789 1 98.38 331 VAL B N 1
ATOM 5235 C CA . VAL B 1 331 ? -6.965 -27.797 1.959 1 98.38 331 VAL B CA 1
ATOM 5236 C C . VAL B 1 331 ? -7.016 -29.094 2.756 1 98.38 331 VAL B C 1
ATOM 5238 O O . VAL B 1 331 ? -8.023 -29.812 2.732 1 98.38 331 VAL B O 1
ATOM 5241 N N . GLU B 1 332 ? -5.965 -29.375 3.504 1 98.31 332 GLU B N 1
ATOM 5242 C CA . GLU B 1 332 ? -5.902 -30.594 4.297 1 98.31 332 GLU B CA 1
ATOM 5243 C C . GLU B 1 332 ? -6.973 -30.594 5.383 1 98.31 332 GLU B C 1
ATOM 5245 O O . GLU B 1 332 ? -7.496 -31.656 5.742 1 98.31 332 GLU B O 1
ATOM 5250 N N . SER B 1 333 ? -7.344 -29.406 5.855 1 97.38 333 SER B N 1
ATOM 5251 C CA . SER B 1 333 ? -8.359 -29.312 6.898 1 97.38 333 SER B CA 1
ATOM 5252 C C . SER B 1 333 ? -9.766 -29.359 6.312 1 97.38 333 SER B C 1
ATOM 5254 O O . SER B 1 333 ? -10.742 -29.516 7.047 1 97.38 333 SER B O 1
ATOM 5256 N N . GLY B 1 334 ? -9.836 -29.141 5.039 1 96.06 334 GLY B N 1
ATOM 5257 C CA . GLY B 1 334 ? -11.133 -29.172 4.383 1 96.06 334 GLY B CA 1
ATOM 5258 C C . GLY B 1 334 ? -11.797 -27.812 4.301 1 96.06 334 GLY B C 1
ATOM 5259 O O . GLY B 1 334 ? -12.922 -27.688 3.803 1 96.06 334 GLY B O 1
ATOM 5260 N N . VAL B 1 335 ? -11.125 -26.797 4.734 1 95.81 335 VAL B N 1
ATOM 5261 C CA . VAL B 1 335 ? -11.664 -25.438 4.66 1 95.81 335 VAL B CA 1
ATOM 5262 C C . VAL B 1 335 ? -11.789 -25.016 3.201 1 95.81 335 VAL B C 1
ATOM 5264 O O . VAL B 1 335 ? -12.812 -24.453 2.801 1 95.81 335 VAL B O 1
ATOM 5267 N N . VAL B 1 336 ? -10.766 -25.281 2.479 1 97.38 336 VAL B N 1
ATOM 5268 C CA . VAL B 1 336 ? -10.812 -25.094 1.032 1 97.38 336 VAL B CA 1
ATOM 5269 C C . VAL B 1 336 ? -10.953 -26.438 0.335 1 97.38 336 VAL B C 1
ATOM 5271 O O . VAL B 1 336 ? -10.18 -27.359 0.592 1 97.38 336 VAL B O 1
ATOM 5274 N N . LYS B 1 337 ? -11.891 -26.531 -0.504 1 95.88 337 LYS B N 1
ATOM 5275 C CA . LYS B 1 337 ? -12.148 -27.781 -1.212 1 95.88 337 LYS B CA 1
ATOM 5276 C C . LYS B 1 337 ? -11.57 -27.734 -2.625 1 95.88 337 LYS B C 1
ATOM 5278 O O . LYS B 1 337 ? -11.422 -26.656 -3.209 1 95.88 337 LYS B O 1
ATOM 5283 N N . LEU B 1 338 ? -11.281 -28.922 -3.156 1 96.94 338 LEU B N 1
ATOM 5284 C CA . LEU B 1 338 ? -10.812 -29.062 -4.527 1 96.94 338 LEU B CA 1
ATOM 5285 C C . LEU B 1 338 ? -11.758 -29.938 -5.336 1 96.94 338 LEU B C 1
ATOM 5287 O O . LEU B 1 338 ? -12.633 -30.594 -4.773 1 96.94 338 LEU B O 1
ATOM 5291 N N . GLY B 1 339 ? -11.594 -29.891 -6.617 1 94.5 339 GLY B N 1
ATOM 5292 C CA . GLY B 1 339 ? -12.32 -30.797 -7.492 1 94.5 339 GLY B CA 1
ATOM 5293 C C . GLY B 1 339 ? -13.805 -30.484 -7.586 1 94.5 339 GLY B C 1
ATOM 5294 O O . GLY B 1 339 ? -14.195 -29.312 -7.543 1 94.5 339 GLY B O 1
ATOM 5295 N N . GLU B 1 340 ? -14.578 -31.516 -7.695 1 91.19 340 GLU B N 1
ATOM 5296 C CA . GLU B 1 340 ? -16.016 -31.391 -7.93 1 91.19 340 GLU B CA 1
ATOM 5297 C C . GLU B 1 340 ? -16.703 -30.688 -6.754 1 91.19 340 GLU B C 1
ATOM 5299 O O . GLU B 1 340 ? -17.656 -29.938 -6.949 1 91.19 340 GLU B O 1
ATOM 5304 N N . ALA B 1 341 ? -16.203 -30.984 -5.602 1 88.62 341 ALA B N 1
ATOM 5305 C CA . ALA B 1 341 ? -16.781 -30.391 -4.406 1 88.62 341 ALA B CA 1
ATOM 5306 C C . ALA B 1 341 ? -16.672 -28.875 -4.441 1 88.62 341 ALA B C 1
ATOM 5308 O O . ALA B 1 341 ? -17.5 -28.172 -3.848 1 88.62 341 ALA B O 1
ATOM 5309 N N . ALA B 1 342 ? -15.727 -28.344 -5.164 1 92 342 ALA B N 1
ATOM 5310 C CA . ALA B 1 342 ? -15.539 -26.891 -5.297 1 92 342 ALA B CA 1
ATOM 5311 C C . ALA B 1 342 ? -16.172 -26.375 -6.582 1 92 342 ALA B C 1
ATOM 5313 O O . ALA B 1 342 ? -16.188 -25.172 -6.84 1 92 342 ALA B O 1
ATOM 5314 N N . GLY B 1 343 ? -16.672 -27.281 -7.355 1 92.19 343 GLY B N 1
ATOM 5315 C CA . GLY B 1 343 ? -17.25 -26.891 -8.633 1 92.19 343 GLY B CA 1
ATOM 5316 C C . GLY B 1 343 ? -16.266 -26.938 -9.781 1 92.19 343 GLY B C 1
ATOM 5317 O O . GLY B 1 343 ? -16.531 -26.406 -10.859 1 92.19 343 GLY B O 1
ATOM 5318 N N . HIS B 1 344 ? -15.094 -27.547 -9.609 1 96.19 344 HIS B N 1
ATOM 5319 C CA . HIS B 1 344 ? -14.086 -27.656 -10.656 1 96.19 344 HIS B CA 1
ATOM 5320 C C . HIS B 1 344 ? -14.445 -28.766 -11.641 1 96.19 344 HIS B C 1
ATOM 5322 O O . HIS B 1 344 ? -15.117 -29.734 -11.273 1 96.19 344 HIS B O 1
ATOM 5328 N N . GLY B 1 345 ? -14.008 -28.594 -12.836 1 94.44 345 GLY B N 1
ATOM 5329 C CA . GLY B 1 345 ? -14.07 -29.703 -13.781 1 94.44 345 GLY B CA 1
ATOM 5330 C C . GLY B 1 345 ? -12.984 -30.734 -13.555 1 94.44 345 GLY B C 1
ATOM 5331 O O . GLY B 1 345 ? -12 -30.469 -12.867 1 94.44 345 GLY B O 1
ATOM 5332 N N . LYS B 1 346 ? -13.18 -31.891 -14.141 1 95.12 346 LYS B N 1
ATOM 5333 C CA . LYS B 1 346 ? -12.148 -32.906 -14.062 1 95.12 346 LYS B CA 1
ATOM 5334 C C . LYS B 1 346 ? -10.914 -32.531 -14.875 1 95.12 346 LYS B C 1
ATOM 5336 O O . LYS B 1 346 ? -11.031 -32.125 -16.031 1 95.12 346 LYS B O 1
ATOM 5341 N N . PRO B 1 347 ? -9.797 -32.594 -14.258 1 96.69 347 PRO B N 1
ATOM 5342 C CA . PRO B 1 347 ? -8.586 -32.312 -15.031 1 96.69 347 PRO B CA 1
ATOM 5343 C C . PRO B 1 347 ? -8.375 -33.312 -16.172 1 96.69 347 PRO B C 1
ATOM 5345 O O . PRO B 1 347 ? -8.68 -34.5 -16.031 1 96.69 347 PRO B O 1
ATOM 5348 N N . VAL B 1 348 ? -7.867 -32.781 -17.281 1 97.69 348 VAL B N 1
ATOM 5349 C CA . VAL B 1 348 ? -7.52 -33.625 -18.422 1 97.69 348 VAL B CA 1
ATOM 5350 C C . VAL B 1 348 ? -6.027 -33.969 -18.375 1 97.69 348 VAL B C 1
ATOM 5352 O O . VAL B 1 348 ? -5.191 -33.062 -18.219 1 97.69 348 VAL B O 1
ATOM 5355 N N . ALA B 1 349 ? -5.738 -35.25 -18.531 1 97.88 349 ALA B N 1
ATOM 5356 C CA . ALA B 1 349 ? -4.352 -35.688 -18.391 1 97.88 349 ALA B CA 1
ATOM 5357 C C . ALA B 1 349 ? -3.805 -36.219 -19.719 1 97.88 349 ALA B C 1
ATOM 5359 O O . ALA B 1 349 ? -4.523 -36.844 -20.484 1 97.88 349 ALA B O 1
ATOM 5360 N N . PHE B 1 350 ? -2.574 -35.906 -19.969 1 98.12 350 PHE B N 1
ATOM 5361 C CA . PHE B 1 350 ? -1.832 -36.406 -21.125 1 98.12 350 PHE B CA 1
ATOM 5362 C C . PHE B 1 350 ? -0.469 -36.938 -20.703 1 98.12 350 PHE B C 1
ATOM 5364 O O . PHE B 1 350 ? 0.067 -36.531 -19.672 1 98.12 350 PHE B O 1
ATOM 5371 N N . GLY B 1 351 ? 0.061 -37.875 -21.484 1 97.38 351 GLY B N 1
ATOM 5372 C CA . GLY B 1 351 ? 1.476 -38.188 -21.359 1 97.38 351 GLY B CA 1
ATOM 5373 C C . GLY B 1 351 ? 2.379 -37.125 -21.953 1 97.38 351 GLY B C 1
ATOM 5374 O O . GLY B 1 351 ? 1.922 -36.281 -22.734 1 97.38 351 GLY B O 1
ATOM 5375 N N . LEU B 1 352 ? 3.676 -37.188 -21.609 1 97.5 352 LEU B N 1
ATOM 5376 C CA . LEU B 1 352 ? 4.621 -36.188 -22.125 1 97.5 352 LEU B CA 1
ATOM 5377 C C . LEU B 1 352 ? 4.695 -36.25 -23.641 1 97.5 352 LEU B C 1
ATOM 5379 O O . LEU B 1 352 ? 4.797 -35.219 -24.297 1 97.5 352 LEU B O 1
ATOM 5383 N N . ALA B 1 353 ? 4.57 -37.406 -24.172 1 96.06 353 ALA B N 1
ATOM 5384 C CA . ALA B 1 353 ? 4.727 -37.594 -25.609 1 96.06 353 ALA B CA 1
ATOM 5385 C C . ALA B 1 353 ? 3.602 -36.938 -26.391 1 96.06 353 ALA B C 1
ATOM 5387 O O . ALA B 1 353 ? 3.756 -36.625 -27.578 1 96.06 353 ALA B O 1
ATOM 5388 N N . ASP B 1 354 ? 2.502 -36.688 -25.75 1 97.25 354 ASP B N 1
ATOM 5389 C CA . ASP B 1 354 ? 1.335 -36.094 -26.391 1 97.25 354 ASP B CA 1
ATOM 5390 C C . ASP B 1 354 ? 1.283 -34.594 -26.125 1 97.25 354 ASP B C 1
ATOM 5392 O O . ASP B 1 354 ? 0.201 -34 -25.969 1 97.25 354 ASP B O 1
ATOM 5396 N N . TRP B 1 355 ? 2.432 -33.969 -26 1 97.62 355 TRP B N 1
ATOM 5397 C CA . TRP B 1 355 ? 2.533 -32.562 -25.562 1 97.62 355 TRP B CA 1
ATOM 5398 C C . TRP B 1 355 ? 1.747 -31.656 -26.5 1 97.62 355 TRP B C 1
ATOM 5400 O O . TRP B 1 355 ? 1.158 -30.656 -26.047 1 97.62 355 TRP B O 1
ATOM 5410 N N . ASP B 1 356 ? 1.707 -31.953 -27.797 1 97.25 356 ASP B N 1
ATOM 5411 C CA . ASP B 1 356 ? 1.024 -31.078 -28.75 1 97.25 356 ASP B CA 1
ATOM 5412 C C . ASP B 1 356 ? -0.476 -31.031 -28.469 1 97.25 356 ASP B C 1
ATOM 5414 O O . ASP B 1 356 ? -1.06 -29.938 -28.375 1 97.25 356 ASP B O 1
ATOM 5418 N N . SER B 1 357 ? -1.071 -32.188 -28.312 1 97.75 357 SER B N 1
ATOM 5419 C CA . SER B 1 357 ? -2.486 -32.281 -27.953 1 97.75 357 SER B CA 1
ATOM 5420 C C . SER B 1 357 ? -2.756 -31.641 -26.594 1 97.75 357 SER B C 1
ATOM 5422 O O . SER B 1 357 ? -3.766 -30.953 -26.422 1 97.75 357 SER B O 1
ATOM 5424 N N . ALA B 1 358 ? -1.876 -31.828 -25.703 1 98.31 358 ALA B N 1
ATOM 5425 C CA . ALA B 1 358 ? -2.025 -31.312 -24.344 1 98.31 358 ALA B CA 1
ATOM 5426 C C . ALA B 1 358 ? -2.037 -29.781 -24.344 1 98.31 358 ALA B C 1
ATOM 5428 O O . ALA B 1 358 ? -2.891 -29.156 -23.719 1 98.31 358 ALA B O 1
ATOM 5429 N N . LEU B 1 359 ? -1.103 -29.172 -25.062 1 97.81 359 LEU B N 1
ATOM 5430 C CA . LEU B 1 359 ? -0.994 -27.703 -25.078 1 97.81 359 LEU B CA 1
ATOM 5431 C C . LEU B 1 359 ? -2.178 -27.078 -25.812 1 97.81 359 LEU B C 1
ATOM 5433 O O . LEU B 1 359 ? -2.652 -26.016 -25.422 1 97.81 359 LEU B O 1
ATOM 5437 N N . ARG B 1 360 ? -2.674 -27.766 -26.812 1 97 360 ARG B N 1
ATOM 5438 C CA . ARG B 1 360 ? -3.875 -27.281 -27.5 1 97 360 ARG B CA 1
ATOM 5439 C C . ARG B 1 360 ? -5.082 -27.328 -26.562 1 97 360 ARG B C 1
ATOM 5441 O O . ARG B 1 360 ? -5.836 -26.359 -26.484 1 97 360 ARG B O 1
ATOM 5448 N N . GLU B 1 361 ? -5.176 -28.438 -25.922 1 97.5 361 GLU B N 1
ATOM 5449 C CA . GLU B 1 361 ? -6.273 -28.562 -24.969 1 97.5 361 GLU B CA 1
ATOM 5450 C C . GLU B 1 361 ? -6.184 -27.5 -23.875 1 97.5 361 GLU B C 1
ATOM 5452 O O . GLU B 1 361 ? -7.191 -26.906 -23.5 1 97.5 361 GLU B O 1
ATOM 5457 N N . ALA B 1 362 ? -5.031 -27.234 -23.391 1 97.44 362 ALA B N 1
ATOM 5458 C CA . ALA B 1 362 ? -4.816 -26.266 -22.312 1 97.44 362 ALA B CA 1
ATOM 5459 C C . ALA B 1 362 ? -5.188 -24.859 -22.75 1 97.44 362 ALA B C 1
ATOM 5461 O O . ALA B 1 362 ? -5.746 -24.078 -21.969 1 97.44 362 ALA B O 1
ATOM 5462 N N . SER B 1 363 ? -4.898 -24.516 -23.953 1 95 363 SER B N 1
ATOM 5463 C CA . SER B 1 363 ? -5.164 -23.188 -24.453 1 95 363 SER B CA 1
ATOM 5464 C C . SER B 1 363 ? -6.66 -22.875 -24.438 1 95 363 SER B C 1
ATOM 5466 O O . SER B 1 363 ? -7.062 -21.719 -24.344 1 95 363 SER B O 1
ATOM 5468 N N . ASP B 1 364 ? -7.48 -23.922 -24.438 1 94.19 364 ASP B N 1
ATOM 5469 C CA . ASP B 1 364 ? -8.93 -23.766 -24.453 1 94.19 364 ASP B CA 1
ATOM 5470 C C . ASP B 1 364 ? -9.516 -23.844 -23.047 1 94.19 364 ASP B C 1
ATOM 5472 O O . ASP B 1 364 ? -10.734 -23.75 -22.859 1 94.19 364 ASP B O 1
ATOM 5476 N N . ARG B 1 365 ? -8.656 -24 -22.125 1 94 365 ARG B N 1
ATOM 5477 C CA . ARG B 1 365 ? -9.117 -24.219 -20.766 1 94 365 ARG B CA 1
ATOM 5478 C C . ARG B 1 365 ? -8.484 -23.219 -19.797 1 94 365 ARG B C 1
ATOM 5480 O O . ARG B 1 365 ? -7.879 -23.609 -18.797 1 94 365 ARG B O 1
ATOM 5487 N N . GLY B 1 366 ? -8.781 -21.984 -20.094 1 91.62 366 GLY B N 1
ATOM 5488 C CA . GLY B 1 366 ? -8.203 -20.922 -19.297 1 91.62 366 GLY B CA 1
ATOM 5489 C C . GLY B 1 366 ? -9.133 -20.406 -18.219 1 91.62 366 GLY B C 1
ATOM 5490 O O . GLY B 1 366 ? -8.758 -19.531 -17.422 1 91.62 366 GLY B O 1
ATOM 5491 N N . SER B 1 367 ? -10.297 -21.016 -18.062 1 93.44 367 SER B N 1
ATOM 5492 C CA . SER B 1 367 ? -11.305 -20.531 -17.125 1 93.44 367 SER B CA 1
ATOM 5493 C C . SER B 1 367 ? -11.133 -21.172 -15.742 1 93.44 367 SER B C 1
ATOM 5495 O O . SER B 1 367 ? -10.438 -22.172 -15.602 1 93.44 367 SER B O 1
ATOM 5497 N N . TRP B 1 368 ? -11.75 -20.594 -14.797 1 95 368 TRP B N 1
ATOM 5498 C CA . TRP B 1 368 ? -11.742 -21.109 -13.43 1 95 368 TRP B CA 1
ATOM 5499 C C . TRP B 1 368 ? -12.172 -22.562 -13.391 1 95 368 TRP B C 1
ATOM 5501 O O . TRP B 1 368 ? -13.133 -22.953 -14.07 1 95 368 TRP B O 1
ATOM 5511 N N . GLY B 1 369 ? -11.414 -23.359 -12.68 1 93.12 369 GLY B N 1
ATOM 5512 C CA . GLY B 1 369 ? -11.789 -24.734 -12.391 1 93.12 369 GLY B CA 1
ATOM 5513 C C . GLY B 1 369 ? -11.352 -25.703 -13.469 1 93.12 369 GLY B C 1
ATOM 5514 O O . GLY B 1 369 ? -11.57 -26.922 -13.352 1 93.12 369 GLY B O 1
ATOM 5515 N N . GLN B 1 370 ? -10.797 -25.203 -14.5 1 95.44 370 GLN B N 1
ATOM 5516 C CA . GLN B 1 370 ? -10.312 -26.062 -15.562 1 95.44 370 GLN B CA 1
ATOM 5517 C C . GLN B 1 370 ? -8.812 -26.312 -15.43 1 95.44 370 GLN B C 1
ATOM 5519 O O . GLN B 1 370 ? -8.078 -25.453 -14.914 1 95.44 370 GLN B O 1
ATOM 5524 N N . ALA B 1 371 ? -8.406 -27.578 -15.883 1 96.94 371 ALA B N 1
ATOM 5525 C CA . ALA B 1 371 ? -6.98 -27.875 -15.773 1 96.94 371 ALA B CA 1
ATOM 5526 C C . ALA B 1 371 ? -6.582 -28.984 -16.75 1 96.94 371 ALA B C 1
ATOM 5528 O O . ALA B 1 371 ? -7.336 -29.938 -16.953 1 96.94 371 ALA B O 1
ATOM 5529 N N . VAL B 1 372 ? -5.484 -28.797 -17.375 1 98.31 372 VAL B N 1
ATOM 5530 C CA . VAL B 1 372 ? -4.789 -29.828 -18.141 1 98.31 372 VAL B CA 1
ATOM 5531 C C . VAL B 1 372 ? -3.422 -30.094 -17.531 1 98.31 372 VAL B C 1
ATOM 5533 O O . VAL B 1 372 ? -2.723 -29.172 -17.125 1 98.31 372 VAL B O 1
ATOM 5536 N N . VAL B 1 373 ? -3.041 -31.422 -17.391 1 98.44 373 VAL B N 1
ATOM 5537 C CA . VAL B 1 373 ? -1.794 -31.766 -16.719 1 98.44 373 VAL B CA 1
ATOM 5538 C C . VAL B 1 373 ? -1.04 -32.812 -17.516 1 98.44 373 VAL B C 1
ATOM 5540 O O . VAL B 1 373 ? -1.63 -33.5 -18.344 1 98.44 373 VAL B O 1
ATOM 5543 N N . PHE B 1 374 ? 0.251 -32.875 -17.344 1 98.38 374 PHE B N 1
ATOM 5544 C CA . PHE B 1 374 ? 1.049 -34.031 -17.781 1 98.38 374 PHE B CA 1
ATOM 5545 C C . PHE B 1 374 ? 1.146 -35.062 -16.672 1 98.38 374 PHE B C 1
ATOM 5547 O O . PHE B 1 374 ? 1.325 -34.719 -15.5 1 98.38 374 PHE B O 1
ATOM 5554 N N . VAL B 1 375 ? 0.988 -36.25 -17.047 1 97.44 375 VAL B N 1
ATOM 5555 C CA . VAL B 1 375 ? 1.313 -37.406 -16.203 1 97.44 375 VAL B CA 1
ATOM 5556 C C . VAL B 1 375 ? 2.428 -38.219 -16.844 1 97.44 375 VAL B C 1
ATOM 5558 O O . VAL B 1 375 ? 2.17 -39.062 -17.719 1 97.44 375 VAL B O 1
ATOM 5561 N N . PRO B 1 376 ? 3.6 -37.938 -16.375 1 93.06 376 PRO B N 1
ATOM 5562 C CA . PRO B 1 376 ? 4.73 -38.625 -17.016 1 93.06 376 PRO B CA 1
ATOM 5563 C C . PRO B 1 376 ? 4.695 -40.125 -16.844 1 93.06 376 PRO B C 1
ATOM 5565 O O . PRO B 1 376 ? 4.234 -40.625 -15.805 1 93.06 376 PRO B O 1
ATOM 5568 N N . GLU B 1 377 ? 5.098 -40.844 -17.891 1 81.19 377 GLU B N 1
ATOM 5569 C CA . GLU B 1 377 ? 5.238 -42.281 -17.797 1 81.19 377 GLU B CA 1
ATOM 5570 C C . GLU B 1 377 ? 6.309 -42.688 -16.781 1 81.19 377 GLU B C 1
ATOM 5572 O O . GLU B 1 377 ? 7.395 -42.094 -16.766 1 81.19 377 GLU B O 1
ATOM 5577 N N . GLN B 1 378 ? 5.785 -43.375 -15.758 1 66.75 378 GLN B N 1
ATOM 5578 C CA . GLN B 1 378 ? 6.746 -43.781 -14.75 1 66.75 378 GLN B CA 1
ATOM 5579 C C . GLN B 1 378 ? 7.605 -44.938 -15.25 1 66.75 378 GLN B C 1
ATOM 5581 O O . GLN B 1 378 ? 7.141 -45.781 -16.031 1 66.75 378 GLN B O 1
ATOM 5586 N N . GLU B 1 379 ? 8.93 -44.844 -15.18 1 53.97 379 GLU B N 1
ATOM 5587 C CA . GLU B 1 379 ? 9.797 -45.969 -15.547 1 53.97 379 GLU B CA 1
ATOM 5588 C C . GLU B 1 379 ? 9.625 -47.125 -14.578 1 53.97 379 GLU B C 1
ATOM 5590 O O . GLU B 1 379 ? 9.281 -46.938 -13.414 1 53.97 379 GLU B O 1
#

Nearest PDB structures (foldseek):
  8uar-assembly1_C  TM=8.088E-01  e=1.930E-20  Rhodococcus ruber
  3gaz-assembly1_B  TM=7.999E-01  e=1.099E-19  Novosphingobium aromaticivorans DSM 12444
  7vem-assembly1_B  TM=7.935E-01  e=6.804E-20  Phytophthora capsici LT1534
  7qul-assembly1_A-2  TM=8.096E-01  e=2.003E-19  Thauera aromatica
  7quy-assembly2_C-2  TM=8.034E-01  e=1.035E-19  Thauera aromatica

Sequence (758 aa):
MSSTNQTKALILPSVSSPLSLTHTTVPVPSPLPGQTIVSVLASAISPTASSYLTGALTALSFPTPFVPGHAAIARVLQPAPDAVSLQPGQLVLVDSYVAARDDPDVHILLGLHDGATPQHKELFRDVWPHGLWKAAASVPVENCHPLDEDRLCALGYSYAELLYLNRLAVAYGGVRAVGLKAGQTLVVAPATGQYSGAAVELASAIGANVIAVGRNPDTLRKLSHLPRVRTLTLPSDSASFQETLTSSLRALAPRKGADAYIDLSPPTLADPGRQIRACIAALRDGGRAALMGGVAGDVGISHPSIMFRNITVKGQYMYTREQVGDVIRLVESGVVKLGEAAGHGKPVAFGLADWDSALREASDRGSWGQAVVFVPEQEMSSTNQTKALILPSVSSPLSLTHTTVPVPSPLPGQTIVSVLASAISPTASSYLTGALTALSFPTPFVPGHAAIARVLQPAPDAVSLQPGQLVLVDSYVAARDDPDVHILLGLHDGATPQHKELFRDVWPHGLWKAAASVPVENCHPLDEDRLCALGYSYAELLYLNRLAVAYGGVRAVGLKAGQTLVVAPATGQYSGAAVELASAIGANVIAVGRNPDTLRKLSHLPRVRTLTLPSDSASFQETLTSSLRALAPRKGADAYIDLSPPTLADPGRQIRACIAALRDGGRAALMGGVAGDVGISHPSIMFRNITVKGQYMYTREQVGDVIRLVESGVVKLGEAAGHGKPVAFGLADWDSALREASDRGSWGQAVVFVPEQE

Solvent-accessible surface area (backbone atoms only — not comparable to full-atom values): 37951 Å² total; per-residue (Å²): 129,82,76,64,48,67,29,48,31,39,33,33,62,52,75,30,84,75,73,57,70,45,74,44,74,43,77,47,76,80,57,44,78,58,21,21,27,28,36,34,58,20,21,52,49,57,42,57,44,63,39,47,53,36,54,74,37,70,90,51,45,68,76,65,63,28,24,42,26,44,29,31,25,26,28,28,61,39,52,16,78,73,52,87,78,68,45,66,67,39,42,23,41,33,61,21,81,43,57,40,90,93,40,78,86,40,49,32,33,36,24,59,28,21,58,88,47,70,68,21,38,46,48,26,66,75,70,45,52,46,26,39,45,27,22,51,37,72,40,53,49,87,37,51,40,82,48,64,57,68,57,37,48,74,73,65,56,50,60,67,51,55,49,50,53,59,37,40,24,40,22,43,28,40,44,59,68,45,62,69,48,61,73,39,34,34,37,27,51,41,21,47,33,47,45,20,26,30,34,53,54,51,42,27,48,62,43,17,34,32,41,37,24,32,82,55,64,69,55,44,56,58,52,41,71,42,66,59,33,44,66,44,72,60,70,84,51,74,92,48,30,41,62,52,46,21,52,53,48,34,70,74,30,54,93,66,24,23,48,28,34,41,29,44,36,54,66,81,54,81,67,57,44,53,56,51,42,17,54,60,67,23,33,17,74,58,11,24,31,20,40,51,39,46,49,82,55,61,34,57,41,49,43,50,58,28,13,74,29,32,24,34,42,27,20,42,57,55,57,51,71,69,48,42,53,50,48,49,48,34,42,66,71,55,57,41,64,63,39,64,84,59,67,25,50,80,63,45,76,32,44,62,83,42,45,68,63,43,49,57,54,14,51,74,36,49,38,46,44,47,45,33,34,34,36,38,71,79,130,128,82,76,64,47,67,27,48,32,38,33,34,62,52,75,29,85,75,74,56,72,45,74,44,74,41,77,46,74,81,58,43,78,55,21,21,27,26,37,34,57,20,18,52,48,58,41,57,44,65,38,46,55,35,54,73,37,70,90,51,45,67,77,66,63,29,24,42,26,42,29,32,25,28,27,29,62,39,52,17,80,72,51,87,78,68,47,67,68,38,42,25,42,36,61,23,82,43,56,40,90,92,40,77,86,40,49,32,34,36,26,60,27,21,59,90,48,72,68,23,37,47,47,27,64,75,70,45,52,44,26,39,43,27,23,51,37,71,41,52,49,87,37,51,40,79,49,64,56,68,57,37,48,74,72,64,58,51,62,66,51,54,49,50,53,58,37,39,25,42,22,44,27,41,44,61,69,46,63,70,49,61,72,38,35,34,36,28,49,42,20,47,33,49,46,20,26,31,32,51,54,51,42,26,48,63,44,17,33,32,42,38,25,32,80,56,63,70,56,43,54,58,52,41,72,42,64,57,32,45,64,43,72,61,71,85,51,75,92,51,31,41,62,50,47,22,52,53,48,35,69,74,29,53,93,68,24,21,48,28,35,39,30,44,38,55,66,82,53,81,67,56,45,53,56,52,41,18,53,60,68,22,33,18,75,58,12,25,32,21,40,51,39,45,49,80,53,61,35,60,41,48,42,50,58,29,13,74,30,32,25,34,41,26,20,41,56,53,60,52,71,68,48,42,52,51,48,50,50,34,41,66,72,56,57,40,65,61,41,65,84,59,67,25,51,79,64,45,76,33,44,62,84,44,45,68,62,43,49,55,54,12,50,74,36,51,38,47,44,48,45,33,31,35,36,37,70,79,131

Organism: Colletotrichum gloeosporioides (NCBI:txid474922)